Protein AF-A0A8T7BKC2-F1 (afdb_monomer_lite)

pLDDT: mean 78.51, std 17.52, range [37.0, 98.56]

Foldseek 3Di:
DKDKDFDFDDDPPPDDDPPCVPVVVVVCVVVVVVPPPPPPPVPPPPDDDDDDDDDDDALVVLLVLLLLQCCQQPDQFFGTNNVQAAPAEEEEEEALLDLDDDPCLVSQVVSNCVSNVVRNYHYHYDYLCVLLVHDPVLSVVLSVVCCVVCVPDPCQPPNPPCPPPVNLVVCVPPPVVVNCVRDPPPLVVDDPVNNSVCCSCVVVPALDLPNSSLVVQQVVCVVPVRHQAYADADDHPVLVNHPPSSRHRGHDPRRDCCNSVDCVSVPDVVVLLVVVVVVLVCQLRGQKMWIDDPLGDTKMWGDDNLLSNQQSQQQDRRVGGDPASLNRADAFHADSVDPPDTDPDHGHNDDHIDMAAKDWDQADPRGGHDIDIDGD

Structure (mmCIF, N/CA/C/O backbone):
data_AF-A0A8T7BKC2-F1
#
_entry.id   AF-A0A8T7BKC2-F1
#
loop_
_atom_site.group_PDB
_atom_site.id
_atom_site.type_symbol
_atom_site.label_atom_id
_atom_site.label_alt_id
_atom_site.label_comp_id
_atom_site.label_asym_id
_atom_site.label_entity_id
_atom_site.label_seq_id
_atom_site.pdbx_PDB_ins_code
_atom_site.Cartn_x
_atom_site.Cartn_y
_atom_site.Cartn_z
_atom_site.occupancy
_atom_site.B_iso_or_equiv
_atom_site.auth_seq_id
_atom_site.auth_comp_id
_atom_site.auth_asym_id
_atom_site.auth_atom_id
_atom_site.pdbx_PDB_model_num
ATOM 1 N N . MET A 1 1 ? -0.386 -15.091 -19.564 1.00 39.91 1 MET A N 1
ATOM 2 C CA . MET A 1 1 ? 0.587 -15.423 -18.505 1.00 39.91 1 MET A CA 1
ATOM 3 C C . MET A 1 1 ? 1.916 -14.840 -18.945 1.00 39.91 1 MET A C 1
ATOM 5 O O . MET A 1 1 ? 2.380 -15.214 -20.015 1.00 39.91 1 MET A O 1
ATOM 9 N N . LEU A 1 2 ? 2.434 -13.863 -18.199 1.00 40.34 2 LEU A N 1
ATOM 10 C CA . LEU A 1 2 ? 3.755 -13.271 -18.422 1.00 40.34 2 LEU A CA 1
ATOM 11 C C . LEU A 1 2 ? 4.816 -14.325 -18.083 1.00 40.34 2 LEU A C 1
ATOM 13 O O . LEU A 1 2 ? 4.696 -14.987 -17.051 1.00 40.34 2 LEU A O 1
ATOM 17 N N . LYS A 1 3 ? 5.826 -14.504 -18.933 1.00 61.88 3 LYS A N 1
ATOM 18 C CA . LYS A 1 3 ? 6.924 -15.444 -18.693 1.00 61.88 3 LYS A CA 1
ATOM 19 C C . LYS A 1 3 ? 8.232 -14.672 -18.586 1.00 61.88 3 LYS A C 1
ATOM 21 O O . LYS A 1 3 ? 8.697 -14.144 -19.591 1.00 61.88 3 LYS A O 1
ATOM 26 N N . LEU A 1 4 ? 8.820 -14.647 -17.390 1.00 63.56 4 LEU A N 1
ATOM 27 C CA . LEU A 1 4 ? 10.207 -14.234 -17.192 1.00 63.56 4 LEU A CA 1
ATOM 28 C C . LEU A 1 4 ? 11.111 -15.461 -17.348 1.00 63.56 4 LEU A C 1
ATOM 30 O O . LEU A 1 4 ? 10.884 -16.495 -16.719 1.00 63.56 4 LEU A O 1
ATOM 34 N N . GLN A 1 5 ? 12.144 -15.339 -18.173 1.00 68.75 5 GLN A N 1
ATOM 35 C CA . GLN A 1 5 ? 13.248 -16.288 -18.237 1.00 68.75 5 GLN A CA 1
ATOM 36 C C . GLN A 1 5 ? 14.550 -15.566 -17.939 1.00 68.75 5 GLN A C 1
ATOM 38 O O . GLN A 1 5 ? 14.790 -14.474 -18.452 1.00 68.75 5 GLN A O 1
ATOM 43 N N . VAL A 1 6 ? 15.371 -16.203 -17.118 1.00 66.62 6 VAL A N 1
ATOM 44 C CA . VAL A 1 6 ? 16.654 -15.689 -16.666 1.00 66.62 6 VAL A CA 1
ATOM 45 C C . VAL A 1 6 ? 17.724 -16.701 -17.054 1.00 66.62 6 VAL A C 1
ATOM 47 O O . VAL A 1 6 ? 17.585 -17.889 -16.756 1.00 66.62 6 VAL A O 1
ATOM 50 N N . GLU A 1 7 ? 18.757 -16.241 -17.751 1.00 73.00 7 GLU A N 1
ATOM 51 C CA . GLU A 1 7 ? 19.932 -17.041 -18.107 1.00 73.00 7 GLU A CA 1
A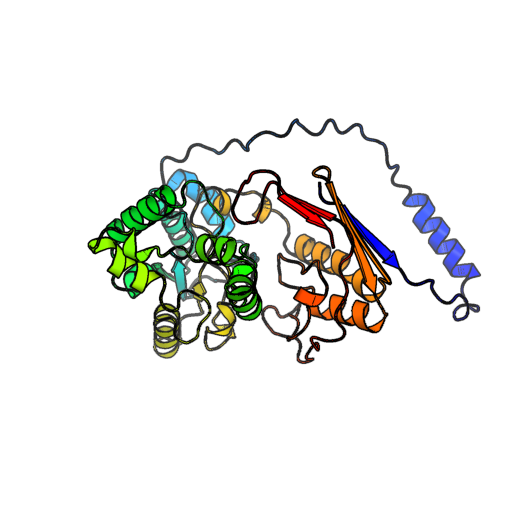TOM 52 C C . GLU A 1 7 ? 21.075 -16.708 -17.133 1.00 73.00 7 GLU A C 1
ATOM 54 O O . GLU A 1 7 ? 21.167 -15.585 -16.633 1.00 73.00 7 GLU A O 1
ATOM 59 N N . SER A 1 8 ? 21.887 -17.711 -16.782 1.00 65.19 8 SER A N 1
ATOM 60 C CA . SER A 1 8 ? 22.970 -17.582 -15.801 1.00 65.19 8 SER A CA 1
ATOM 61 C C . SER A 1 8 ? 24.333 -17.525 -16.476 1.00 65.19 8 SER A C 1
ATOM 63 O O . SER A 1 8 ? 24.559 -18.277 -17.430 1.00 65.19 8 SER A O 1
ATOM 65 N N . TYR A 1 9 ? 25.282 -16.794 -15.881 1.00 50.06 9 TYR A N 1
ATOM 66 C CA . TYR A 1 9 ? 26.676 -16.832 -16.328 1.00 50.06 9 TYR A CA 1
ATOM 67 C C . TYR A 1 9 ? 27.199 -18.273 -16.428 1.00 50.06 9 TYR A C 1
ATOM 69 O O . TYR A 1 9 ? 26.912 -19.109 -15.560 1.00 50.06 9 TYR A O 1
ATOM 77 N N . PRO A 1 10 ? 28.019 -18.590 -17.445 1.00 52.81 10 PRO A N 1
ATOM 78 C CA . PRO A 1 10 ? 28.699 -19.870 -17.497 1.00 52.81 10 PRO A CA 1
ATOM 79 C C . PRO A 1 10 ? 29.617 -19.990 -16.277 1.00 52.81 10 PRO A C 1
ATOM 81 O O . PRO A 1 10 ? 30.630 -19.301 -16.181 1.00 52.81 10 PRO A O 1
ATOM 84 N N . LEU A 1 11 ? 29.263 -20.878 -15.344 1.00 45.12 11 LEU A N 1
ATOM 85 C CA . LEU A 1 11 ? 30.109 -21.216 -14.202 1.00 45.12 11 LEU A CA 1
ATOM 86 C C . LEU A 1 11 ? 31.494 -21.627 -14.711 1.00 45.12 11 LEU A C 1
ATOM 88 O O . LEU A 1 11 ? 31.625 -22.585 -15.483 1.00 45.12 11 LEU A O 1
ATOM 92 N N . ASP A 1 12 ? 32.525 -20.901 -14.280 1.00 42.94 12 ASP A N 1
ATOM 93 C CA . ASP A 1 12 ? 33.903 -21.181 -14.658 1.00 42.94 12 ASP A CA 1
ATOM 94 C C . ASP A 1 12 ? 34.294 -22.562 -14.104 1.00 42.94 12 ASP A C 1
ATOM 96 O O . ASP A 1 12 ? 34.397 -22.786 -12.894 1.00 42.94 12 ASP A O 1
ATOM 100 N N . LYS A 1 13 ? 34.450 -23.540 -15.001 1.00 46.00 13 LYS A N 1
ATOM 101 C CA . LYS A 1 13 ? 34.562 -24.980 -14.685 1.00 46.00 13 LYS A CA 1
ATOM 102 C C . LYS A 1 13 ? 35.857 -25.369 -13.951 1.00 46.00 13 LYS A C 1
ATOM 104 O O . LYS A 1 13 ? 36.133 -26.556 -13.796 1.00 46.00 13 LYS A O 1
ATOM 109 N N . ASN A 1 14 ? 36.662 -24.407 -13.503 1.00 45.12 14 ASN A N 1
ATOM 110 C CA . ASN A 1 14 ? 38.044 -24.630 -13.080 1.00 45.12 14 ASN A CA 1
ATOM 111 C C . ASN A 1 14 ? 38.303 -24.635 -11.562 1.00 45.12 14 ASN A C 1
ATOM 113 O O . ASN A 1 14 ? 39.455 -24.813 -11.173 1.00 45.12 14 ASN A O 1
ATOM 117 N N . ILE A 1 15 ? 37.291 -24.509 -10.691 1.00 46.16 15 ILE A N 1
ATOM 118 C CA . ILE A 1 15 ? 37.531 -24.396 -9.229 1.00 46.16 15 ILE A CA 1
ATOM 119 C C . ILE A 1 15 ? 37.141 -25.643 -8.400 1.00 46.16 15 ILE A C 1
ATOM 121 O O . ILE A 1 15 ? 37.538 -25.751 -7.244 1.00 46.16 15 ILE A O 1
ATOM 125 N N . TYR A 1 16 ? 36.513 -26.681 -8.965 1.00 41.72 16 TYR A N 1
ATOM 126 C CA . TYR A 1 16 ? 36.134 -27.878 -8.186 1.00 41.72 16 TYR A CA 1
ATOM 127 C C . TYR A 1 16 ? 36.615 -29.191 -8.809 1.00 41.72 16 TYR A C 1
ATOM 129 O O . TYR A 1 16 ? 35.837 -29.936 -9.396 1.00 41.72 16 TYR A O 1
ATOM 137 N N . ASN A 1 17 ? 37.903 -29.510 -8.638 1.00 44.06 17 ASN A N 1
ATOM 138 C CA . ASN A 1 17 ? 38.480 -30.788 -9.087 1.00 44.06 17 ASN A CA 1
ATOM 139 C C . ASN A 1 17 ? 38.926 -31.743 -7.964 1.00 44.06 17 ASN A C 1
ATOM 141 O O . ASN A 1 17 ? 39.568 -32.751 -8.243 1.00 44.06 17 ASN A O 1
ATOM 145 N N . ILE A 1 18 ? 38.561 -31.499 -6.699 1.00 43.75 18 ILE A N 1
ATOM 146 C CA . ILE A 1 18 ? 38.876 -32.427 -5.592 1.00 43.75 18 ILE A CA 1
ATOM 147 C C . ILE A 1 18 ? 37.662 -32.595 -4.661 1.00 43.75 18 ILE A C 1
ATOM 149 O O . ILE A 1 18 ? 37.698 -32.219 -3.498 1.00 43.75 18 ILE A O 1
ATOM 153 N N . SER A 1 19 ? 36.563 -33.128 -5.205 1.00 46.69 19 SER A N 1
ATOM 154 C CA . SER A 1 19 ? 35.428 -33.743 -4.465 1.00 46.69 19 SER A CA 1
ATOM 155 C C . SER A 1 19 ? 34.283 -34.206 -5.385 1.00 46.69 19 SER A C 1
ATOM 157 O O . SER A 1 19 ? 33.346 -34.864 -4.929 1.00 46.69 19 SER A O 1
ATOM 159 N N . LEU A 1 20 ? 34.362 -33.908 -6.690 1.00 43.19 20 LEU A N 1
ATOM 160 C CA . LEU A 1 20 ? 33.252 -34.070 -7.630 1.00 43.19 20 LEU A CA 1
ATOM 161 C C . LEU A 1 20 ? 32.780 -35.526 -7.800 1.00 43.19 20 LEU A C 1
ATOM 163 O O . LEU A 1 20 ? 31.585 -35.758 -7.885 1.00 43.19 20 LEU A O 1
ATOM 167 N N . LEU A 1 21 ? 33.655 -36.536 -7.751 1.00 43.62 21 LEU A N 1
ATOM 168 C CA . LEU A 1 21 ? 33.219 -37.923 -7.999 1.00 43.62 21 LEU A CA 1
ATOM 169 C C . LEU A 1 21 ? 32.273 -38.493 -6.924 1.00 43.62 21 LEU A C 1
ATOM 171 O O . LEU A 1 21 ? 31.412 -39.307 -7.252 1.00 43.62 21 LEU A O 1
ATOM 175 N N . SER A 1 22 ? 32.378 -38.042 -5.672 1.00 43.16 22 SER A N 1
ATOM 176 C CA . SER A 1 22 ? 31.525 -38.528 -4.575 1.00 43.16 22 SER A CA 1
ATOM 177 C C . SER A 1 22 ? 30.228 -37.724 -4.445 1.00 43.16 22 SER A C 1
ATOM 179 O O . SER A 1 22 ? 29.190 -38.277 -4.089 1.00 43.16 22 SER A O 1
ATOM 181 N N . ILE A 1 23 ? 30.265 -36.429 -4.780 1.00 51.47 23 ILE A N 1
ATOM 182 C CA . ILE A 1 23 ? 29.090 -35.547 -4.751 1.00 51.47 23 ILE A CA 1
ATOM 183 C C . ILE A 1 23 ? 28.228 -35.753 -6.003 1.00 51.47 23 ILE A C 1
ATOM 185 O O . ILE A 1 23 ? 27.007 -35.789 -5.894 1.00 51.47 23 ILE A O 1
ATOM 189 N N . THR A 1 24 ? 28.820 -36.007 -7.176 1.00 48.41 24 THR A N 1
ATOM 190 C CA . THR A 1 24 ? 28.060 -36.306 -8.400 1.00 48.41 24 THR A CA 1
ATOM 191 C C . THR A 1 24 ? 27.258 -37.603 -8.271 1.00 48.41 24 THR A C 1
ATOM 193 O O . THR A 1 24 ? 26.134 -37.651 -8.755 1.00 48.41 24 THR A O 1
ATOM 196 N N . PHE A 1 25 ? 27.756 -38.619 -7.553 1.00 49.62 25 PHE A N 1
ATOM 197 C CA . PHE A 1 25 ? 26.985 -39.844 -7.295 1.00 49.62 25 PHE A CA 1
ATOM 198 C C . PHE A 1 25 ? 25.837 -39.634 -6.295 1.00 49.62 25 PHE A C 1
ATOM 200 O O . PHE A 1 25 ? 24.773 -40.226 -6.464 1.00 49.62 25 PHE A O 1
ATOM 207 N N . LEU A 1 26 ? 26.017 -38.766 -5.292 1.00 46.00 26 LEU A N 1
ATOM 208 C CA . LEU A 1 26 ? 24.964 -38.439 -4.325 1.00 46.00 26 LEU A CA 1
ATOM 209 C C . LEU A 1 26 ? 23.882 -37.535 -4.944 1.00 46.00 26 LEU A C 1
ATOM 211 O O . LEU A 1 26 ? 22.698 -37.755 -4.711 1.00 46.00 26 LEU A O 1
ATOM 215 N N . ILE A 1 27 ? 24.272 -36.576 -5.792 1.00 52.66 27 ILE A N 1
ATOM 216 C CA . ILE A 1 27 ? 23.357 -35.704 -6.543 1.00 52.66 27 ILE A CA 1
ATOM 217 C C . ILE A 1 27 ? 22.611 -36.507 -7.617 1.00 52.66 27 ILE A C 1
ATOM 219 O O . ILE A 1 27 ? 21.402 -36.359 -7.737 1.00 52.66 27 ILE A O 1
ATOM 223 N N . LEU A 1 28 ? 23.256 -37.435 -8.334 1.00 45.97 28 LEU A N 1
ATOM 224 C CA . LEU A 1 28 ? 22.547 -38.311 -9.281 1.00 45.97 28 LEU A CA 1
ATOM 225 C C . LEU A 1 28 ? 21.531 -39.231 -8.590 1.00 45.97 28 LEU A C 1
ATOM 227 O O . LEU A 1 28 ? 20.483 -39.493 -9.172 1.00 45.97 28 LEU A O 1
ATOM 231 N N . PHE A 1 29 ? 21.780 -39.674 -7.353 1.00 45.50 29 PHE A N 1
ATOM 232 C CA . PHE A 1 29 ? 20.801 -40.464 -6.595 1.00 45.50 29 PHE A CA 1
ATOM 233 C C . PHE A 1 29 ? 19.674 -39.616 -5.981 1.00 45.50 29 PHE A C 1
ATOM 235 O O . PHE A 1 29 ? 18.547 -40.096 -5.903 1.00 45.50 29 PHE A O 1
ATOM 242 N N . LEU A 1 30 ? 19.946 -38.362 -5.598 1.00 41.75 30 LEU A N 1
ATOM 243 C CA . LEU A 1 30 ? 18.927 -37.415 -5.122 1.00 41.75 30 LEU A CA 1
ATOM 244 C C . LEU A 1 30 ? 18.059 -36.850 -6.259 1.00 41.75 30 LEU A C 1
ATOM 246 O O . LEU A 1 30 ? 16.877 -36.609 -6.045 1.00 41.75 30 LEU A O 1
ATOM 250 N N . PHE A 1 31 ? 18.594 -36.706 -7.475 1.00 42.91 31 PHE A N 1
ATOM 251 C CA . PHE A 1 31 ? 17.813 -36.299 -8.650 1.00 42.91 31 PHE A CA 1
ATOM 252 C C . PHE A 1 31 ? 17.118 -37.470 -9.358 1.00 42.91 31 PHE A C 1
ATOM 254 O O . PHE A 1 31 ? 16.083 -37.259 -9.982 1.00 42.91 31 PHE A O 1
ATOM 261 N N . ALA A 1 32 ? 17.599 -38.713 -9.225 1.00 38.81 32 ALA A N 1
ATOM 262 C CA . ALA A 1 32 ? 16.894 -39.879 -9.769 1.00 38.81 32 ALA A CA 1
ATOM 263 C C . ALA A 1 32 ? 15.583 -40.202 -9.023 1.00 38.81 32 ALA A C 1
ATOM 265 O O . ALA A 1 32 ? 14.710 -40.854 -9.591 1.00 38.81 32 ALA A O 1
ATOM 266 N N . THR A 1 33 ? 15.405 -39.722 -7.787 1.00 42.69 33 THR A N 1
ATOM 267 C CA . THR A 1 33 ? 14.131 -39.806 -7.044 1.00 42.69 33 THR A CA 1
ATOM 268 C C . THR A 1 33 ? 13.307 -38.514 -7.086 1.00 42.69 33 THR A C 1
ATOM 270 O O . THR A 1 33 ? 12.163 -38.514 -6.639 1.00 42.69 33 THR A O 1
ATOM 273 N N . LEU A 1 34 ? 13.845 -37.447 -7.687 1.00 38.31 34 LEU A N 1
ATOM 274 C CA . LEU A 1 34 ? 13.165 -36.176 -7.970 1.00 38.31 34 LEU A CA 1
ATOM 275 C C . LEU A 1 34 ? 12.987 -35.925 -9.473 1.00 38.31 34 LEU A C 1
ATOM 277 O O . LEU A 1 34 ? 12.716 -34.802 -9.893 1.00 38.31 34 LEU A O 1
ATOM 281 N N . VAL A 1 35 ? 12.986 -36.989 -10.283 1.00 38.50 35 VAL A N 1
ATOM 282 C CA . VAL A 1 35 ? 12.098 -37.023 -11.449 1.00 38.50 35 VAL A CA 1
ATOM 283 C C . VAL A 1 35 ? 10.682 -37.156 -10.892 1.00 38.50 35 VAL A C 1
ATOM 285 O O . VAL A 1 35 ? 10.051 -38.210 -10.948 1.00 38.50 35 VAL A O 1
ATOM 288 N N . VAL A 1 36 ? 10.179 -36.061 -10.314 1.00 40.03 36 VAL A N 1
ATOM 289 C CA . VAL A 1 36 ? 8.756 -35.778 -10.406 1.00 40.03 36 VAL A CA 1
ATOM 290 C C . VAL A 1 36 ? 8.524 -35.807 -11.898 1.00 40.03 36 VAL A C 1
ATOM 292 O O . VAL A 1 36 ? 9.029 -34.958 -12.633 1.00 40.03 36 VAL A O 1
ATOM 295 N N . ALA A 1 37 ? 7.866 -36.864 -12.359 1.00 37.00 37 ALA A N 1
ATOM 296 C CA . ALA A 1 37 ? 7.242 -36.829 -13.650 1.00 37.00 37 ALA A CA 1
ATOM 297 C C . ALA A 1 37 ? 6.521 -35.478 -13.705 1.00 37.00 37 ALA A C 1
ATOM 299 O O . ALA A 1 37 ? 5.534 -35.274 -12.994 1.00 37.00 37 ALA A O 1
ATOM 300 N N . GLN A 1 38 ? 7.001 -34.565 -14.553 1.00 37.62 38 GLN A N 1
ATOM 301 C CA . GLN A 1 38 ? 6.095 -33.739 -15.332 1.00 37.62 38 GLN A CA 1
ATOM 302 C C . GLN A 1 38 ? 5.263 -34.738 -16.136 1.00 37.62 38 GLN A C 1
ATOM 304 O O . GLN A 1 38 ? 5.442 -34.941 -17.330 1.00 37.62 38 GLN A O 1
ATOM 309 N N . ASN A 1 39 ? 4.368 -35.436 -15.437 1.00 37.84 39 ASN A N 1
ATOM 310 C CA . ASN A 1 39 ? 3.098 -35.734 -16.012 1.00 37.84 39 ASN A CA 1
ATOM 311 C C . ASN A 1 39 ? 2.641 -34.350 -16.464 1.00 37.84 39 ASN A C 1
ATOM 313 O O . ASN A 1 39 ? 2.423 -33.466 -15.630 1.00 37.84 39 ASN A O 1
ATOM 317 N N . ASP A 1 40 ? 2.526 -34.172 -17.775 1.00 39.88 40 ASP A N 1
ATOM 318 C CA . ASP A 1 40 ? 1.334 -33.553 -18.330 1.00 39.88 40 ASP A CA 1
ATOM 319 C C . ASP A 1 40 ? 0.144 -34.240 -17.644 1.00 39.88 40 ASP A C 1
ATOM 321 O O . ASP A 1 40 ? -0.519 -35.129 -18.178 1.00 39.88 40 ASP A O 1
ATOM 325 N N . VAL A 1 41 ? -0.100 -33.887 -16.381 1.00 43.03 41 VAL A N 1
ATOM 326 C CA . VAL A 1 41 ? -1.438 -33.895 -15.857 1.00 43.03 41 VAL A CA 1
ATOM 327 C C . VAL A 1 41 ? -2.063 -32.891 -16.794 1.00 43.03 41 VAL A C 1
ATOM 329 O O . VAL A 1 41 ? -1.737 -31.708 -16.731 1.00 43.03 41 VAL A O 1
ATOM 332 N N . GLY A 1 42 ? -2.842 -33.386 -17.754 1.00 42.09 42 GLY A N 1
ATOM 333 C CA . GLY A 1 42 ? -3.816 -32.579 -18.459 1.00 42.09 42 GLY A CA 1
ATOM 334 C C . GLY A 1 42 ? -4.735 -32.001 -17.396 1.00 42.09 42 GLY A C 1
ATOM 335 O O . GLY A 1 42 ? -5.815 -32.518 -17.138 1.00 42.09 42 GLY A O 1
ATOM 336 N N . THR A 1 43 ? -4.251 -30.997 -16.677 1.00 47.41 43 THR A N 1
ATOM 337 C CA . THR A 1 43 ? -5.049 -30.144 -15.842 1.00 47.41 43 THR A CA 1
ATOM 338 C C . THR A 1 43 ? -5.794 -29.320 -16.862 1.00 47.41 43 THR A C 1
ATOM 340 O O . THR A 1 43 ? -5.280 -28.319 -17.364 1.00 47.41 43 THR A O 1
ATOM 343 N N . ASP A 1 44 ? -6.986 -29.799 -17.214 1.00 54.91 44 ASP A N 1
ATOM 344 C CA . ASP A 1 44 ? -8.080 -28.926 -17.603 1.00 54.91 44 ASP A CA 1
ATOM 345 C C . ASP A 1 44 ? -8.207 -27.908 -16.468 1.00 54.91 44 ASP A C 1
ATOM 347 O O . ASP A 1 44 ? -8.939 -28.103 -15.494 1.00 54.91 44 ASP A O 1
ATOM 351 N N . TYR A 1 45 ? -7.393 -26.852 -16.530 1.00 54.66 45 TYR A N 1
ATOM 352 C CA . TYR A 1 45 ? -7.591 -25.700 -15.684 1.00 54.66 45 TYR A CA 1
ATOM 353 C C . TYR A 1 45 ? -9.013 -25.240 -15.979 1.00 54.66 45 TYR A C 1
ATOM 355 O O . TYR A 1 45 ? -9.380 -25.137 -17.158 1.00 54.66 45 TYR A O 1
ATOM 363 N N . PRO A 1 46 ? -9.835 -25.014 -14.943 1.00 66.06 46 PRO A N 1
ATOM 364 C CA . PRO A 1 46 ? -11.174 -24.513 -15.168 1.00 66.06 46 PRO A CA 1
ATOM 365 C C . PRO A 1 46 ? -11.074 -23.276 -16.058 1.00 66.06 46 PRO A C 1
ATOM 367 O O . PRO A 1 46 ? -10.152 -22.465 -15.912 1.00 66.06 46 PRO A O 1
ATOM 370 N N . ALA A 1 47 ? -11.997 -23.164 -17.015 1.00 67.50 47 ALA A N 1
ATOM 371 C CA . ALA A 1 47 ? -12.071 -21.976 -17.847 1.00 67.50 47 ALA A CA 1
ATOM 372 C C . ALA A 1 47 ? -12.069 -20.742 -16.928 1.00 67.50 47 ALA A C 1
ATOM 374 O O . ALA A 1 47 ? -12.751 -20.781 -15.898 1.00 67.50 47 ALA A O 1
ATOM 375 N N . PRO A 1 48 ? -11.320 -19.674 -17.263 1.00 60.19 48 PRO A N 1
ATOM 376 C CA . PRO A 1 48 ? -11.290 -18.470 -16.449 1.00 60.19 48 PRO A CA 1
ATOM 377 C C . PRO A 1 48 ? -12.716 -18.022 -16.129 1.00 60.19 48 PRO A C 1
ATOM 379 O O . PRO A 1 48 ? -13.492 -17.697 -17.027 1.00 60.19 48 PRO A O 1
ATOM 382 N N . SER A 1 49 ? -13.072 -18.047 -14.851 1.00 60.19 49 SER A N 1
ATOM 383 C CA . SER A 1 49 ? -14.376 -17.618 -14.366 1.00 60.19 49 SER A CA 1
ATOM 384 C C . SER A 1 49 ? -14.180 -16.472 -13.394 1.00 60.19 49 SER A C 1
ATOM 386 O O . SER A 1 49 ? -13.243 -16.489 -12.593 1.00 60.19 49 SER A O 1
ATOM 388 N N . TYR A 1 50 ? -15.081 -15.491 -13.435 1.00 58.88 50 TYR A N 1
ATOM 389 C CA . TYR A 1 50 ? -15.146 -14.507 -12.363 1.00 58.88 50 TYR A CA 1
ATOM 390 C C . TYR A 1 50 ? -15.360 -15.236 -11.030 1.00 58.88 50 TYR A C 1
ATOM 392 O O . TYR A 1 50 ? -16.169 -16.169 -10.983 1.00 58.88 50 TYR A O 1
ATOM 400 N N . PRO A 1 51 ? -14.635 -14.857 -9.965 1.00 64.38 51 PRO A N 1
ATOM 401 C CA . PRO A 1 51 ? -14.871 -15.449 -8.664 1.00 64.38 51 PRO A CA 1
ATOM 402 C C . PRO A 1 51 ? -16.312 -15.151 -8.231 1.00 64.38 51 PRO A C 1
ATOM 404 O O . PRO A 1 51 ? -16.794 -14.026 -8.372 1.00 64.38 51 PRO A O 1
ATOM 407 N N . ASN A 1 52 ? -17.009 -16.178 -7.745 1.00 67.44 52 ASN A N 1
ATOM 408 C CA . ASN A 1 52 ? -18.342 -16.027 -7.175 1.00 67.44 52 ASN A CA 1
ATOM 409 C C . ASN A 1 52 ? -18.187 -15.606 -5.716 1.00 67.44 52 ASN A C 1
ATOM 411 O O . ASN A 1 52 ? -17.759 -16.408 -4.888 1.00 67.44 52 ASN A O 1
ATOM 415 N N . PHE A 1 53 ? -18.533 -14.360 -5.409 1.00 67.31 53 PHE A N 1
ATOM 416 C CA . PHE A 1 53 ? -18.532 -13.872 -4.033 1.00 67.31 53 PHE A CA 1
ATOM 417 C C . PHE A 1 53 ? -19.843 -14.226 -3.354 1.00 67.31 53 PHE A C 1
ATOM 419 O O . PHE A 1 53 ? -20.906 -14.217 -3.978 1.00 67.31 53 PHE A O 1
ATOM 426 N N . VAL A 1 54 ? -19.751 -14.532 -2.062 1.00 76.56 54 VAL A N 1
ATOM 427 C CA . VAL A 1 54 ? -20.926 -14.616 -1.198 1.00 76.56 54 VAL A CA 1
ATOM 428 C C . VAL A 1 54 ? -21.584 -13.239 -1.186 1.00 76.56 54 VAL A C 1
ATOM 430 O O . VAL A 1 54 ? -20.897 -12.225 -1.090 1.00 76.56 54 VAL A O 1
ATOM 433 N N . GLU A 1 55 ? -22.904 -13.201 -1.323 1.00 81.75 55 GLU A N 1
ATOM 434 C CA . GLU A 1 55 ? -23.661 -11.959 -1.219 1.00 81.75 55 GLU A CA 1
ATOM 435 C C . GLU A 1 55 ? -23.613 -11.452 0.227 1.00 81.75 55 GLU A C 1
ATOM 437 O O . GLU A 1 55 ? -23.922 -12.188 1.165 1.00 81.75 55 GLU A O 1
ATOM 442 N N . ILE A 1 56 ? -23.196 -10.200 0.403 1.00 83.38 56 ILE A N 1
ATOM 443 C CA . ILE A 1 56 ? -22.975 -9.592 1.715 1.00 83.38 56 ILE A CA 1
ATOM 444 C C . ILE A 1 56 ? -24.095 -8.598 1.961 1.00 83.38 56 ILE A C 1
ATOM 446 O O . ILE A 1 56 ? -24.215 -7.605 1.245 1.00 83.38 56 ILE A O 1
ATOM 450 N N . ASN A 1 57 ? -24.887 -8.843 2.999 1.00 86.50 57 ASN A N 1
ATOM 451 C CA . ASN A 1 57 ? -26.012 -7.982 3.354 1.00 86.50 57 ASN A CA 1
ATOM 452 C C . ASN A 1 57 ? -25.808 -7.297 4.708 1.00 86.50 57 ASN A C 1
ATOM 454 O O . ASN A 1 57 ? -26.506 -6.337 5.035 1.00 86.50 57 ASN A O 1
ATOM 458 N N . SER A 1 58 ? -24.866 -7.790 5.511 1.00 91.81 58 SER A N 1
ATOM 459 C CA . SER A 1 58 ? -24.637 -7.325 6.870 1.00 91.81 58 SER A CA 1
ATOM 460 C C . SER A 1 58 ? -23.182 -7.488 7.305 1.00 91.81 58 SER A C 1
ATOM 462 O O . SER A 1 58 ? -22.405 -8.237 6.716 1.00 91.81 58 SER A O 1
ATOM 464 N N . ILE A 1 59 ? -22.822 -6.807 8.394 1.00 93.19 59 ILE A N 1
ATOM 465 C CA . ILE A 1 59 ? -21.521 -6.974 9.056 1.00 93.19 59 ILE A CA 1
ATOM 466 C C . ILE A 1 59 ? -21.322 -8.426 9.500 1.00 93.19 59 ILE A C 1
ATOM 468 O O . ILE A 1 59 ? -20.219 -8.953 9.376 1.00 93.19 59 ILE A O 1
ATOM 472 N N . ASP A 1 60 ? -22.375 -9.087 9.990 1.00 94.19 60 ASP A N 1
ATOM 473 C CA . ASP A 1 60 ? -22.290 -10.458 10.499 1.00 94.19 60 ASP A CA 1
ATOM 474 C C . ASP A 1 60 ? -21.908 -11.469 9.401 1.00 94.19 60 ASP A C 1
ATOM 476 O O . ASP A 1 60 ? -21.229 -12.449 9.710 1.00 94.19 60 ASP A O 1
ATOM 480 N N . ASP A 1 61 ? -22.232 -11.189 8.132 1.00 92.44 61 ASP A N 1
ATOM 481 C CA . ASP A 1 61 ? -21.791 -11.993 6.980 1.00 92.44 61 ASP A CA 1
ATOM 482 C C . ASP A 1 61 ? -20.271 -11.883 6.752 1.00 92.44 61 ASP A C 1
ATOM 484 O O . ASP A 1 61 ? -19.623 -12.830 6.306 1.00 92.44 61 ASP A O 1
ATOM 488 N N . VAL A 1 62 ? -19.677 -10.736 7.098 1.00 93.81 62 VAL A N 1
ATOM 489 C CA . VAL A 1 62 ? -18.240 -10.450 6.931 1.00 93.81 62 VAL A CA 1
ATOM 490 C C . VAL A 1 62 ? -17.422 -10.897 8.140 1.00 93.81 62 VAL A C 1
ATOM 492 O O . VAL A 1 62 ? -16.244 -11.230 8.004 1.00 93.81 62 VAL A O 1
ATOM 495 N N . MET A 1 63 ? -18.030 -10.953 9.328 1.00 96.12 63 MET A N 1
ATOM 496 C CA . MET A 1 63 ? -17.339 -11.260 10.584 1.00 96.12 63 MET A CA 1
ATOM 497 C C . MET A 1 63 ? -16.483 -12.542 10.579 1.00 96.12 63 MET A C 1
ATOM 499 O O . MET A 1 63 ? -15.403 -12.495 11.175 1.00 96.12 63 MET A O 1
ATOM 503 N N . PRO A 1 64 ? -16.883 -13.680 9.967 1.00 93.88 64 PRO A N 1
ATOM 504 C CA . PRO A 1 64 ? -16.024 -14.865 9.890 1.00 93.88 64 PRO A CA 1
ATOM 505 C C . PRO A 1 64 ? -14.671 -14.549 9.241 1.00 93.88 64 PRO A C 1
ATOM 507 O O . PRO A 1 64 ? -13.626 -14.812 9.834 1.00 93.88 64 PRO A O 1
ATOM 510 N N . TYR A 1 65 ? -14.706 -13.860 8.102 1.00 93.31 65 TYR A N 1
ATOM 511 C CA . TYR A 1 65 ? -13.525 -13.451 7.353 1.00 93.31 65 TYR A CA 1
ATOM 512 C C . TYR A 1 65 ? -12.738 -12.356 8.077 1.00 93.31 65 TYR A C 1
ATOM 514 O O . TYR A 1 65 ? -11.510 -12.406 8.143 1.00 93.31 65 TYR A O 1
ATOM 522 N N . ALA A 1 66 ? -13.424 -11.383 8.685 1.00 95.06 66 ALA A N 1
ATOM 523 C CA . ALA A 1 66 ? -12.780 -10.309 9.437 1.00 95.06 66 ALA A CA 1
ATOM 524 C C . ALA A 1 66 ? -11.982 -10.831 10.644 1.00 95.06 66 ALA A C 1
ATOM 526 O O . ALA A 1 66 ? -10.889 -10.337 10.920 1.00 95.06 66 ALA A O 1
ATOM 527 N N . ARG A 1 67 ? -12.477 -11.867 11.336 1.00 95.69 67 ARG A N 1
ATOM 528 C CA . ARG A 1 67 ? -11.755 -12.535 12.437 1.00 95.69 67 ARG A CA 1
ATOM 529 C C . ARG A 1 67 ? -10.464 -13.195 11.975 1.00 95.69 67 ARG A C 1
ATOM 531 O O . ARG A 1 67 ? -9.494 -13.202 12.729 1.00 95.69 67 ARG A O 1
ATOM 538 N N . GLU A 1 68 ? -10.441 -13.739 10.766 1.00 92.25 68 GLU A N 1
ATOM 539 C CA . GLU A 1 68 ? -9.230 -14.305 10.169 1.00 92.25 68 GLU A CA 1
ATOM 540 C C . GLU A 1 68 ? -8.238 -13.205 9.798 1.00 92.25 68 GLU A C 1
ATOM 542 O O . GLU A 1 68 ? -7.080 -13.289 10.205 1.00 92.25 68 GLU A O 1
ATOM 547 N N . VAL A 1 69 ? -8.691 -12.120 9.142 1.00 92.69 69 VAL A N 1
ATOM 548 C CA . VAL A 1 69 ? -7.828 -10.950 8.877 1.00 92.69 69 VAL A CA 1
ATOM 549 C C . VAL A 1 69 ? -7.210 -10.449 10.181 1.00 92.69 69 VAL A C 1
ATOM 551 O O . VAL A 1 69 ? -6.002 -10.245 10.264 1.00 92.69 69 VAL A O 1
ATOM 554 N N . ALA A 1 70 ? -8.036 -10.279 11.215 1.00 94.69 70 ALA A N 1
ATOM 555 C CA . ALA A 1 70 ? -7.606 -9.765 12.504 1.00 94.69 70 ALA A CA 1
ATOM 556 C C . ALA A 1 70 ? -6.569 -10.667 13.183 1.00 94.69 70 ALA A C 1
ATOM 558 O O . ALA A 1 70 ? -5.849 -10.172 14.038 1.00 94.69 70 ALA A O 1
ATOM 559 N N . ARG A 1 71 ? -6.479 -11.960 12.846 1.00 92.31 71 ARG A N 1
ATOM 560 C CA . ARG A 1 71 ? -5.487 -12.900 13.398 1.00 92.31 71 ARG A CA 1
ATOM 561 C C . ARG A 1 71 ? -4.245 -13.051 12.527 1.00 92.31 71 ARG A C 1
ATOM 563 O O . ARG A 1 71 ? -3.254 -13.579 13.017 1.00 92.31 71 ARG A O 1
ATOM 570 N N . ASN A 1 72 ? -4.285 -12.615 11.271 1.00 88.75 72 ASN A N 1
ATOM 571 C CA . ASN A 1 72 ? -3.163 -12.783 10.360 1.00 88.75 72 ASN A CA 1
ATOM 572 C C . ASN A 1 72 ? -2.017 -11.841 10.747 1.00 88.75 72 ASN A C 1
ATOM 574 O O . ASN A 1 72 ? -2.201 -10.629 10.793 1.00 88.75 72 ASN A O 1
ATOM 578 N N . GLU A 1 73 ? -0.837 -12.387 11.028 1.00 87.81 73 GLU A N 1
ATOM 579 C CA . GLU A 1 73 ? 0.355 -11.627 11.428 1.00 87.81 73 GLU A CA 1
ATOM 580 C C . GLU A 1 73 ? 1.146 -11.068 10.239 1.00 87.81 73 GLU A C 1
ATOM 582 O O . GLU A 1 73 ? 2.080 -10.286 10.423 1.00 87.81 73 GLU A O 1
ATOM 587 N N . ASN A 1 74 ? 0.745 -11.402 9.011 1.00 79.19 74 ASN A N 1
ATOM 588 C CA . ASN A 1 74 ? 1.443 -11.026 7.791 1.00 79.19 74 ASN A CA 1
ATOM 589 C C . ASN A 1 74 ? 0.524 -10.280 6.829 1.00 79.19 74 ASN A C 1
ATOM 591 O O . ASN A 1 74 ? -0.679 -10.526 6.751 1.00 79.19 74 ASN A O 1
ATOM 595 N N . ALA A 1 75 ? 1.108 -9.336 6.099 1.00 80.81 75 ALA A N 1
ATOM 596 C CA . ALA A 1 75 ? 0.396 -8.539 5.120 1.00 80.81 75 ALA A CA 1
ATOM 597 C C . ALA A 1 75 ? 1.336 -8.064 4.012 1.00 80.81 75 ALA A C 1
ATOM 599 O O . ALA A 1 75 ? 2.554 -7.974 4.182 1.00 80.81 75 ALA A O 1
ATOM 600 N N . PHE A 1 76 ? 0.728 -7.705 2.884 1.00 80.25 76 PHE A N 1
ATOM 601 C CA . PHE A 1 76 ? 1.367 -6.893 1.859 1.00 80.25 76 PHE A CA 1
ATOM 602 C C . PHE A 1 76 ? 1.856 -5.575 2.478 1.00 80.25 76 PHE A C 1
ATOM 604 O O . PHE A 1 76 ? 1.043 -4.843 3.044 1.00 80.25 76 PHE A O 1
ATOM 611 N N . LEU A 1 77 ? 3.157 -5.288 2.352 1.00 81.38 77 LEU A N 1
ATOM 612 C CA . LEU A 1 77 ? 3.832 -4.118 2.928 1.00 81.38 77 LEU A CA 1
ATOM 613 C C . LEU A 1 77 ? 3.491 -3.882 4.413 1.00 81.38 77 LEU A C 1
ATOM 615 O O . LEU A 1 77 ? 2.661 -3.048 4.777 1.00 81.38 77 LEU A O 1
ATOM 619 N N . GLY A 1 78 ? 4.198 -4.597 5.285 1.00 84.50 78 GLY A N 1
ATOM 620 C CA . GLY A 1 78 ? 4.152 -4.422 6.737 1.00 84.50 78 GLY A CA 1
ATOM 621 C C . GLY A 1 78 ? 3.854 -5.720 7.465 1.00 84.50 78 GLY A C 1
ATOM 622 O O . GLY A 1 78 ? 4.109 -6.809 6.945 1.00 84.50 78 GLY A O 1
ATOM 623 N N . HIS A 1 79 ? 3.339 -5.592 8.681 1.00 87.00 79 HIS A N 1
ATOM 624 C CA . HIS A 1 79 ? 2.785 -6.695 9.449 1.00 87.00 79 HIS A CA 1
ATOM 625 C C . HIS A 1 79 ? 1.272 -6.790 9.231 1.00 87.00 79 HIS A C 1
ATOM 627 O O . HIS A 1 79 ? 0.607 -5.812 8.886 1.00 87.00 79 HIS A O 1
ATOM 633 N N . GLY A 1 80 ? 0.718 -7.978 9.447 1.00 89.69 80 GLY A N 1
ATOM 634 C CA . GLY A 1 80 ? -0.727 -8.180 9.495 1.00 89.69 80 GLY A CA 1
ATOM 635 C C . GLY A 1 80 ? -1.317 -7.776 10.847 1.00 89.69 80 GLY A C 1
ATOM 636 O O . GLY A 1 80 ? -0.607 -7.641 11.843 1.00 89.69 80 GLY A O 1
ATOM 637 N N . LEU A 1 81 ? -2.639 -7.601 10.904 1.00 94.06 81 LEU A N 1
ATOM 638 C CA . LEU A 1 81 ? -3.348 -7.112 12.097 1.00 94.06 81 LEU A CA 1
ATOM 639 C C . LEU A 1 81 ? -3.176 -8.014 13.338 1.00 94.06 81 LEU A C 1
ATOM 641 O O . LEU A 1 81 ? -3.348 -7.563 14.473 1.00 94.06 81 LEU A O 1
ATOM 645 N N . GLY A 1 82 ? -2.801 -9.276 13.129 1.00 93.12 82 GLY A N 1
ATOM 646 C CA . GLY A 1 82 ? -2.529 -10.277 14.155 1.00 93.12 82 GLY A CA 1
ATOM 647 C C . GLY A 1 82 ? -1.437 -9.875 15.141 1.00 93.12 82 GLY A C 1
ATOM 648 O O . GLY A 1 82 ? -1.510 -10.285 16.300 1.00 93.12 82 GLY A O 1
ATOM 649 N N . ILE A 1 83 ? -0.499 -9.003 14.744 1.00 93.56 83 ILE A N 1
ATOM 650 C CA . ILE A 1 83 ? 0.574 -8.559 15.644 1.00 93.56 83 ILE A CA 1
ATOM 651 C C . ILE A 1 83 ? 0.063 -7.750 16.836 1.00 93.56 83 ILE A C 1
ATOM 653 O O . ILE A 1 83 ? 0.766 -7.665 17.845 1.00 93.56 83 ILE A O 1
ATOM 657 N N . ALA A 1 84 ? -1.132 -7.157 16.738 1.00 96.25 84 ALA A N 1
ATOM 658 C CA . ALA A 1 84 ? -1.793 -6.505 17.859 1.00 96.25 84 ALA A CA 1
ATOM 659 C C . ALA A 1 84 ? -2.328 -7.567 18.832 1.00 96.25 84 ALA A C 1
ATOM 661 O O . ALA A 1 84 ? -3.074 -8.468 18.440 1.00 96.25 84 ALA A O 1
ATOM 662 N N . GLN A 1 85 ? -1.922 -7.462 20.092 1.00 96.44 85 GLN A N 1
ATOM 663 C CA . GLN A 1 85 ? -2.189 -8.393 21.180 1.00 96.44 85 GLN A CA 1
ATOM 664 C C . GLN A 1 85 ? -3.281 -7.848 22.114 1.00 96.44 85 GLN A C 1
ATOM 666 O O . GLN A 1 85 ? -3.474 -6.632 22.197 1.00 96.44 85 GLN A O 1
ATOM 671 N N . PRO A 1 86 ? -3.989 -8.722 22.853 1.00 97.75 86 PRO A N 1
ATOM 672 C CA . PRO A 1 86 ? -4.997 -8.290 23.816 1.00 97.75 86 PRO A CA 1
ATOM 673 C C . PRO A 1 86 ? -4.438 -7.276 24.829 1.00 97.75 86 PRO A C 1
ATOM 675 O O . PRO A 1 86 ? -3.373 -7.490 25.407 1.00 97.75 86 PRO A O 1
ATOM 678 N N . GLY A 1 87 ? -5.176 -6.192 25.070 1.00 97.56 87 GLY A N 1
ATOM 679 C CA . GLY A 1 87 ? -4.792 -5.088 25.955 1.00 97.56 87 GLY A CA 1
ATOM 680 C C . GLY A 1 87 ? -3.959 -3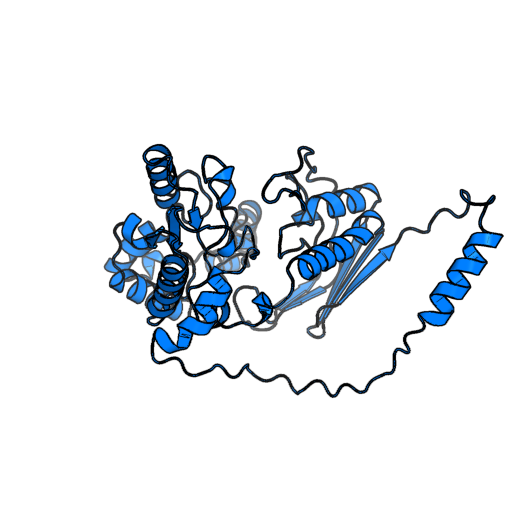.990 25.288 1.00 97.56 87 GLY A C 1
ATOM 681 O O . GLY A 1 87 ? -3.698 -2.971 25.924 1.00 97.56 87 GLY A O 1
ATOM 682 N N . GLU A 1 88 ? -3.548 -4.165 24.031 1.00 98.19 88 GLU A N 1
ATOM 683 C CA . GLU A 1 88 ? -2.858 -3.125 23.268 1.00 98.19 88 GLU A CA 1
ATOM 684 C C . GLU A 1 88 ? -3.842 -2.191 22.558 1.00 98.19 88 GLU A C 1
ATOM 686 O O . GLU A 1 88 ? -4.966 -2.567 22.221 1.00 98.19 88 GLU A O 1
ATOM 691 N N . LYS A 1 89 ? -3.371 -0.973 22.282 1.00 98.38 89 LYS A N 1
ATOM 692 C CA . LYS A 1 89 ? -4.097 0.063 21.549 1.00 98.38 89 LYS A CA 1
ATOM 693 C C . LYS A 1 89 ? -3.424 0.332 20.208 1.00 98.38 89 LYS A C 1
ATOM 695 O O . LYS A 1 89 ? -2.216 0.570 20.172 1.00 98.38 89 LYS A O 1
ATOM 700 N N . VAL A 1 90 ? -4.182 0.330 19.114 1.00 98.31 90 VAL A N 1
ATOM 701 C CA . VAL A 1 90 ? -3.681 0.611 17.756 1.00 98.31 90 VAL A CA 1
ATOM 702 C C . VAL A 1 90 ? -4.513 1.680 17.058 1.00 98.31 90 VAL A C 1
ATOM 704 O O . VAL A 1 90 ? -5.708 1.822 17.313 1.00 98.31 90 VAL A O 1
ATOM 707 N N . ILE A 1 91 ? -3.885 2.409 16.141 1.00 97.81 91 ILE A N 1
ATOM 708 C CA . ILE A 1 91 ? -4.563 3.346 15.243 1.00 97.81 91 ILE A CA 1
ATOM 709 C C . ILE A 1 91 ? -4.783 2.658 13.894 1.00 97.81 91 ILE A C 1
ATOM 711 O O . ILE A 1 91 ? -3.877 2.021 13.357 1.00 97.81 91 ILE A O 1
ATOM 715 N N . ILE A 1 92 ? -5.973 2.819 13.329 1.00 96.12 92 ILE A N 1
ATOM 716 C CA . ILE A 1 92 ? -6.306 2.435 11.960 1.00 96.12 92 ILE A CA 1
ATOM 717 C C . ILE A 1 92 ? -6.643 3.707 11.199 1.00 96.12 92 ILE A C 1
ATOM 719 O O . ILE A 1 92 ? -7.606 4.391 11.535 1.00 96.12 92 ILE A O 1
ATOM 723 N N . VAL A 1 93 ? -5.871 4.007 10.158 1.00 92.81 93 VAL A N 1
ATOM 724 C CA . VAL A 1 93 ? -6.152 5.122 9.254 1.00 92.81 93 VAL A CA 1
ATOM 725 C C . VAL A 1 93 ? -6.565 4.577 7.896 1.00 92.81 93 VAL A C 1
ATOM 727 O O . VAL A 1 93 ? -5.770 3.981 7.162 1.00 92.81 93 VAL A O 1
ATOM 730 N N . THR A 1 94 ? -7.828 4.794 7.552 1.00 88.62 94 THR A N 1
ATOM 731 C CA . THR A 1 94 ? -8.369 4.421 6.243 1.00 88.62 94 THR A CA 1
ATOM 732 C C . THR A 1 94 ? -8.041 5.513 5.234 1.00 88.62 94 THR A C 1
ATOM 734 O O . THR A 1 94 ? -8.079 6.697 5.573 1.00 88.62 94 THR A O 1
ATOM 737 N N . SER A 1 95 ? -7.703 5.123 3.999 1.00 79.69 95 SER A N 1
ATOM 738 C CA . SER A 1 95 ? -7.315 6.099 2.979 1.00 79.69 95 SER A CA 1
ATOM 739 C C . SER A 1 95 ? -8.363 6.318 1.895 1.00 79.69 95 SER A C 1
ATOM 741 O O . SER A 1 95 ? -8.872 5.360 1.319 1.00 79.69 95 SER A O 1
ATOM 743 N N . THR A 1 96 ? -8.654 7.572 1.579 1.00 76.56 96 THR A N 1
ATOM 744 C CA . THR A 1 96 ? -9.463 8.016 0.436 1.00 76.56 96 THR A CA 1
ATOM 745 C C . THR A 1 96 ? -8.656 8.218 -0.832 1.00 76.56 96 THR A C 1
ATOM 747 O O . THR A 1 96 ? -9.235 8.491 -1.880 1.00 76.56 96 THR A O 1
ATOM 750 N N . ASN A 1 97 ? -7.336 8.015 -0.781 1.00 61.81 97 ASN A N 1
ATOM 751 C CA . ASN A 1 97 ? -6.456 8.173 -1.938 1.00 61.81 97 ASN A CA 1
ATOM 752 C C . ASN A 1 97 ? -6.679 7.129 -3.048 1.00 61.81 97 ASN A C 1
ATOM 754 O O . ASN A 1 97 ? -6.026 7.198 -4.087 1.00 61.81 97 ASN A O 1
ATOM 758 N N . ASN A 1 98 ? -7.603 6.184 -2.853 1.00 54.62 98 ASN A N 1
ATOM 759 C CA . ASN A 1 98 ? -7.990 5.219 -3.867 1.00 54.62 98 ASN A CA 1
ATOM 760 C C . ASN A 1 98 ? -9.339 5.605 -4.452 1.00 54.62 98 ASN A C 1
ATOM 762 O O . ASN A 1 98 ? -10.321 5.766 -3.731 1.00 54.62 98 ASN A O 1
ATOM 766 N N . TYR A 1 99 ? -9.367 5.698 -5.778 1.00 54.56 99 TYR A N 1
ATOM 767 C CA . TYR A 1 99 ? -10.481 6.109 -6.635 1.00 54.56 99 TYR A CA 1
ATOM 768 C C . TYR A 1 99 ? -11.736 5.208 -6.568 1.00 54.56 99 TYR A C 1
ATOM 770 O O . TYR A 1 99 ? -12.565 5.241 -7.468 1.00 54.56 99 TYR A O 1
ATOM 778 N N . TYR A 1 100 ? -11.881 4.405 -5.514 1.00 57.81 100 TYR A N 1
ATOM 779 C CA . TYR A 1 100 ? -12.940 3.425 -5.303 1.00 57.81 100 TYR A CA 1
ATOM 780 C C . TYR A 1 100 ? -13.509 3.559 -3.885 1.00 57.81 100 TYR A C 1
ATOM 782 O O . TYR A 1 100 ? -13.501 2.612 -3.099 1.00 57.81 100 TYR A O 1
ATOM 790 N N . PHE A 1 101 ? -13.987 4.753 -3.525 1.00 67.25 101 PHE A N 1
ATOM 791 C CA . PHE A 1 101 ? -14.785 4.913 -2.312 1.00 67.25 101 PHE A CA 1
ATOM 792 C C . PHE A 1 101 ? -16.204 4.400 -2.600 1.00 67.25 101 PHE A C 1
ATOM 794 O O . PHE A 1 101 ? -16.923 4.989 -3.406 1.00 67.25 101 PHE A O 1
ATOM 801 N N . SER A 1 102 ? -16.584 3.274 -1.990 1.00 69.69 102 SER A N 1
ATOM 802 C CA . SER A 1 102 ? -17.895 2.639 -2.185 1.00 69.69 102 SER A CA 1
ATOM 803 C C . SER A 1 102 ? -18.787 2.788 -0.955 1.00 69.69 102 SER A C 1
ATOM 805 O O . SER A 1 102 ? -18.305 2.957 0.163 1.00 69.69 102 SER A O 1
ATOM 807 N N . GLU A 1 103 ? -20.100 2.691 -1.149 1.00 68.31 103 GLU A N 1
ATOM 808 C CA . GLU A 1 103 ? -21.086 2.788 -0.065 1.00 68.31 103 GLU A CA 1
ATOM 809 C C . GLU A 1 103 ? -20.991 1.645 0.958 1.00 68.31 103 GLU A C 1
ATOM 811 O O . GLU A 1 103 ? -21.319 1.842 2.125 1.00 68.31 103 GLU A O 1
ATOM 816 N N . HIS A 1 104 ? -20.477 0.483 0.544 1.00 76.44 104 HIS A N 1
ATOM 817 C CA . HIS A 1 104 ? -20.300 -0.694 1.399 1.00 76.44 104 HIS A CA 1
ATOM 818 C C . HIS A 1 104 ? -18.957 -0.722 2.136 1.00 76.44 104 HIS A C 1
ATOM 820 O O . HIS A 1 104 ? -18.700 -1.646 2.902 1.00 76.44 104 HIS A O 1
ATOM 826 N N . ARG A 1 105 ? -18.089 0.272 1.921 1.00 83.81 105 ARG A N 1
ATOM 827 C CA . ARG A 1 105 ? -16.742 0.323 2.502 1.00 83.81 105 ARG A CA 1
ATOM 828 C C . ARG A 1 105 ? -16.752 0.211 4.030 1.00 83.81 105 ARG A C 1
ATOM 830 O O . ARG A 1 105 ? -15.959 -0.530 4.611 1.00 83.81 105 ARG A O 1
ATOM 837 N N . ASP A 1 106 ? -17.680 0.920 4.662 1.00 88.06 106 ASP A N 1
ATOM 838 C CA . ASP A 1 106 ? -17.763 1.021 6.121 1.00 88.06 106 ASP A CA 1
ATOM 839 C C . ASP A 1 106 ? -18.108 -0.324 6.764 1.00 88.06 106 ASP A C 1
ATOM 841 O O . ASP A 1 106 ? -17.588 -0.643 7.827 1.00 88.06 106 ASP A O 1
ATOM 845 N N . LEU A 1 107 ? -18.888 -1.158 6.068 1.00 91.69 107 LEU A N 1
ATOM 846 C CA . LEU A 1 107 ? -19.265 -2.496 6.524 1.00 91.69 107 LEU A CA 1
ATOM 847 C C . LEU A 1 107 ? -18.024 -3.371 6.764 1.00 91.69 107 LEU A C 1
ATOM 849 O O . LEU A 1 107 ? -17.930 -4.055 7.782 1.00 91.69 107 LEU A O 1
ATOM 853 N N . PHE A 1 108 ? -17.045 -3.318 5.857 1.00 92.44 108 PHE A N 1
ATOM 854 C CA . PHE A 1 108 ? -15.800 -4.082 5.979 1.00 92.44 108 PHE A CA 1
ATOM 855 C C . PHE A 1 108 ? -14.891 -3.531 7.074 1.00 92.44 108 PHE A C 1
ATOM 857 O O . PHE A 1 108 ? -14.366 -4.297 7.880 1.00 92.44 108 PHE A O 1
ATOM 864 N N . ILE A 1 109 ? -14.735 -2.207 7.134 1.00 93.75 109 ILE A N 1
ATOM 865 C CA . ILE A 1 109 ? -13.907 -1.547 8.149 1.00 93.75 109 ILE A CA 1
ATOM 866 C C . ILE A 1 109 ? -14.461 -1.840 9.548 1.00 93.75 109 ILE A C 1
ATOM 868 O O . ILE A 1 109 ? -13.707 -2.225 10.444 1.00 93.75 109 ILE A O 1
ATOM 872 N N . GLU A 1 110 ? -15.776 -1.715 9.727 1.00 95.19 110 GLU A N 1
ATOM 873 C CA . GLU A 1 110 ? -16.452 -1.987 10.993 1.00 95.19 110 GLU A CA 1
ATOM 874 C C . GLU A 1 110 ? -16.320 -3.458 11.397 1.00 95.19 110 GLU A C 1
ATOM 876 O O . GLU A 1 110 ? -16.027 -3.745 12.559 1.00 95.19 110 GLU A O 1
ATOM 881 N N . ALA A 1 111 ? -16.439 -4.398 10.451 1.00 96.75 111 ALA A N 1
ATOM 882 C CA . ALA A 1 111 ? -16.212 -5.816 10.723 1.00 96.75 111 ALA A CA 1
ATOM 883 C C . ALA A 1 111 ? -14.786 -6.084 11.242 1.00 96.75 111 ALA A C 1
ATOM 885 O O . ALA A 1 111 ? -14.604 -6.835 12.202 1.00 96.75 111 ALA A O 1
ATOM 886 N N . ILE A 1 112 ? -13.770 -5.441 10.656 1.00 97.06 112 ILE A N 1
ATOM 887 C CA . ILE A 1 112 ? -12.370 -5.571 11.090 1.00 97.06 112 ILE A CA 1
ATOM 888 C C . ILE A 1 112 ? -12.153 -4.966 12.478 1.00 97.06 112 ILE A C 1
ATOM 890 O O . ILE A 1 112 ? -11.543 -5.601 13.341 1.00 97.06 112 ILE A O 1
ATOM 894 N N . VAL A 1 113 ? -12.684 -3.766 12.720 1.00 97.81 113 VAL A N 1
ATOM 895 C CA . VAL A 1 113 ? -12.638 -3.106 14.032 1.00 97.81 113 VAL A CA 1
ATOM 896 C C . VAL A 1 113 ? -13.307 -3.978 15.094 1.00 97.81 113 VAL A C 1
ATOM 898 O O . VAL A 1 113 ? -12.730 -4.230 16.153 1.00 97.81 113 VAL A O 1
ATOM 901 N N . ARG A 1 114 ? -14.494 -4.517 14.802 1.00 98.25 114 ARG A N 1
ATOM 902 C CA . ARG A 1 114 ? -15.207 -5.435 15.694 1.00 98.25 114 ARG A CA 1
ATOM 903 C C . ARG A 1 114 ? -14.397 -6.702 15.962 1.00 98.25 114 ARG A C 1
ATOM 905 O O . ARG A 1 114 ? -14.301 -7.113 17.114 1.00 98.25 114 ARG A O 1
ATOM 912 N N . ALA A 1 115 ? -13.773 -7.290 14.944 1.00 98.19 115 ALA A N 1
ATOM 913 C CA . ALA A 1 115 ? -12.936 -8.478 15.095 1.00 98.19 115 ALA A CA 1
ATOM 914 C C . ALA A 1 115 ? -11.683 -8.232 15.959 1.00 98.19 115 ALA A C 1
ATOM 916 O O . ALA A 1 115 ? -11.304 -9.098 16.749 1.00 98.19 115 ALA A O 1
ATOM 917 N N . LEU A 1 116 ? -11.054 -7.058 15.855 1.00 98.38 116 LEU A N 1
ATOM 918 C CA . LEU A 1 116 ? -9.941 -6.662 16.727 1.00 98.38 116 LEU A CA 1
ATOM 919 C C . LEU A 1 116 ? -10.399 -6.435 18.173 1.00 98.38 116 LEU A C 1
ATOM 921 O O . LEU A 1 116 ? -9.778 -6.952 19.103 1.00 98.38 116 LEU A O 1
ATOM 925 N N . ASN A 1 117 ? -11.534 -5.762 18.362 1.00 98.00 117 ASN A N 1
ATOM 926 C CA . ASN A 1 117 ? -12.121 -5.555 19.685 1.00 98.00 117 ASN A CA 1
ATOM 927 C C . ASN A 1 117 ? -12.528 -6.884 20.354 1.00 98.00 117 ASN A C 1
ATOM 929 O O . ASN A 1 117 ? -12.317 -7.052 21.553 1.00 98.00 117 ASN A O 1
ATOM 933 N N . GLU A 1 118 ? -13.034 -7.871 19.600 1.00 98.25 118 GLU A N 1
ATOM 934 C CA . GLU A 1 118 ? -13.296 -9.234 20.106 1.00 98.25 118 GLU A CA 1
ATOM 935 C C . GLU A 1 118 ? -12.020 -9.931 20.615 1.00 98.25 118 GLU A C 1
ATOM 937 O O . GLU A 1 118 ? -12.088 -10.759 21.525 1.00 98.25 118 GLU A O 1
ATOM 942 N N . ARG A 1 119 ? -10.849 -9.584 20.063 1.00 97.62 119 ARG A N 1
ATOM 943 C CA . ARG A 1 119 ? -9.534 -10.048 20.541 1.00 97.62 119 ARG A CA 1
ATOM 944 C C . ARG A 1 119 ? -9.019 -9.239 21.739 1.00 97.62 119 ARG A C 1
ATOM 946 O O . ARG A 1 119 ? -7.953 -9.553 22.257 1.00 97.62 119 ARG A O 1
ATOM 953 N N . GLY A 1 120 ? -9.744 -8.215 22.186 1.00 98.12 120 GLY A N 1
ATOM 954 C CA . GLY A 1 120 ? -9.320 -7.319 23.260 1.00 98.12 120 GLY A CA 1
ATOM 955 C C . GLY A 1 120 ? -8.281 -6.281 22.832 1.00 98.12 120 GLY A C 1
ATOM 956 O O . GLY A 1 120 ? -7.583 -5.760 23.696 1.00 98.12 120 GLY A O 1
ATOM 957 N N . VAL A 1 121 ? -8.146 -6.004 21.532 1.00 98.56 121 VAL A N 1
ATOM 958 C CA . VAL A 1 121 ? -7.317 -4.907 21.010 1.00 98.56 121 VAL A CA 1
ATOM 959 C C . VAL A 1 121 ? -8.178 -3.650 20.936 1.00 98.56 121 VAL A C 1
ATOM 961 O O . VAL A 1 121 ? -9.216 -3.671 20.283 1.00 98.56 121 VAL A O 1
ATOM 964 N N . GLU A 1 122 ? -7.750 -2.556 21.562 1.00 98.25 122 GLU A N 1
ATOM 965 C CA . GLU A 1 122 ? -8.423 -1.262 21.436 1.00 98.25 122 GLU A CA 1
ATOM 966 C C . GLU A 1 122 ? -8.048 -0.605 20.101 1.00 98.25 122 GLU A C 1
ATOM 968 O O . GLU A 1 122 ? -6.869 -0.431 19.785 1.00 98.25 122 GLU A O 1
ATOM 973 N N . THR A 1 123 ? -9.046 -0.216 19.308 1.00 97.88 123 THR A N 1
ATOM 974 C CA . THR A 1 123 ? -8.831 0.407 17.995 1.00 97.88 123 THR A CA 1
ATOM 975 C C . THR A 1 123 ? -9.282 1.862 17.973 1.00 97.88 123 THR A C 1
ATOM 977 O O . THR A 1 123 ? -10.448 2.156 18.239 1.00 97.88 123 THR A O 1
ATOM 980 N N . ILE A 1 124 ? -8.397 2.760 17.546 1.00 97.56 124 ILE A N 1
ATOM 981 C CA . ILE A 1 124 ? -8.741 4.133 17.172 1.00 97.56 124 ILE A CA 1
ATOM 982 C C . ILE A 1 124 ? -8.896 4.169 15.654 1.00 97.56 124 ILE A C 1
ATOM 984 O O . ILE A 1 124 ? -7.907 4.077 14.930 1.00 97.56 124 ILE A O 1
ATOM 988 N N . LEU A 1 125 ? -10.133 4.275 15.171 1.00 96.12 125 LEU A N 1
ATOM 989 C CA . LEU A 1 125 ? -10.420 4.388 13.744 1.00 96.12 125 LEU A CA 1
ATOM 990 C C . LEU A 1 125 ? -10.437 5.859 13.326 1.00 96.12 125 LEU A C 1
ATOM 992 O O . LEU A 1 125 ? -11.217 6.643 13.861 1.00 96.12 125 LEU A O 1
ATOM 996 N N . TRP A 1 126 ? -9.621 6.200 12.334 1.00 94.44 126 TRP A N 1
ATOM 997 C CA . TRP A 1 126 ? -9.673 7.477 11.639 1.00 94.44 126 TRP A CA 1
ATOM 998 C C . TRP A 1 126 ? -9.876 7.279 10.149 1.00 94.44 126 TRP A C 1
ATOM 1000 O O . TRP A 1 126 ? -9.270 6.413 9.506 1.00 94.44 126 TRP A O 1
ATOM 1010 N N . HIS A 1 127 ? -10.679 8.161 9.579 1.00 91.06 127 HIS A N 1
ATOM 1011 C CA . HIS A 1 127 ? -10.717 8.342 8.148 1.00 91.06 127 HIS A CA 1
ATOM 1012 C C . HIS A 1 127 ? -9.876 9.556 7.760 1.00 91.06 127 HIS A C 1
ATOM 1014 O O . HIS A 1 127 ? -10.010 10.633 8.343 1.00 91.06 127 HIS A O 1
ATOM 1020 N N . ASP A 1 128 ? -8.995 9.398 6.772 1.00 89.00 128 ASP A N 1
ATOM 1021 C CA . ASP A 1 128 ? -8.126 10.494 6.336 1.00 89.00 128 ASP A CA 1
ATOM 1022 C C . ASP A 1 128 ? -8.920 11.734 5.884 1.00 89.00 128 ASP A C 1
ATOM 1024 O O . ASP A 1 128 ? -8.536 12.858 6.201 1.00 89.00 128 ASP A O 1
ATOM 1028 N N . TYR A 1 129 ? -10.077 11.543 5.247 1.00 89.25 129 TYR A N 1
ATOM 1029 C CA . TYR A 1 129 ? -10.964 12.634 4.847 1.00 89.25 129 TYR A CA 1
ATOM 1030 C C . TYR A 1 129 ? -11.497 13.457 6.024 1.00 89.25 129 TYR A C 1
ATOM 1032 O O . TYR A 1 129 ? -11.624 14.674 5.900 1.00 89.25 129 TYR A O 1
ATOM 1040 N N . GLU A 1 130 ? -11.754 12.837 7.178 1.00 92.69 130 GLU A N 1
ATOM 1041 C CA . GLU A 1 130 ? -12.235 13.543 8.372 1.00 92.69 130 GLU A CA 1
ATOM 1042 C C . GLU A 1 130 ? -11.135 14.425 8.956 1.00 92.69 130 GLU A C 1
ATOM 1044 O O . GLU A 1 130 ? -11.384 15.575 9.319 1.00 92.69 130 GLU A O 1
ATOM 1049 N N . ILE A 1 131 ? -9.897 13.921 8.969 1.00 92.00 131 ILE A N 1
ATOM 1050 C CA . ILE A 1 131 ? -8.714 14.689 9.380 1.00 92.00 131 ILE A CA 1
ATOM 1051 C C . ILE A 1 131 ? -8.510 15.898 8.453 1.00 92.00 131 ILE A C 1
ATOM 1053 O O . ILE A 1 131 ? -8.115 16.973 8.903 1.00 92.00 131 ILE A O 1
ATOM 1057 N N . LEU A 1 132 ? -8.828 15.743 7.167 1.00 90.38 132 LEU A N 1
ATOM 1058 C CA . LEU A 1 132 ? -8.771 16.803 6.157 1.00 90.38 132 LEU A CA 1
ATOM 1059 C C . LEU A 1 132 ? -10.003 17.732 6.173 1.00 90.38 132 LEU A C 1
ATOM 1061 O O . LEU A 1 132 ? -10.093 18.665 5.369 1.00 90.38 132 LEU A O 1
ATOM 1065 N N . GLY A 1 133 ? -10.955 17.512 7.084 1.00 91.94 133 GLY A N 1
ATOM 1066 C CA . GLY A 1 133 ? -12.160 18.330 7.216 1.00 91.94 133 GLY A CA 1
ATOM 1067 C C . GLY A 1 133 ? -13.105 18.226 6.018 1.00 91.94 133 GLY A C 1
ATOM 1068 O O . GLY A 1 133 ? -13.769 19.207 5.681 1.00 91.94 133 GLY A O 1
ATOM 1069 N N . VAL A 1 134 ? -13.123 17.073 5.352 1.00 91.81 134 VAL A N 1
ATOM 1070 C CA . VAL A 1 134 ? -14.050 16.712 4.273 1.00 91.81 134 VAL A CA 1
ATOM 1071 C C . VAL A 1 134 ? -15.096 15.756 4.852 1.00 91.81 134 VAL A C 1
ATOM 1073 O O . VAL A 1 134 ? -14.772 14.953 5.721 1.00 91.81 134 VAL A O 1
ATOM 1076 N N . THR A 1 135 ? -16.357 15.832 4.420 1.00 92.94 135 THR A N 1
ATOM 1077 C CA . THR A 1 135 ? -17.389 14.879 4.870 1.00 92.94 135 THR A CA 1
ATOM 1078 C C . THR A 1 135 ? -17.426 13.624 4.002 1.00 92.94 135 THR A C 1
ATOM 1080 O O . THR A 1 135 ? -17.005 13.626 2.845 1.00 92.94 135 THR A O 1
ATOM 1083 N N . ARG A 1 136 ? -17.999 12.543 4.536 1.00 90.00 136 ARG A N 1
ATOM 1084 C CA . ARG A 1 136 ? -18.191 11.287 3.802 1.00 90.00 136 ARG A CA 1
ATOM 1085 C C . ARG A 1 136 ? -19.006 11.480 2.520 1.00 90.00 136 ARG A C 1
ATOM 1087 O O . ARG A 1 136 ? -18.667 10.919 1.484 1.00 90.00 136 ARG A O 1
ATOM 1094 N N . GLU A 1 137 ? -20.060 12.289 2.572 1.00 91.44 137 GLU A N 1
ATOM 1095 C CA . GLU A 1 137 ? -20.924 12.592 1.425 1.00 91.44 137 GLU A CA 1
ATOM 1096 C C . GLU A 1 137 ? -20.146 13.328 0.334 1.00 91.44 137 GLU A C 1
ATOM 1098 O O . GLU A 1 137 ? -20.270 12.990 -0.840 1.00 91.44 137 GLU A O 1
ATOM 1103 N N . GLN A 1 138 ? -19.292 14.280 0.725 1.00 91.38 138 GLN A N 1
ATOM 1104 C CA . GLN A 1 138 ? -18.417 14.991 -0.205 1.00 91.38 138 GLN A CA 1
ATOM 1105 C C . GLN A 1 138 ? -17.403 14.049 -0.858 1.00 91.38 138 GLN A C 1
ATOM 1107 O O . GLN A 1 138 ? -17.155 14.166 -2.054 1.00 91.38 138 GLN A O 1
ATOM 1112 N N . VAL A 1 139 ? -16.836 13.098 -0.105 1.00 88.12 139 VAL A N 1
ATOM 1113 C CA . VAL A 1 139 ? -15.937 12.074 -0.662 1.00 88.12 139 VAL A CA 1
ATOM 1114 C C . VAL A 1 139 ? -16.676 11.151 -1.626 1.00 88.12 139 VAL A C 1
ATOM 1116 O O . VAL A 1 139 ? -16.138 10.844 -2.685 1.00 88.12 139 VAL A O 1
ATOM 1119 N N . LEU A 1 140 ? -17.897 10.720 -1.298 1.00 87.62 140 LEU A N 1
ATOM 1120 C CA . LEU A 1 140 ? -18.717 9.885 -2.181 1.00 87.62 140 LEU A CA 1
ATOM 1121 C C . LEU A 1 140 ? -19.045 10.604 -3.487 1.00 87.62 140 LEU A C 1
ATOM 1123 O O . LEU A 1 140 ? -18.827 10.045 -4.560 1.00 87.62 140 LEU A O 1
ATOM 1127 N N . GLU A 1 141 ? -19.514 11.848 -3.399 1.00 88.50 141 GLU A N 1
ATOM 1128 C CA . GLU A 1 141 ? -19.810 12.673 -4.567 1.00 88.50 141 GLU A CA 1
ATOM 1129 C C . GLU A 1 141 ? -18.547 12.915 -5.400 1.00 88.50 141 GLU A C 1
ATOM 1131 O O . GLU A 1 141 ? -18.553 12.705 -6.611 1.00 88.50 141 GLU A O 1
ATOM 1136 N N . TYR A 1 142 ? -17.437 13.283 -4.757 1.00 86.19 142 TYR A N 1
ATOM 1137 C CA . TYR A 1 142 ? -16.149 13.465 -5.420 1.00 86.19 142 TYR A CA 1
ATOM 1138 C C . TYR A 1 142 ? -15.659 12.175 -6.088 1.00 86.19 142 TYR A C 1
ATOM 1140 O O . TYR A 1 142 ? -15.209 12.215 -7.229 1.00 86.19 142 TYR A O 1
ATOM 1148 N N . SER A 1 143 ? -15.774 11.024 -5.421 1.00 81.19 143 SER A N 1
ATOM 1149 C CA . SER A 1 143 ? -15.382 9.721 -5.965 1.00 81.19 143 SER A CA 1
ATOM 1150 C C . SER A 1 143 ? -16.244 9.354 -7.169 1.00 81.19 143 SER A C 1
ATOM 1152 O O . SER A 1 143 ? -15.699 8.978 -8.201 1.00 81.19 143 SER A O 1
ATOM 1154 N N . GLN A 1 144 ? -17.567 9.521 -7.099 1.00 81.06 144 GLN A N 1
ATOM 1155 C CA . GLN A 1 144 ? -18.476 9.310 -8.234 1.00 81.06 144 GLN A CA 1
ATOM 1156 C C . GLN A 1 144 ? -18.178 10.271 -9.386 1.00 81.06 144 GLN A C 1
ATOM 1158 O O . GLN A 1 144 ? -18.132 9.868 -10.544 1.00 81.06 144 GLN A O 1
ATOM 1163 N N . TYR A 1 145 ? -17.912 11.539 -9.080 1.00 82.12 145 TYR A N 1
ATOM 1164 C CA . TYR A 1 145 ? -17.576 12.540 -10.078 1.00 82.12 145 TYR A CA 1
ATOM 1165 C C . TYR A 1 145 ? -16.260 12.202 -10.780 1.00 82.12 145 TYR A C 1
ATOM 1167 O O . TYR A 1 145 ? -16.224 12.070 -12.003 1.00 82.12 145 TYR A O 1
ATOM 1175 N N . ILE A 1 146 ? -15.193 11.977 -10.014 1.00 75.31 146 ILE A N 1
ATOM 1176 C CA . ILE A 1 146 ? -13.885 11.607 -10.543 1.00 75.31 146 ILE A CA 1
ATOM 1177 C C . ILE A 1 146 ? -13.958 10.284 -11.289 1.00 75.31 146 ILE A C 1
ATOM 1179 O O . ILE A 1 146 ? -13.381 10.203 -12.359 1.00 75.31 146 ILE A O 1
ATOM 1183 N N . THR A 1 147 ? -14.677 9.275 -10.800 1.00 69.44 147 THR A N 1
ATOM 1184 C CA . THR A 1 147 ? -14.874 8.016 -11.536 1.00 69.44 147 THR A CA 1
ATOM 1185 C C . THR A 1 147 ? -15.823 8.148 -12.716 1.00 69.44 147 THR A C 1
ATOM 1187 O O . THR A 1 147 ? -15.785 7.285 -13.568 1.00 69.44 147 THR A O 1
ATOM 1190 N N . SER A 1 148 ? -16.647 9.190 -12.830 1.00 69.06 148 SER A N 1
ATOM 1191 C CA . SER A 1 148 ? -17.466 9.433 -14.028 1.00 69.06 148 SER A CA 1
ATOM 1192 C C . SER A 1 148 ? -16.688 10.188 -15.109 1.00 69.06 148 SER A C 1
ATOM 1194 O O . SER A 1 148 ? -16.738 9.812 -16.277 1.00 69.06 148 SER A O 1
ATOM 1196 N N . ILE A 1 149 ? -15.883 11.184 -14.719 1.00 60.78 149 ILE A N 1
ATOM 1197 C CA . ILE A 1 149 ? -14.978 11.917 -15.616 1.00 60.78 149 ILE A CA 1
ATOM 1198 C C . ILE A 1 149 ? -13.799 11.049 -16.034 1.00 60.78 149 ILE A C 1
ATOM 1200 O O . ILE A 1 149 ? -13.462 10.966 -17.211 1.00 60.78 149 ILE A O 1
ATOM 1204 N N . LYS A 1 150 ? -13.194 10.354 -15.072 1.00 58.72 150 LYS A N 1
ATOM 1205 C CA . LYS A 1 150 ? -12.167 9.335 -15.305 1.00 58.72 150 LYS A CA 1
ATOM 1206 C C . LYS A 1 150 ? -12.773 7.962 -15.598 1.00 58.72 150 LYS A C 1
ATOM 1208 O O . LYS A 1 150 ? -12.027 6.991 -15.663 1.00 58.72 150 LYS A O 1
ATOM 1213 N N . GLY A 1 151 ? -14.088 7.860 -15.806 1.00 47.06 151 GLY A N 1
ATOM 1214 C CA . GLY A 1 151 ? -14.815 6.594 -16.002 1.00 47.06 151 GLY A CA 1
ATOM 1215 C C . GLY A 1 151 ? -14.434 5.794 -17.230 1.00 47.06 151 GLY A C 1
ATOM 1216 O O . GLY A 1 151 ? -14.860 4.656 -17.377 1.00 47.06 151 GLY A O 1
ATOM 1217 N N . ALA A 1 152 ? -13.587 6.359 -18.083 1.00 43.81 152 ALA A N 1
ATOM 1218 C CA . ALA A 1 152 ? -12.968 5.669 -19.201 1.00 43.81 152 ALA A CA 1
ATOM 1219 C C . ALA A 1 152 ? -11.455 5.430 -19.016 1.00 43.81 152 ALA A C 1
ATOM 1221 O O . ALA A 1 152 ? -10.856 4.737 -19.832 1.00 43.81 152 ALA A O 1
ATOM 1222 N N . VAL A 1 153 ? -10.807 6.029 -18.006 1.00 43.16 153 VAL A N 1
ATOM 1223 C CA . VAL A 1 153 ? -9.345 6.150 -17.957 1.00 43.16 153 VAL A CA 1
ATOM 1224 C C . VAL A 1 153 ? -8.806 6.355 -16.528 1.00 43.16 153 VAL A C 1
ATOM 1226 O O . VAL A 1 153 ? -8.375 7.422 -16.110 1.00 43.16 153 VAL A O 1
ATOM 1229 N N . ASN A 1 154 ? -8.777 5.303 -15.737 1.00 42.28 154 ASN A N 1
ATOM 1230 C CA . ASN A 1 154 ? -7.545 4.574 -15.452 1.00 42.28 154 ASN A CA 1
ATOM 1231 C C . ASN A 1 154 ? -6.127 5.197 -15.766 1.00 42.28 154 ASN A C 1
ATOM 1233 O O . ASN A 1 154 ? -5.152 4.809 -15.153 1.00 42.28 154 ASN A O 1
ATOM 1237 N N . THR A 1 155 ? -5.898 6.220 -16.592 1.00 41.84 155 THR A N 1
ATOM 1238 C CA . THR A 1 155 ? -4.527 6.629 -17.003 1.00 41.84 155 THR A CA 1
ATOM 1239 C C . THR A 1 155 ? -3.662 7.308 -15.941 1.00 41.84 155 THR A C 1
ATOM 1241 O O . THR A 1 155 ? -2.464 7.453 -16.147 1.00 41.84 155 THR A O 1
ATOM 1244 N N . ARG A 1 156 ? -4.205 7.809 -14.826 1.00 46.59 156 ARG A N 1
ATOM 1245 C CA . ARG A 1 156 ? -3.463 8.811 -14.028 1.00 46.59 156 ARG A CA 1
ATOM 1246 C C . ARG A 1 156 ? -2.622 8.275 -12.867 1.00 46.59 156 ARG A C 1
ATOM 1248 O O . ARG A 1 156 ? -1.779 9.015 -12.369 1.00 46.59 156 ARG A O 1
ATOM 1255 N N . GLY A 1 157 ? -2.870 7.063 -12.379 1.00 44.97 157 GLY A N 1
ATOM 1256 C CA . GLY A 1 157 ? -2.168 6.538 -11.205 1.00 44.97 157 GLY A CA 1
ATOM 1257 C C . GLY A 1 157 ? -0.954 5.719 -11.615 1.00 44.97 157 GLY A C 1
ATOM 1258 O O . GLY A 1 157 ? -1.125 4.590 -12.012 1.00 44.97 157 GLY A O 1
ATOM 1259 N N . TRP A 1 158 ? 0.266 6.242 -11.525 1.00 41.75 158 TRP A N 1
ATOM 1260 C CA . TRP A 1 158 ? 1.524 5.532 -11.855 1.00 41.75 158 TRP A CA 1
ATOM 1261 C C . TRP A 1 158 ? 1.840 5.300 -13.348 1.00 41.75 158 TRP A C 1
ATOM 1263 O O . TRP A 1 158 ? 3.013 5.356 -13.697 1.00 41.75 158 TRP A O 1
ATOM 1273 N N . ASP A 1 159 ? 0.854 5.110 -14.234 1.00 39.94 159 ASP A N 1
ATOM 1274 C CA . ASP A 1 159 ? 1.113 4.662 -15.624 1.00 39.94 159 ASP A CA 1
ATOM 1275 C C . ASP A 1 159 ? 1.278 5.753 -16.684 1.00 39.94 159 ASP A C 1
ATOM 1277 O O . ASP A 1 159 ? 1.666 5.469 -17.819 1.00 39.94 159 ASP A O 1
ATOM 1281 N N . ASN A 1 160 ? 1.045 7.017 -16.356 1.00 45.47 160 ASN A N 1
ATOM 1282 C CA . ASN A 1 160 ? 1.473 8.056 -17.272 1.00 45.47 160 ASN A CA 1
ATOM 1283 C C . ASN A 1 160 ? 2.965 8.267 -17.035 1.00 45.47 160 ASN A C 1
ATOM 1285 O O . ASN A 1 160 ? 3.338 9.038 -16.158 1.00 45.47 160 ASN A O 1
ATOM 1289 N N . GLY A 1 161 ? 3.821 7.663 -17.866 1.00 47.03 161 GLY A N 1
ATOM 1290 C CA . GLY A 1 161 ? 5.243 8.028 -17.953 1.00 47.03 161 GLY A CA 1
ATOM 1291 C C . GLY A 1 161 ? 5.466 9.551 -17.997 1.00 47.03 161 GLY A C 1
ATOM 1292 O O . GLY A 1 161 ? 6.515 10.034 -17.582 1.00 47.03 161 GLY A O 1
ATOM 1293 N N . CYS A 1 162 ? 4.440 10.313 -18.396 1.00 48.72 162 CYS A N 1
ATOM 1294 C CA . CYS A 1 162 ? 4.314 11.766 -18.307 1.00 48.72 162 CYS A CA 1
ATOM 1295 C C . CYS A 1 162 ? 4.482 12.390 -16.906 1.00 48.72 162 CYS A C 1
ATOM 1297 O O . CYS A 1 162 ? 4.697 13.592 -16.833 1.00 48.72 162 CYS A O 1
ATOM 1299 N N . SER A 1 163 ? 4.365 11.647 -15.799 1.00 47.81 163 SER A N 1
ATOM 1300 C CA . SER A 1 163 ? 4.450 12.219 -14.443 1.00 47.81 163 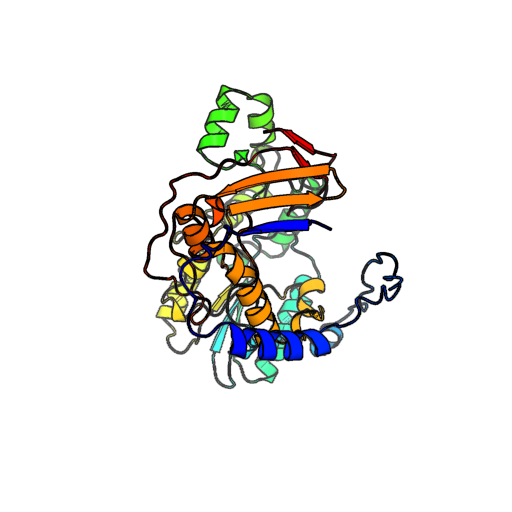SER A CA 1
ATOM 1301 C C . SER A 1 163 ? 5.874 12.341 -13.902 1.00 47.81 163 SER A C 1
ATOM 1303 O O . SER A 1 163 ? 6.074 12.945 -12.849 1.00 47.81 163 SER A O 1
ATOM 1305 N N . SER A 1 164 ? 6.872 11.765 -14.579 1.00 56.41 164 SER A N 1
ATOM 1306 C CA . SER A 1 164 ? 8.265 12.069 -14.243 1.00 56.41 164 SER A CA 1
ATOM 1307 C C . SER A 1 164 ? 8.598 13.474 -14.746 1.00 56.41 164 SER A C 1
ATOM 1309 O O . SER A 1 164 ? 8.280 13.809 -15.886 1.00 56.41 164 SER A O 1
ATOM 1311 N N . PHE A 1 165 ? 9.239 14.297 -13.908 1.00 53.00 165 PHE A N 1
ATOM 1312 C CA . PHE A 1 165 ? 9.612 15.674 -14.267 1.00 53.00 165 PHE A CA 1
ATOM 1313 C C . PHE A 1 165 ? 10.341 15.740 -15.620 1.00 53.00 165 PHE A C 1
ATOM 1315 O O . PHE A 1 165 ? 10.033 16.581 -16.455 1.00 53.00 165 PHE A O 1
ATOM 1322 N N . THR A 1 166 ? 11.233 14.783 -15.880 1.00 61.19 166 THR A N 1
ATOM 1323 C CA . THR A 1 166 ? 11.992 14.677 -17.132 1.00 61.19 166 THR A CA 1
ATOM 1324 C C . THR A 1 166 ? 11.137 14.315 -18.346 1.00 61.19 166 THR A C 1
ATOM 1326 O O . THR A 1 166 ? 11.377 14.843 -19.430 1.00 61.19 166 THR A O 1
ATOM 1329 N N . MET A 1 167 ? 10.140 13.437 -18.202 1.00 66.12 167 MET A N 1
ATOM 1330 C CA . MET A 1 167 ? 9.223 13.127 -19.302 1.00 66.12 167 MET A CA 1
ATOM 1331 C C . MET A 1 167 ? 8.240 14.266 -19.547 1.00 66.12 167 MET A C 1
ATOM 1333 O O . MET A 1 167 ? 7.898 14.520 -20.696 1.00 66.12 167 MET A O 1
ATOM 1337 N N . ASN A 1 168 ? 7.785 14.956 -18.501 1.00 70.06 168 ASN A N 1
ATOM 1338 C CA . ASN A 1 168 ? 6.843 16.053 -18.672 1.00 70.06 168 ASN A CA 1
ATOM 1339 C C . ASN A 1 168 ? 7.462 17.185 -19.506 1.00 70.06 168 ASN A C 1
ATOM 1341 O O . ASN A 1 168 ? 6.877 17.582 -20.511 1.00 70.06 168 ASN A O 1
ATOM 1345 N N . ASP A 1 169 ? 8.693 17.592 -19.172 1.00 78.75 169 ASP A N 1
ATOM 1346 C CA . ASP A 1 169 ? 9.465 18.582 -19.938 1.00 78.75 169 ASP A CA 1
ATOM 1347 C C . ASP A 1 169 ? 9.730 18.104 -21.381 1.00 78.75 169 ASP A C 1
ATOM 1349 O O . ASP A 1 169 ? 9.639 18.863 -22.355 1.00 78.75 169 ASP A O 1
ATOM 1353 N N . PHE A 1 170 ? 10.041 16.813 -21.550 1.00 79.00 170 PHE A N 1
ATOM 1354 C CA . PHE A 1 170 ? 10.224 16.216 -22.871 1.00 79.00 170 PHE A CA 1
ATOM 1355 C C . PHE A 1 170 ? 8.935 16.260 -23.697 1.00 79.00 170 PHE A C 1
ATOM 1357 O O . PHE A 1 170 ? 8.972 16.628 -24.869 1.00 79.00 170 PHE A O 1
ATOM 1364 N N . LEU A 1 171 ? 7.786 15.910 -23.121 1.00 80.25 171 LEU A N 1
ATOM 1365 C CA . LEU A 1 171 ? 6.509 15.911 -23.829 1.00 80.25 171 LEU A CA 1
ATOM 1366 C C . LEU A 1 171 ? 6.048 17.327 -24.146 1.00 80.25 171 LEU A C 1
ATOM 1368 O O . LEU A 1 171 ? 5.594 17.563 -25.261 1.00 80.25 171 LEU A O 1
ATOM 1372 N N . GLU A 1 172 ? 6.215 18.274 -23.225 1.00 84.00 172 GLU A N 1
ATOM 1373 C CA . GLU A 1 172 ? 5.896 19.681 -23.471 1.00 84.00 172 GLU A CA 1
ATOM 1374 C C . GLU A 1 172 ? 6.646 20.209 -24.705 1.00 84.00 172 GLU A C 1
ATOM 1376 O O . GLU A 1 172 ? 6.069 20.892 -25.552 1.00 84.00 172 GLU A O 1
ATOM 1381 N N . THR A 1 173 ? 7.919 19.826 -24.853 1.00 84.62 173 THR A N 1
ATOM 1382 C CA . THR A 1 173 ? 8.776 20.286 -25.955 1.00 84.62 173 THR A CA 1
ATOM 1383 C C . THR A 1 173 ? 8.640 19.475 -27.246 1.00 84.62 173 THR A C 1
ATOM 1385 O O . THR A 1 173 ? 8.779 20.042 -28.331 1.00 84.62 173 THR A O 1
ATOM 1388 N N . THR A 1 174 ? 8.380 18.166 -27.173 1.00 83.12 174 THR A N 1
ATOM 1389 C CA . THR A 1 174 ? 8.431 17.267 -28.345 1.00 83.12 174 THR A CA 1
ATOM 1390 C C . THR A 1 174 ? 7.076 16.736 -28.803 1.00 83.12 174 THR A C 1
ATOM 1392 O O . THR A 1 174 ? 6.909 16.446 -29.990 1.00 83.12 174 THR A O 1
ATOM 1395 N N . ARG A 1 175 ? 6.103 16.606 -27.895 1.00 79.31 175 ARG A N 1
ATOM 1396 C CA . ARG A 1 175 ? 4.761 16.052 -28.138 1.00 79.31 175 ARG A CA 1
ATOM 1397 C C . ARG A 1 175 ? 3.710 16.795 -27.303 1.00 79.31 175 ARG A C 1
ATOM 1399 O O . ARG A 1 175 ? 3.097 16.190 -26.418 1.00 79.31 175 ARG A O 1
ATOM 1406 N N . PRO A 1 176 ? 3.478 18.097 -27.572 1.00 82.31 176 PRO A N 1
ATOM 1407 C CA . PRO A 1 176 ? 2.544 18.910 -26.792 1.00 82.31 176 PRO A CA 1
ATOM 1408 C C . PRO A 1 176 ? 1.110 18.360 -26.832 1.00 82.31 176 PRO A C 1
ATOM 1410 O O . PRO A 1 176 ? 0.361 18.520 -25.874 1.00 82.31 176 PRO A O 1
ATOM 1413 N N . ASP A 1 177 ? 0.756 17.643 -27.902 1.00 75.94 177 ASP A N 1
ATOM 1414 C CA . ASP A 1 177 ? -0.499 16.905 -28.035 1.00 75.94 177 ASP A CA 1
ATOM 1415 C C . ASP A 1 177 ? -0.652 15.807 -26.968 1.00 75.94 177 ASP A C 1
ATOM 1417 O O . ASP A 1 177 ? -1.719 15.657 -26.378 1.00 75.94 177 ASP A O 1
ATOM 1421 N N . LEU A 1 178 ? 0.419 15.063 -26.675 1.00 73.06 178 LEU A N 1
ATOM 1422 C CA . LEU A 1 178 ? 0.428 14.072 -25.597 1.00 73.06 178 LEU A CA 1
ATOM 1423 C C . LEU A 1 178 ? 0.578 14.727 -24.224 1.00 73.06 178 LEU A C 1
ATOM 1425 O O . LEU A 1 178 ? 0.004 14.232 -23.259 1.00 73.06 178 LEU A O 1
ATOM 1429 N N . HIS A 1 179 ? 1.313 15.837 -24.130 1.00 76.50 179 HIS A N 1
ATOM 1430 C CA . HIS A 1 179 ? 1.458 16.595 -22.890 1.00 76.50 179 HIS A CA 1
ATOM 1431 C C . HIS A 1 179 ? 0.104 17.104 -22.370 1.00 76.50 179 HIS A C 1
ATOM 1433 O O . HIS A 1 179 ? -0.201 16.921 -21.192 1.00 76.50 179 HIS A O 1
ATOM 1439 N N . GLU A 1 180 ? -0.733 17.681 -23.238 1.00 73.62 180 GLU A N 1
ATOM 1440 C CA . GLU A 1 180 ? -2.082 18.146 -22.879 1.00 73.62 180 GLU A CA 1
ATOM 1441 C C . GLU A 1 180 ? -2.986 16.981 -22.444 1.00 73.62 180 GLU A C 1
ATOM 1443 O O . GLU A 1 180 ? -3.665 17.063 -21.420 1.00 73.62 180 GLU A O 1
ATOM 1448 N N . LEU A 1 181 ? -2.928 15.850 -23.159 1.00 69.81 181 LEU A N 1
ATOM 1449 C CA . LEU A 1 181 ? -3.652 14.628 -22.788 1.00 69.81 181 LEU A CA 1
ATOM 1450 C C . LEU A 1 181 ? -3.174 14.031 -21.455 1.00 69.81 181 LEU A C 1
ATOM 1452 O O . LEU A 1 181 ? -3.970 13.445 -20.720 1.00 69.81 181 LEU A O 1
ATOM 1456 N N . CYS A 1 182 ? -1.889 14.177 -21.129 1.00 66.88 182 CYS A N 1
ATOM 1457 C CA . CYS A 1 182 ? -1.308 13.695 -19.879 1.00 66.88 182 CYS A CA 1
ATOM 1458 C C . CYS A 1 182 ? -1.592 14.608 -18.681 1.00 66.88 182 CYS A C 1
ATOM 1460 O O . CYS A 1 182 ? -1.687 14.122 -17.548 1.00 66.88 182 CYS A O 1
ATOM 1462 N N . ASN A 1 183 ? -1.803 15.902 -18.926 1.00 68.88 183 ASN A N 1
ATOM 1463 C CA . ASN A 1 183 ? -2.037 16.915 -17.904 1.00 68.88 183 ASN A CA 1
ATOM 1464 C C . ASN A 1 183 ? -3.399 17.610 -18.071 1.00 68.88 183 ASN A C 1
ATOM 1466 O O . ASN A 1 183 ? -3.446 18.835 -18.176 1.00 68.88 183 ASN A O 1
ATOM 1470 N N . PRO A 1 184 ? -4.529 16.871 -18.045 1.00 69.56 184 PRO A N 1
ATOM 1471 C CA . PRO A 1 184 ? -5.831 17.509 -18.127 1.00 69.56 184 PRO A CA 1
ATOM 1472 C C . PRO A 1 184 ? -6.049 18.401 -16.904 1.00 69.56 184 PRO A C 1
ATOM 1474 O O . PRO A 1 184 ? -5.837 17.980 -15.756 1.00 69.56 184 PRO A O 1
ATOM 1477 N N . ASP A 1 185 ? -6.507 19.623 -17.150 1.00 75.62 185 ASP A N 1
ATOM 1478 C CA . ASP A 1 185 ? -6.936 20.532 -16.098 1.00 75.62 185 ASP A CA 1
ATOM 1479 C C . ASP A 1 185 ? -8.259 20.024 -15.508 1.00 75.62 185 ASP A C 1
ATOM 1481 O O . ASP A 1 185 ? -9.345 20.248 -16.045 1.00 75.62 185 ASP A O 1
ATOM 1485 N N . LEU A 1 186 ? -8.148 19.237 -14.435 1.00 74.31 186 LEU A N 1
ATOM 1486 C CA . LEU A 1 186 ? -9.305 18.655 -13.758 1.00 74.31 186 LEU A CA 1
ATOM 1487 C C . LEU A 1 186 ? -10.093 19.705 -12.984 1.00 74.31 186 LEU A C 1
ATOM 1489 O O . LEU A 1 186 ? -11.308 19.571 -12.877 1.00 74.31 186 LEU A O 1
ATOM 1493 N N . GLU A 1 187 ? -9.426 20.719 -12.429 1.00 82.25 187 GLU A N 1
ATOM 1494 C CA . GLU A 1 187 ? -10.108 21.722 -11.615 1.00 82.25 187 GLU A CA 1
ATOM 1495 C C . GLU A 1 187 ? -11.059 22.565 -12.467 1.00 82.25 187 GLU A C 1
ATOM 1497 O O . GLU A 1 187 ? -12.167 22.847 -12.017 1.00 82.25 187 GLU A O 1
ATOM 1502 N N . SER A 1 188 ? -10.688 22.909 -13.708 1.00 84.00 188 SER A N 1
ATOM 1503 C CA . SER A 1 188 ? -11.581 23.672 -14.598 1.00 84.00 188 SER A CA 1
ATOM 1504 C C . SER A 1 188 ? -12.790 22.888 -15.101 1.00 84.00 188 SER A C 1
ATOM 1506 O O . SER A 1 188 ? -13.808 23.488 -15.447 1.00 84.00 188 SER A O 1
ATOM 1508 N N . GLN A 1 189 ? -12.709 21.559 -15.126 1.00 82.25 189 GLN A N 1
ATOM 1509 C CA . GLN A 1 189 ? -13.829 20.698 -15.511 1.00 82.25 189 GLN A CA 1
ATOM 1510 C C . GLN A 1 189 ? -14.793 20.452 -14.341 1.00 82.25 189 GLN A C 1
ATOM 1512 O O . GLN A 1 189 ? -15.955 20.106 -14.566 1.00 82.25 189 GLN A O 1
ATOM 1517 N N . MET A 1 190 ? -14.322 20.665 -13.108 1.00 85.75 190 MET A N 1
ATOM 1518 C CA . MET A 1 190 ? -14.985 20.304 -11.860 1.00 85.75 190 MET A CA 1
ATOM 1519 C C . MET A 1 190 ? -16.056 21.303 -11.400 1.00 85.75 190 MET A C 1
ATOM 1521 O O . MET A 1 190 ? -15.842 22.515 -11.461 1.00 85.75 190 MET A O 1
ATOM 1525 N N . PRO A 1 191 ? -17.204 20.831 -10.864 1.00 90.19 191 PRO A N 1
ATOM 1526 C CA . PRO A 1 191 ? -18.117 21.678 -10.112 1.00 90.19 191 PRO A CA 1
ATOM 1527 C C . PRO A 1 191 ? -17.384 22.429 -8.999 1.00 90.19 191 PRO A C 1
ATOM 1529 O O . PRO A 1 191 ? -16.577 21.847 -8.274 1.00 90.19 191 PRO A O 1
ATOM 1532 N N . ALA A 1 192 ? -17.701 23.713 -8.823 1.00 90.19 192 ALA A N 1
ATOM 1533 C CA . ALA A 1 192 ? -16.981 24.589 -7.898 1.00 90.19 192 ALA A CA 1
ATOM 1534 C C . ALA A 1 192 ? -16.915 24.050 -6.455 1.00 90.19 192 ALA A C 1
ATOM 1536 O O . ALA A 1 192 ? -15.915 24.258 -5.772 1.00 90.19 192 ALA A O 1
ATOM 1537 N N . HIS A 1 193 ? -17.949 23.338 -5.991 1.00 89.75 193 HIS A N 1
ATOM 1538 C CA . HIS A 1 193 ? -17.978 22.761 -4.642 1.00 89.75 193 HIS A CA 1
ATOM 1539 C C . HIS A 1 193 ? -17.077 21.532 -4.479 1.00 89.75 193 HIS A C 1
ATOM 1541 O O . HIS A 1 193 ? -16.653 21.247 -3.363 1.00 89.75 193 HIS A O 1
ATOM 1547 N N . LEU A 1 194 ? -16.739 20.836 -5.568 1.00 90.81 194 LEU A N 1
ATOM 1548 C CA . LEU A 1 194 ? -15.816 19.701 -5.546 1.00 90.81 194 LEU A CA 1
ATOM 1549 C C . LEU A 1 194 ? -14.351 20.132 -5.692 1.00 90.81 194 LEU A C 1
ATOM 1551 O O . LEU A 1 194 ? -13.474 19.375 -5.293 1.00 90.81 194 LEU A O 1
ATOM 1555 N N . VAL A 1 195 ? -14.061 21.340 -6.190 1.00 89.94 195 VAL A N 1
ATOM 1556 C CA . VAL A 1 195 ? -12.677 21.843 -6.323 1.00 89.94 195 VAL A CA 1
ATOM 1557 C C . VAL A 1 195 ? -11.977 21.931 -4.964 1.00 89.94 195 VAL A C 1
ATOM 1559 O O . VAL A 1 195 ? -10.822 21.532 -4.830 1.00 89.94 195 VAL A O 1
ATOM 1562 N N . ASP A 1 196 ? -12.670 22.420 -3.933 1.00 89.94 196 ASP A N 1
ATOM 1563 C CA . ASP A 1 196 ? -12.117 22.468 -2.572 1.00 89.94 196 ASP A CA 1
ATOM 1564 C C . ASP A 1 196 ? -11.868 21.056 -2.019 1.00 89.94 196 ASP A C 1
ATOM 1566 O O . ASP A 1 196 ? -10.796 20.778 -1.481 1.00 89.94 196 ASP A O 1
ATOM 1570 N N . VAL A 1 197 ? -12.812 20.135 -2.240 1.00 89.25 197 VAL A N 1
ATOM 1571 C CA . VAL A 1 197 ? -12.671 18.718 -1.869 1.00 89.25 197 VAL A CA 1
ATOM 1572 C C . VAL A 1 197 ? -11.466 18.094 -2.576 1.00 89.25 197 VAL A C 1
ATOM 1574 O O . VAL A 1 197 ? -10.621 17.485 -1.924 1.00 89.25 197 VAL A O 1
ATOM 1577 N N . HIS A 1 198 ? -11.333 18.309 -3.888 1.00 85.62 198 HIS A N 1
ATOM 1578 C CA . HIS A 1 198 ? -10.205 17.842 -4.685 1.00 85.62 198 HIS A CA 1
ATOM 1579 C C . HIS A 1 198 ? -8.882 18.306 -4.093 1.00 85.62 198 HIS A C 1
ATOM 1581 O O . HIS A 1 198 ? -8.015 17.474 -3.861 1.00 85.62 198 HIS A O 1
ATOM 1587 N N . ARG A 1 199 ? -8.735 19.608 -3.819 1.00 85.25 199 ARG A N 1
ATOM 1588 C CA . ARG A 1 199 ? -7.496 20.186 -3.281 1.00 85.25 199 ARG A CA 1
ATOM 1589 C C . ARG A 1 199 ? -7.135 19.610 -1.921 1.00 85.25 199 ARG A C 1
ATOM 1591 O O . ARG A 1 199 ? -5.977 19.283 -1.695 1.00 85.25 199 ARG A O 1
ATOM 1598 N N . ARG A 1 200 ? -8.108 19.445 -1.024 1.00 86.12 200 ARG A N 1
ATOM 1599 C CA . ARG A 1 200 ? -7.856 18.864 0.304 1.00 86.12 200 ARG A CA 1
ATOM 1600 C C . ARG A 1 200 ? -7.438 17.401 0.225 1.00 86.12 200 ARG A C 1
ATOM 1602 O O . ARG A 1 200 ? -6.545 16.999 0.956 1.00 86.12 200 ARG A O 1
ATOM 1609 N N . LEU A 1 201 ? -8.048 16.629 -0.675 1.00 81.12 201 LEU A N 1
ATOM 1610 C CA . LEU A 1 201 ? -7.708 15.219 -0.883 1.00 81.12 201 LEU A CA 1
ATOM 1611 C C . LEU A 1 201 ? -6.424 15.023 -1.717 1.00 81.12 201 LEU A C 1
ATOM 1613 O O . LEU A 1 201 ? -5.813 13.959 -1.644 1.00 81.12 201 LEU A O 1
ATOM 1617 N N . SER A 1 202 ? -6.006 16.015 -2.514 1.00 74.06 202 SER A N 1
ATOM 1618 C CA . SER A 1 202 ? -4.838 15.931 -3.407 1.00 74.06 202 SER A CA 1
ATOM 1619 C C . SER A 1 202 ? -3.563 16.608 -2.880 1.00 74.06 202 SER A C 1
ATOM 1621 O O . SER A 1 202 ? -2.473 16.273 -3.347 1.00 74.06 202 SER A O 1
ATOM 1623 N N . GLN A 1 203 ? -3.639 17.513 -1.897 1.00 60.78 203 GLN A N 1
ATOM 1624 C CA . GLN A 1 203 ? -2.480 18.225 -1.328 1.00 60.78 203 GLN A CA 1
ATOM 1625 C C . GLN A 1 203 ? -1.885 17.566 -0.072 1.00 60.78 203 GLN A C 1
ATOM 1627 O O . GLN A 1 203 ? -2.612 17.128 0.816 1.00 60.78 203 GLN A O 1
ATOM 1632 N N . PRO A 1 204 ? -0.545 17.606 0.065 1.00 54.16 204 PRO A N 1
ATOM 1633 C CA . PRO A 1 204 ? 0.314 16.704 -0.689 1.00 54.16 204 PRO A CA 1
ATOM 1634 C C . PRO A 1 204 ? -0.143 15.260 -0.426 1.00 54.16 204 PRO A C 1
ATOM 1636 O O . PRO A 1 204 ? 0.257 14.609 0.545 1.00 54.16 204 PRO A O 1
ATOM 1639 N N . GLY A 1 205 ? -1.038 14.804 -1.304 1.00 54.75 205 GLY A N 1
ATOM 1640 C CA . GLY A 1 205 ? -1.619 13.472 -1.311 1.00 54.75 205 GLY A CA 1
ATOM 1641 C C . GLY A 1 205 ? -0.566 12.461 -1.733 1.00 54.75 205 GLY A C 1
ATOM 1642 O O . GLY A 1 205 ? -0.254 12.310 -2.910 1.00 54.75 205 GLY A O 1
ATOM 1643 N N . GLY A 1 206 ? 0.017 11.801 -0.742 1.00 61.12 206 GLY A N 1
ATOM 1644 C CA . GLY A 1 206 ? 1.046 10.795 -0.931 1.00 61.12 206 GLY A CA 1
ATOM 1645 C C . GLY A 1 206 ? 1.822 10.549 0.355 1.00 61.12 206 GLY A C 1
ATOM 1646 O O . GLY A 1 206 ? 1.352 10.813 1.464 1.00 61.12 206 GLY A O 1
ATOM 1647 N N . THR A 1 207 ? 3.044 10.070 0.183 1.00 59.06 207 THR A N 1
ATOM 1648 C CA . THR A 1 207 ? 3.996 9.686 1.229 1.00 59.06 207 THR A CA 1
ATOM 1649 C C . THR A 1 207 ? 4.878 10.874 1.614 1.00 59.06 207 THR A C 1
ATOM 1651 O O . THR A 1 207 ? 6.089 10.747 1.721 1.00 59.06 207 THR A O 1
ATOM 1654 N N . SER A 1 208 ? 4.311 12.076 1.720 1.00 69.81 208 SER A N 1
ATOM 1655 C CA . SER A 1 208 ? 5.077 13.273 2.083 1.00 69.81 208 SER A CA 1
ATOM 1656 C C . SER A 1 208 ? 5.008 13.514 3.586 1.00 69.81 208 SER A C 1
ATOM 1658 O O . SER A 1 208 ? 3.929 13.425 4.170 1.00 69.81 208 SER A O 1
ATOM 1660 N N . GLN A 1 209 ? 6.115 13.936 4.205 1.00 70.19 209 GLN A N 1
ATOM 1661 C CA . GLN A 1 209 ? 6.123 14.425 5.594 1.00 70.19 209 GLN A CA 1
ATOM 1662 C C . GLN A 1 209 ? 5.201 15.638 5.802 1.00 70.19 209 GLN A C 1
ATOM 1664 O O . GLN A 1 209 ? 4.807 15.934 6.926 1.00 70.19 209 GLN A O 1
ATOM 1669 N N . GLN A 1 210 ? 4.842 16.343 4.725 1.00 80.56 210 GLN A N 1
ATOM 1670 C CA . GLN A 1 210 ? 3.922 17.481 4.759 1.00 80.56 210 GLN A CA 1
ATOM 1671 C C . GLN A 1 210 ? 2.446 17.065 4.681 1.00 80.56 210 GLN A C 1
ATOM 1673 O O . GLN A 1 210 ? 1.574 17.929 4.724 1.00 80.56 210 GLN A O 1
ATOM 1678 N N . ASN A 1 211 ? 2.147 15.769 4.544 1.00 84.88 211 ASN A N 1
ATOM 1679 C CA . ASN A 1 211 ? 0.776 15.275 4.517 1.00 84.88 211 ASN A CA 1
ATOM 1680 C C . ASN A 1 211 ? 0.107 15.546 5.886 1.00 84.88 211 ASN A C 1
ATOM 1682 O O . ASN A 1 211 ? 0.578 15.017 6.900 1.00 84.88 211 ASN A O 1
ATOM 1686 N N . PRO A 1 212 ? -0.995 16.324 5.945 1.00 88.81 212 PRO A N 1
ATOM 1687 C CA . PRO A 1 212 ? -1.666 16.665 7.201 1.00 88.81 212 PRO A CA 1
ATOM 1688 C C . PRO A 1 212 ? -2.093 15.448 8.029 1.00 88.81 212 PRO A C 1
ATOM 1690 O O . PRO A 1 212 ? -2.077 15.502 9.257 1.00 88.81 212 PRO A O 1
ATOM 1693 N N . VAL A 1 213 ? -2.421 14.335 7.368 1.00 89.44 213 VAL A N 1
ATOM 1694 C CA . VAL A 1 213 ? -2.801 13.075 8.016 1.00 89.44 213 VAL A CA 1
ATOM 1695 C C . VAL A 1 213 ? -1.598 12.450 8.716 1.00 89.44 213 VAL A C 1
ATOM 1697 O O . VAL A 1 213 ? -1.703 12.046 9.871 1.00 89.44 213 VAL A O 1
ATOM 1700 N N . ILE A 1 214 ? -0.430 12.435 8.064 1.00 89.94 214 ILE A N 1
ATOM 1701 C CA . ILE A 1 214 ? 0.821 11.950 8.669 1.00 89.94 214 ILE A CA 1
ATOM 1702 C C . ILE A 1 214 ? 1.201 12.820 9.873 1.00 89.94 214 ILE A C 1
ATOM 1704 O O . ILE A 1 214 ? 1.530 12.293 10.935 1.00 89.94 214 ILE A O 1
ATOM 1708 N N . ILE A 1 215 ? 1.102 14.147 9.739 1.00 92.19 215 ILE A N 1
ATOM 1709 C CA . ILE A 1 215 ? 1.374 15.089 10.835 1.00 92.19 215 ILE A CA 1
ATOM 1710 C C . ILE A 1 215 ? 0.446 14.816 12.025 1.00 92.19 215 ILE A C 1
ATOM 1712 O O . ILE A 1 215 ? 0.907 14.774 13.167 1.00 92.19 215 ILE A O 1
ATOM 1716 N N . HIS A 1 216 ? -0.848 14.606 11.767 1.00 93.56 216 HIS A N 1
ATOM 1717 C CA . HIS A 1 216 ? -1.831 14.283 12.797 1.00 93.56 216 HIS A CA 1
ATOM 1718 C C . HIS A 1 216 ? -1.484 12.977 13.524 1.00 93.56 216 HIS A C 1
ATOM 1720 O O . HIS A 1 216 ? -1.423 12.954 14.753 1.00 93.56 216 HIS A O 1
ATOM 1726 N N . VAL A 1 217 ? -1.197 11.913 12.767 1.00 94.00 217 VAL A N 1
ATOM 1727 C CA . VAL A 1 217 ? -0.841 10.591 13.300 1.00 94.00 217 VAL A CA 1
ATOM 1728 C C . VAL A 1 217 ? 0.419 10.661 14.164 1.00 94.00 217 VAL A C 1
ATOM 1730 O O . VAL A 1 217 ? 0.395 10.222 15.314 1.00 94.00 217 VAL A O 1
ATOM 1733 N N . ASN A 1 218 ? 1.497 11.266 13.658 1.00 94.88 218 ASN A N 1
ATOM 1734 C CA . ASN A 1 218 ? 2.759 11.388 14.394 1.00 94.88 218 ASN A CA 1
ATOM 1735 C C . ASN A 1 218 ? 2.586 12.212 15.677 1.00 94.88 218 ASN A C 1
ATOM 1737 O O . ASN A 1 218 ? 3.083 11.823 16.734 1.00 94.88 218 ASN A O 1
ATOM 1741 N N . LYS A 1 219 ? 1.840 13.324 15.611 1.00 96.06 219 LYS A N 1
ATOM 1742 C CA . LYS A 1 219 ? 1.543 14.143 16.791 1.00 96.06 219 LYS A CA 1
ATOM 1743 C C . LYS A 1 219 ? 0.791 13.336 17.850 1.00 96.06 219 LYS A C 1
ATOM 1745 O O . LYS A 1 219 ? 1.188 13.342 19.011 1.00 96.06 219 LYS A O 1
ATOM 1750 N N . TYR A 1 220 ? -0.262 12.625 17.455 1.00 96.50 220 TYR A N 1
ATOM 1751 C CA . TYR A 1 220 ? -1.058 11.847 18.396 1.00 96.50 220 TYR A CA 1
ATOM 1752 C C . TYR A 1 220 ? -0.245 10.723 19.045 1.00 96.50 220 TYR A C 1
ATOM 1754 O O . TYR A 1 220 ? -0.329 10.540 20.256 1.00 96.50 220 TYR A O 1
ATOM 1762 N N . MET A 1 221 ? 0.574 9.993 18.281 1.00 95.44 221 MET A N 1
ATOM 1763 C CA . MET A 1 221 ? 1.423 8.934 18.842 1.00 95.44 221 MET A CA 1
ATOM 1764 C C . MET A 1 221 ? 2.490 9.480 19.799 1.00 95.44 221 MET A C 1
ATOM 1766 O O . MET A 1 221 ? 2.801 8.826 20.792 1.00 95.44 221 MET A O 1
ATOM 1770 N N . ALA A 1 222 ? 3.019 10.682 19.549 1.00 95.69 222 ALA A N 1
ATOM 1771 C CA . ALA A 1 222 ? 3.935 11.346 20.476 1.00 95.69 222 ALA A CA 1
ATOM 1772 C C . ALA A 1 222 ? 3.250 11.745 21.799 1.00 95.69 222 ALA A C 1
ATOM 1774 O O . ALA A 1 222 ? 3.866 11.676 22.861 1.00 95.69 222 ALA A O 1
ATOM 1775 N N . GLU A 1 223 ? 1.976 12.142 21.742 1.00 97.12 223 GLU A N 1
ATOM 1776 C CA . GLU A 1 223 ? 1.168 12.511 22.913 1.00 97.12 223 GLU A CA 1
ATOM 1777 C C . GLU A 1 223 ? 0.598 11.288 23.663 1.00 97.12 223 GLU A C 1
ATOM 1779 O O . GLU A 1 223 ? 0.266 11.399 24.843 1.00 97.12 223 GLU A O 1
ATOM 1784 N N . ASN A 1 224 ? 0.523 10.121 23.011 1.00 96.94 224 ASN A N 1
ATOM 1785 C CA . ASN A 1 224 ? -0.072 8.888 23.539 1.00 96.94 224 ASN A CA 1
ATOM 1786 C C . ASN A 1 224 ? 0.913 7.707 23.407 1.00 96.94 224 ASN A C 1
ATOM 1788 O O . ASN A 1 224 ? 0.752 6.851 22.530 1.00 96.94 224 ASN A O 1
ATOM 1792 N N . PRO A 1 225 ? 1.961 7.641 24.254 1.00 95.31 225 PRO A N 1
ATOM 1793 C CA . PRO A 1 225 ? 3.026 6.641 24.125 1.00 95.31 225 PRO A CA 1
ATOM 1794 C C . PRO A 1 225 ? 2.557 5.192 24.351 1.00 95.31 225 PRO A C 1
ATOM 1796 O O . PRO A 1 225 ? 3.259 4.261 23.949 1.00 95.31 225 PRO A O 1
ATOM 1799 N N . ASP A 1 226 ? 1.386 5.002 24.969 1.00 96.19 226 ASP A N 1
ATOM 1800 C CA . ASP A 1 226 ? 0.710 3.717 25.181 1.00 96.19 226 ASP A CA 1
ATOM 1801 C C . ASP A 1 226 ? 0.129 3.110 23.892 1.00 96.19 226 ASP A C 1
ATOM 1803 O O . ASP A 1 226 ? -0.116 1.905 23.835 1.00 96.19 226 ASP A O 1
ATOM 1807 N N . VAL A 1 227 ? -0.053 3.910 22.838 1.00 97.75 227 VAL A N 1
AT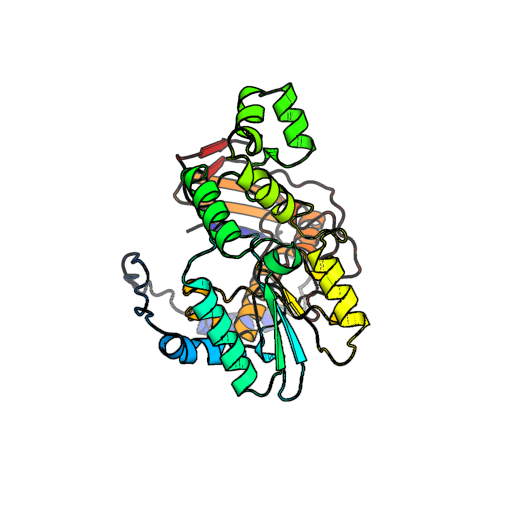OM 1808 C CA . VAL A 1 227 ? -0.453 3.414 21.517 1.00 97.75 227 VAL A CA 1
ATOM 1809 C C . VAL A 1 227 ? 0.684 2.589 20.930 1.00 97.75 227 VAL A C 1
ATOM 1811 O O . VAL A 1 227 ? 1.786 3.097 20.730 1.00 97.75 227 VAL A O 1
ATOM 1814 N N . LYS A 1 228 ? 0.429 1.325 20.587 1.00 96.75 228 LYS A N 1
ATOM 1815 C CA . LYS A 1 228 ? 1.423 0.434 19.977 1.00 96.75 228 LYS A CA 1
ATOM 1816 C C . LYS A 1 228 ? 1.927 0.948 18.637 1.00 96.75 228 LYS A C 1
ATOM 1818 O O . LYS A 1 228 ? 3.126 0.885 18.393 1.00 96.75 228 LYS A O 1
ATOM 1823 N N . GLY A 1 229 ? 1.033 1.446 17.790 1.00 96.75 229 GLY A N 1
ATOM 1824 C CA . GLY A 1 229 ? 1.375 1.945 16.465 1.00 96.75 229 GLY A CA 1
ATOM 1825 C C . GLY A 1 229 ? 0.157 2.136 15.569 1.00 96.75 229 GLY A C 1
ATOM 1826 O O . GLY A 1 229 ? -0.982 2.135 16.044 1.00 96.75 229 GLY A O 1
ATOM 1827 N N . VAL A 1 230 ? 0.412 2.294 14.272 1.00 96.06 230 VAL A N 1
ATOM 1828 C CA . VAL A 1 230 ? -0.584 2.622 13.252 1.00 96.06 230 VAL A CA 1
ATOM 1829 C C . VAL A 1 230 ? -0.553 1.652 12.068 1.00 96.06 230 VAL A C 1
ATOM 1831 O O . VAL A 1 230 ? 0.510 1.357 11.518 1.00 96.06 230 VAL A O 1
ATOM 1834 N N . PHE A 1 231 ? -1.737 1.212 11.641 1.00 94.62 231 PHE A N 1
ATOM 1835 C CA . PHE A 1 231 ? -1.973 0.653 10.311 1.00 94.62 231 PHE A CA 1
ATOM 1836 C C . PHE A 1 231 ? -2.543 1.750 9.408 1.00 94.62 231 PHE A C 1
ATOM 1838 O O . PHE A 1 231 ? -3.570 2.342 9.745 1.00 94.62 231 PHE A O 1
ATOM 1845 N N . TYR A 1 232 ? -1.895 2.053 8.280 1.00 90.31 232 TYR A N 1
ATOM 1846 C CA . TYR A 1 232 ? -2.277 3.204 7.452 1.00 90.31 232 TYR A CA 1
ATOM 1847 C C . TYR A 1 232 ? -2.206 2.921 5.952 1.00 90.31 232 TYR A C 1
ATOM 1849 O O . TYR A 1 232 ? -1.146 2.618 5.411 1.00 90.31 232 TYR A O 1
ATOM 1857 N N . GLY A 1 233 ? -3.339 3.122 5.276 1.00 81.31 233 GLY A N 1
ATOM 1858 C CA . GLY A 1 233 ? -3.412 3.269 3.824 1.00 81.31 233 GLY A CA 1
ATOM 1859 C C . GLY A 1 233 ? -3.320 1.952 3.058 1.00 81.31 233 GLY A C 1
ATOM 1860 O O . GLY A 1 233 ? -3.195 0.883 3.643 1.00 81.31 233 GLY A O 1
ATOM 1861 N N . ARG A 1 234 ? -3.410 2.026 1.724 1.00 76.81 234 ARG A N 1
ATOM 1862 C CA . ARG A 1 234 ? -3.423 0.842 0.838 1.00 76.81 234 ARG A CA 1
ATOM 1863 C C . ARG A 1 234 ? -2.139 0.645 0.027 1.00 76.81 234 ARG A C 1
ATOM 1865 O O . ARG A 1 234 ? -2.008 -0.377 -0.638 1.00 76.81 234 ARG A O 1
ATOM 1872 N N . GLY A 1 235 ? -1.206 1.595 0.064 1.00 73.12 235 GLY A N 1
ATOM 1873 C CA . GLY A 1 235 ? 0.022 1.539 -0.725 1.00 73.12 235 GLY A CA 1
ATOM 1874 C C . GLY A 1 235 ? 0.882 2.793 -0.595 1.00 73.12 235 GLY A C 1
ATOM 1875 O O . GLY A 1 235 ? 0.526 3.734 0.115 1.00 73.12 235 GLY A O 1
ATOM 1876 N N . GLY A 1 236 ? 2.006 2.790 -1.312 1.00 72.50 236 GLY A N 1
ATOM 1877 C CA . GLY A 1 236 ? 3.041 3.820 -1.236 1.00 72.50 236 GLY A CA 1
ATOM 1878 C C . GLY A 1 236 ? 3.961 3.659 -0.022 1.00 72.50 236 GLY A C 1
ATOM 1879 O O . GLY A 1 236 ? 3.611 3.013 0.963 1.00 72.50 236 GLY A O 1
ATOM 1880 N N . ALA A 1 237 ? 5.128 4.297 -0.093 1.00 69.88 237 ALA A N 1
ATOM 1881 C CA . ALA A 1 237 ? 6.133 4.438 0.963 1.00 69.88 237 ALA A CA 1
ATOM 1882 C C . ALA A 1 237 ? 5.682 5.247 2.203 1.00 69.88 237 ALA A C 1
ATOM 1884 O O . ALA A 1 237 ? 6.414 6.078 2.734 1.00 69.88 237 ALA A O 1
ATOM 1885 N N . ILE A 1 238 ? 4.451 5.039 2.690 1.00 76.38 238 ILE A N 1
ATOM 1886 C CA . ILE A 1 238 ? 3.886 5.769 3.839 1.00 76.38 238 ILE A CA 1
ATOM 1887 C C . ILE A 1 238 ? 4.763 5.577 5.086 1.00 76.38 238 ILE A C 1
ATOM 1889 O O . ILE A 1 238 ? 4.955 6.525 5.852 1.00 76.38 238 ILE A O 1
ATOM 1893 N N . TRP A 1 239 ? 5.348 4.384 5.251 1.00 79.06 239 TRP A N 1
ATOM 1894 C CA . TRP A 1 239 ? 6.246 4.038 6.358 1.00 79.06 239 TRP A CA 1
ATOM 1895 C C . TRP A 1 239 ? 7.438 4.996 6.495 1.00 79.06 239 TRP A C 1
ATOM 1897 O O . TRP A 1 239 ? 7.902 5.241 7.607 1.00 79.06 239 TRP A O 1
ATOM 1907 N N . GLU A 1 240 ? 7.904 5.609 5.400 1.00 80.19 240 GLU A N 1
ATOM 1908 C CA . GLU A 1 240 ? 9.024 6.558 5.419 1.00 80.19 240 GLU A CA 1
ATOM 1909 C C . GLU A 1 240 ? 8.732 7.823 6.229 1.00 80.19 240 GLU A C 1
ATOM 1911 O O . GLU A 1 240 ? 9.661 8.508 6.652 1.00 80.19 240 GLU A O 1
ATOM 1916 N N . ASN A 1 241 ? 7.464 8.116 6.519 1.00 86.88 241 ASN A N 1
ATOM 1917 C CA . ASN A 1 241 ? 7.051 9.374 7.144 1.00 86.88 241 ASN A CA 1
ATOM 1918 C C . ASN A 1 241 ? 6.350 9.182 8.489 1.00 86.88 241 ASN A C 1
ATOM 1920 O O . ASN A 1 241 ? 6.035 10.164 9.160 1.00 86.88 241 ASN A O 1
ATOM 1924 N N . ILE A 1 242 ? 6.110 7.934 8.888 1.00 89.44 242 ILE A N 1
ATOM 1925 C CA . ILE A 1 242 ? 5.631 7.607 10.227 1.00 89.44 242 ILE A CA 1
ATOM 1926 C C . ILE A 1 242 ? 6.814 7.612 11.191 1.00 89.44 242 ILE A C 1
ATOM 1928 O O . ILE A 1 242 ? 7.852 7.013 10.897 1.00 89.44 242 ILE A O 1
ATOM 1932 N N . GLU A 1 243 ? 6.649 8.304 12.319 1.00 87.62 243 GLU A N 1
ATOM 1933 C CA . GLU A 1 243 ? 7.672 8.455 13.352 1.00 87.62 243 GLU A CA 1
ATOM 1934 C C . GLU A 1 243 ? 7.124 8.167 14.766 1.00 87.62 243 GLU A C 1
ATOM 1936 O O . GLU A 1 243 ? 6.033 8.637 15.107 1.00 87.62 243 GLU A O 1
ATOM 1941 N N . PRO A 1 244 ? 7.891 7.457 15.617 1.00 88.56 244 PRO A N 1
ATOM 1942 C CA . PRO A 1 244 ? 9.120 6.749 15.261 1.00 88.56 244 PRO A CA 1
ATOM 1943 C C . PRO A 1 244 ? 8.818 5.519 14.379 1.00 88.56 244 PRO A C 1
ATOM 1945 O O . PRO A 1 244 ? 7.703 4.993 14.391 1.00 88.56 244 PRO A O 1
ATOM 1948 N N . LYS A 1 245 ? 9.790 5.088 13.568 1.00 85.81 245 LYS A N 1
ATOM 1949 C CA . LYS A 1 245 ? 9.603 4.077 12.504 1.00 85.81 245 LYS A CA 1
ATOM 1950 C C . LYS A 1 245 ? 8.994 2.761 12.993 1.00 85.81 245 LYS A C 1
ATOM 1952 O O . LYS A 1 245 ? 8.170 2.177 12.296 1.00 85.81 245 LYS A O 1
ATOM 1957 N N . GLU A 1 246 ? 9.331 2.329 14.204 1.00 87.75 246 GLU A N 1
ATOM 1958 C CA . GLU A 1 246 ? 8.788 1.126 14.844 1.00 87.75 246 GLU A CA 1
ATOM 1959 C C . GLU A 1 246 ? 7.284 1.198 15.159 1.00 87.75 246 GLU A C 1
ATOM 1961 O O . GLU A 1 246 ? 6.667 0.170 15.431 1.00 87.75 246 GLU A O 1
ATOM 1966 N N . LYS A 1 247 ? 6.675 2.392 15.127 1.00 92.31 247 LYS A N 1
ATOM 1967 C CA . LYS A 1 247 ? 5.225 2.566 15.296 1.00 92.31 247 LYS A CA 1
ATOM 1968 C C . LYS A 1 247 ? 4.451 2.334 14.001 1.00 92.31 247 LYS A C 1
ATOM 1970 O O . LYS A 1 247 ? 3.224 2.268 14.051 1.00 92.31 247 LYS A O 1
ATOM 1975 N N . TRP A 1 248 ? 5.106 2.209 12.846 1.00 92.50 248 TRP A N 1
ATOM 1976 C CA . TRP A 1 248 ? 4.418 1.775 11.634 1.00 92.50 248 TRP A CA 1
ATOM 1977 C C . TRP A 1 248 ? 4.210 0.261 11.673 1.00 92.50 248 TRP A C 1
ATOM 1979 O O . TRP A 1 248 ? 5.166 -0.508 11.656 1.00 92.50 248 TRP A O 1
ATOM 1989 N N . LEU A 1 249 ? 2.949 -0.164 11.735 1.00 93.44 249 LEU A N 1
ATOM 1990 C CA . LEU A 1 249 ? 2.589 -1.577 11.852 1.00 93.44 249 LEU A CA 1
ATOM 1991 C C . LEU A 1 249 ? 2.332 -2.217 10.486 1.00 93.44 249 LEU A C 1
ATOM 1993 O O . LEU A 1 249 ? 2.596 -3.400 10.309 1.00 93.44 249 LEU A O 1
ATOM 1997 N N . GLY A 1 250 ? 1.854 -1.449 9.508 1.00 91.44 250 GLY A N 1
ATOM 1998 C CA . GLY A 1 250 ? 1.621 -1.933 8.150 1.00 91.44 250 GLY A CA 1
ATOM 1999 C C . GLY A 1 250 ? 0.545 -1.149 7.413 1.00 91.44 250 GLY A C 1
ATOM 2000 O O . GLY A 1 250 ? 0.051 -0.123 7.888 1.00 91.44 250 GLY A O 1
ATOM 2001 N N . LEU A 1 251 ? 0.165 -1.642 6.240 1.00 89.12 251 LEU A N 1
ATOM 2002 C CA . LEU A 1 251 ? -0.967 -1.105 5.492 1.00 89.12 251 LEU A CA 1
ATOM 2003 C C . LEU A 1 251 ? -2.314 -1.550 6.076 1.00 89.12 251 LEU A C 1
ATOM 2005 O O . LEU A 1 251 ? -2.468 -2.658 6.588 1.00 89.12 251 LEU A O 1
ATOM 2009 N N . PHE A 1 252 ? -3.325 -0.698 5.915 1.00 91.06 252 PHE A N 1
ATOM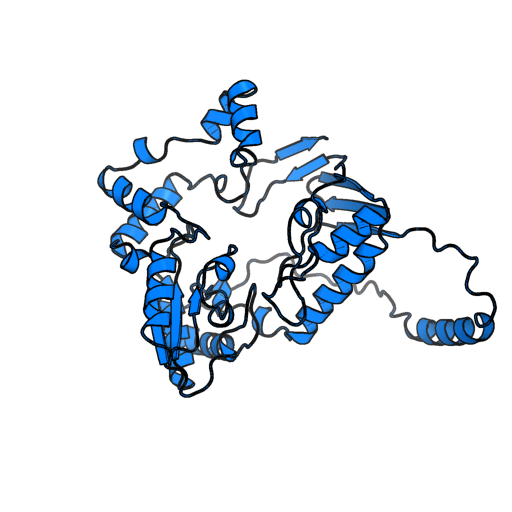 2010 C CA . PHE A 1 252 ? -4.725 -1.030 6.152 1.00 91.06 252 PHE A CA 1
ATOM 2011 C C . PHE A 1 252 ? -5.510 -1.022 4.831 1.00 91.06 252 PHE A C 1
ATOM 2013 O O . PHE A 1 252 ? -6.007 0.010 4.376 1.00 91.06 252 PHE A O 1
ATOM 2020 N N . ARG A 1 253 ? -5.629 -2.204 4.212 1.00 86.38 253 ARG A N 1
ATOM 2021 C CA . ARG A 1 253 ? -6.305 -2.422 2.915 1.00 86.38 253 ARG A CA 1
ATOM 2022 C C . ARG A 1 253 ? -7.636 -3.171 3.007 1.00 86.38 253 ARG A C 1
ATOM 2024 O O . ARG A 1 253 ? -8.196 -3.567 1.994 1.00 86.38 253 ARG A O 1
ATOM 2031 N N . PHE A 1 254 ? -8.161 -3.370 4.205 1.00 89.19 254 PHE A N 1
ATOM 2032 C CA . PHE A 1 254 ? -9.315 -4.237 4.451 1.00 89.19 254 PHE A CA 1
ATOM 2033 C C . PHE A 1 254 ? -10.635 -3.457 4.429 1.00 89.19 254 PHE A C 1
ATOM 2035 O O . PHE A 1 254 ? -11.343 -3.388 5.426 1.00 89.19 254 PHE A O 1
ATOM 2042 N N . ASP A 1 255 ? -10.939 -2.820 3.296 1.00 86.56 255 ASP A N 1
ATOM 2043 C CA . ASP A 1 255 ? -12.097 -1.923 3.147 1.00 86.56 255 ASP A CA 1
ATOM 2044 C C . ASP A 1 255 ? -13.074 -2.333 2.031 1.00 86.56 255 ASP A C 1
ATOM 2046 O O . ASP A 1 255 ? -13.951 -1.564 1.644 1.00 86.56 255 ASP A O 1
ATOM 2050 N N . ASN A 1 256 ? -12.925 -3.548 1.502 1.00 85.88 256 ASN A N 1
ATOM 2051 C CA . ASN A 1 256 ? -13.809 -4.117 0.490 1.00 85.88 256 ASN A CA 1
ATOM 2052 C C . ASN A 1 256 ? -13.788 -5.657 0.526 1.00 85.88 256 ASN A C 1
ATOM 2054 O O . ASN A 1 256 ? -12.897 -6.267 1.125 1.00 85.88 256 ASN A O 1
ATOM 2058 N N . GLN A 1 257 ? -14.745 -6.281 -0.166 1.00 85.81 257 GLN A N 1
ATOM 2059 C CA . GLN A 1 257 ? -14.906 -7.741 -0.201 1.00 85.81 257 GLN A CA 1
ATOM 2060 C C . GLN A 1 257 ? -13.687 -8.488 -0.754 1.00 85.81 257 GLN A C 1
ATOM 2062 O O . GLN A 1 257 ? -13.356 -9.561 -0.261 1.00 85.81 257 GLN A O 1
ATOM 2067 N N . TRP A 1 258 ? -12.987 -7.916 -1.738 1.00 82.56 258 TRP A N 1
ATOM 2068 C CA . TRP A 1 258 ? -11.849 -8.555 -2.408 1.00 82.56 258 TRP A CA 1
ATOM 2069 C C . TRP A 1 258 ? -10.669 -8.753 -1.461 1.00 82.56 258 TRP A C 1
ATOM 2071 O O . TRP A 1 258 ? -9.899 -9.693 -1.606 1.00 82.56 258 TRP A O 1
ATOM 2081 N N . GLU A 1 259 ? -10.540 -7.858 -0.489 1.00 85.81 259 GLU A N 1
ATOM 2082 C CA . GLU A 1 259 ? -9.437 -7.833 0.467 1.00 85.81 259 GLU A CA 1
ATOM 2083 C C . GLU A 1 259 ? -9.774 -8.586 1.746 1.00 85.81 259 GLU A C 1
ATOM 2085 O O . GLU A 1 259 ? -8.917 -9.248 2.330 1.00 85.81 259 GLU A O 1
ATOM 2090 N N . VAL A 1 260 ? -11.027 -8.482 2.194 1.00 89.19 260 VAL A N 1
ATOM 2091 C CA . VAL A 1 260 ? -11.464 -9.123 3.435 1.00 89.19 260 VAL A CA 1
ATOM 2092 C C . VAL A 1 260 ? -11.784 -10.593 3.228 1.00 89.19 260 VAL A C 1
ATOM 2094 O O . VAL A 1 260 ? -11.545 -11.365 4.141 1.00 89.19 260 VAL A O 1
ATOM 2097 N N . MET A 1 261 ? -12.296 -10.997 2.064 1.00 86.75 261 MET A N 1
ATOM 2098 C CA . MET A 1 261 ? -12.816 -12.355 1.842 1.00 86.75 261 MET A CA 1
ATOM 2099 C C . MET A 1 261 ? -11.957 -13.194 0.897 1.00 86.75 261 MET A C 1
ATOM 2101 O O . MET A 1 261 ? -12.375 -14.266 0.480 1.00 86.75 261 MET A O 1
ATOM 2105 N N . THR A 1 262 ? -10.764 -12.722 0.535 1.00 83.56 262 THR A N 1
ATOM 2106 C CA . THR A 1 262 ? -9.819 -13.525 -0.248 1.00 83.56 262 THR A CA 1
ATOM 2107 C C . THR A 1 262 ? -9.188 -14.630 0.597 1.00 83.56 262 THR A C 1
ATOM 2109 O O . THR A 1 262 ? -8.793 -14.391 1.744 1.00 83.56 262 THR A O 1
ATOM 2112 N N . ASP A 1 263 ? -9.013 -15.806 -0.003 1.00 76.94 263 ASP A N 1
ATOM 2113 C CA . ASP A 1 263 ? -8.290 -16.944 0.583 1.00 76.94 263 ASP A CA 1
ATOM 2114 C C . ASP A 1 263 ? -6.766 -16.746 0.536 1.00 76.94 263 ASP A C 1
ATOM 2116 O O . ASP A 1 263 ? -6.014 -17.521 1.118 1.00 76.94 263 ASP A O 1
ATOM 2120 N N . ALA A 1 264 ? -6.268 -15.677 -0.108 1.00 71.38 264 ALA A N 1
ATOM 2121 C CA . ALA A 1 264 ? -4.834 -15.362 -0.136 1.00 71.38 264 ALA A CA 1
ATOM 2122 C C . ALA A 1 264 ? -4.218 -15.237 1.273 1.00 71.38 264 ALA A C 1
ATOM 2124 O O . ALA A 1 264 ? -3.011 -15.379 1.437 1.00 71.38 264 ALA A O 1
ATOM 2125 N N . ARG A 1 265 ? -5.048 -14.983 2.290 1.00 68.75 265 ARG A N 1
ATOM 2126 C CA . ARG A 1 265 ? -4.658 -14.880 3.703 1.00 68.75 265 ARG A CA 1
ATOM 2127 C C . ARG A 1 265 ? -4.393 -16.236 4.360 1.00 68.75 265 ARG A C 1
ATOM 2129 O O . ARG A 1 265 ? -3.643 -16.268 5.329 1.00 68.75 265 ARG A O 1
ATOM 2136 N N . ASP A 1 266 ? -4.983 -17.312 3.842 1.00 71.06 266 ASP A N 1
ATOM 2137 C CA . ASP A 1 266 ? -4.752 -18.680 4.323 1.00 71.06 266 ASP A CA 1
ATOM 2138 C C . ASP A 1 266 ? -3.421 -19.238 3.823 1.00 71.06 266 ASP A C 1
ATOM 2140 O O . ASP A 1 266 ? -2.946 -20.270 4.303 1.00 71.06 266 ASP A O 1
ATOM 2144 N N . PHE A 1 267 ? -2.805 -18.558 2.853 1.00 75.75 267 PHE A N 1
ATOM 2145 C CA . PHE A 1 267 ? -1.488 -18.918 2.380 1.00 75.75 267 PHE A CA 1
ATOM 2146 C C . PHE A 1 267 ? -0.461 -18.686 3.500 1.00 75.75 267 PHE A C 1
ATOM 2148 O O . PHE A 1 267 ? -0.323 -17.551 3.972 1.00 75.75 267 PHE A O 1
ATOM 2155 N N . PRO A 1 268 ? 0.261 -19.732 3.948 1.00 79.44 268 PRO A N 1
ATOM 2156 C CA . PRO A 1 268 ? 1.200 -19.596 5.049 1.00 79.44 268 PRO A CA 1
ATOM 2157 C C . PRO A 1 268 ? 2.269 -18.550 4.730 1.00 79.44 268 PRO A C 1
ATOM 2159 O O . PRO A 1 268 ? 2.882 -18.550 3.661 1.00 79.44 268 PRO A O 1
ATOM 2162 N N . SER A 1 269 ? 2.479 -17.625 5.658 1.00 75.19 269 SER A N 1
ATOM 2163 C CA . SER A 1 269 ? 3.368 -16.482 5.455 1.00 75.19 269 SER A CA 1
ATOM 2164 C C . SER A 1 269 ? 4.829 -16.866 5.278 1.00 75.19 269 SER A C 1
ATOM 2166 O O . SER A 1 269 ? 5.559 -16.207 4.549 1.00 75.19 269 SER A O 1
ATOM 2168 N N . ASP A 1 270 ? 5.253 -17.929 5.952 1.00 79.19 270 ASP A N 1
ATOM 2169 C CA . ASP A 1 270 ? 6.572 -18.526 5.802 1.00 79.19 270 ASP A CA 1
ATOM 2170 C C . ASP A 1 270 ? 6.758 -19.099 4.394 1.00 79.19 270 ASP A C 1
ATOM 2172 O O . ASP A 1 270 ? 7.801 -18.886 3.784 1.00 79.19 270 ASP A O 1
ATOM 2176 N N . VAL A 1 271 ? 5.728 -19.740 3.836 1.00 85.62 271 VAL A N 1
ATOM 2177 C CA . VAL A 1 271 ? 5.733 -20.221 2.449 1.00 85.62 271 VAL A CA 1
ATOM 2178 C C . VAL A 1 271 ? 5.754 -19.051 1.461 1.00 85.62 271 VAL A C 1
ATOM 2180 O O . VAL A 1 271 ? 6.476 -19.120 0.467 1.00 85.62 271 VAL A O 1
ATOM 2183 N N . TRP A 1 272 ? 5.030 -17.958 1.730 1.00 81.94 272 TRP A N 1
ATOM 2184 C CA . TRP A 1 272 ? 5.107 -16.740 0.911 1.00 81.94 272 TRP A CA 1
ATOM 2185 C C . TRP A 1 272 ? 6.515 -16.157 0.930 1.00 81.94 272 TRP A C 1
ATOM 2187 O O . TRP A 1 272 ? 7.132 -16.032 -0.127 1.00 81.94 272 TRP A O 1
ATOM 2197 N N . MET A 1 273 ? 7.061 -15.868 2.108 1.00 81.25 273 MET A N 1
ATOM 2198 C CA . MET A 1 273 ? 8.402 -15.296 2.224 1.00 81.25 273 MET A CA 1
ATOM 2199 C C . MET A 1 273 ? 9.464 -16.201 1.591 1.00 81.25 273 MET A C 1
ATOM 2201 O O . MET A 1 273 ? 10.321 -15.712 0.861 1.00 81.25 273 MET A O 1
ATOM 2205 N N . LEU A 1 274 ? 9.361 -17.519 1.784 1.00 86.50 274 LEU A N 1
ATOM 2206 C CA . LEU A 1 274 ? 10.246 -18.487 1.139 1.00 86.50 274 LEU A CA 1
ATOM 2207 C C . LEU A 1 274 ? 10.122 -18.440 -0.390 1.00 86.50 274 LEU A C 1
ATOM 2209 O O . LEU A 1 274 ? 11.126 -18.523 -1.092 1.00 86.50 274 LEU A O 1
ATOM 2213 N N . SER A 1 275 ? 8.905 -18.294 -0.922 1.00 88.38 275 SER A N 1
ATOM 2214 C CA . SER A 1 275 ? 8.700 -18.171 -2.368 1.00 88.38 275 SER A CA 1
ATOM 2215 C C . SER A 1 275 ? 9.330 -16.897 -2.939 1.00 88.38 275 SER A C 1
ATOM 2217 O O . SER A 1 275 ? 9.907 -16.947 -4.025 1.00 88.38 275 SER A O 1
ATOM 2219 N N . GLU A 1 276 ? 9.289 -15.781 -2.205 1.00 87.94 276 GLU A N 1
ATOM 2220 C CA . GLU A 1 276 ? 9.964 -14.539 -2.595 1.00 87.94 276 GLU A CA 1
ATOM 2221 C C . GLU A 1 276 ? 11.486 -14.714 -2.558 1.00 87.94 276 GLU A C 1
ATOM 2223 O O . GLU A 1 276 ? 12.156 -14.409 -3.541 1.00 87.94 276 GLU A O 1
ATOM 2228 N N . GLU A 1 277 ? 12.027 -15.286 -1.479 1.00 86.31 277 GLU A N 1
ATOM 2229 C CA . GLU A 1 277 ? 13.467 -15.513 -1.308 1.00 86.31 277 GLU A CA 1
ATOM 2230 C C . GLU A 1 277 ? 14.048 -16.419 -2.406 1.00 86.31 277 GLU A C 1
ATOM 2232 O O . GLU A 1 277 ? 15.032 -16.054 -3.054 1.00 86.31 277 GLU A O 1
ATOM 2237 N N . ILE A 1 278 ? 13.390 -17.547 -2.697 1.00 88.38 278 ILE A N 1
ATOM 2238 C CA . ILE A 1 278 ? 13.795 -18.465 -3.776 1.00 88.38 278 ILE A CA 1
ATOM 2239 C C . ILE A 1 278 ? 13.707 -17.782 -5.149 1.00 88.38 278 ILE A C 1
ATOM 2241 O O . ILE A 1 278 ? 14.526 -18.044 -6.029 1.00 88.38 278 ILE A O 1
ATOM 2245 N N . THR A 1 279 ? 12.731 -16.892 -5.350 1.00 88.44 279 THR A N 1
ATOM 2246 C CA . THR A 1 279 ? 12.590 -16.149 -6.614 1.00 88.44 279 THR A CA 1
ATOM 2247 C C . THR A 1 279 ? 13.703 -15.113 -6.790 1.00 88.44 279 THR A C 1
ATOM 2249 O O . THR A 1 279 ? 14.119 -14.842 -7.917 1.00 88.44 279 THR A O 1
ATOM 2252 N N . MET A 1 280 ? 14.211 -14.546 -5.694 1.00 90.25 280 MET A N 1
ATOM 2253 C CA . MET A 1 280 ? 15.273 -13.540 -5.713 1.00 90.25 280 MET A CA 1
ATOM 2254 C C . MET A 1 280 ? 16.674 -14.131 -5.897 1.00 90.25 280 MET A C 1
ATOM 2256 O O . MET A 1 280 ? 17.508 -13.509 -6.556 1.00 90.25 280 MET A O 1
ATOM 2260 N N . GLU A 1 281 ? 16.941 -15.312 -5.332 1.00 86.44 281 GLU A N 1
ATOM 2261 C CA . GLU A 1 281 ? 18.257 -15.967 -5.355 1.00 86.44 281 GLU A CA 1
ATOM 2262 C C . GLU A 1 281 ? 18.941 -15.996 -6.744 1.00 86.44 281 GLU A C 1
ATOM 2264 O O . GLU A 1 281 ? 20.107 -15.593 -6.835 1.00 86.44 281 GLU A O 1
ATOM 2269 N N . PRO A 1 282 ? 18.276 -16.389 -7.854 1.00 90.19 282 PRO A N 1
ATOM 2270 C CA . PRO A 1 282 ? 18.941 -16.483 -9.155 1.00 90.19 282 PRO A CA 1
ATOM 2271 C C . PRO A 1 282 ? 19.341 -15.127 -9.757 1.00 90.19 282 PRO A C 1
ATOM 2273 O O . PRO A 1 282 ? 20.205 -15.084 -10.638 1.00 90.19 282 PRO A O 1
ATOM 2276 N N . LEU A 1 283 ? 18.760 -14.013 -9.293 1.00 91.88 283 LEU A N 1
ATOM 2277 C CA . LEU A 1 283 ? 18.956 -12.693 -9.904 1.00 91.88 283 LEU A CA 1
ATOM 2278 C C . LEU A 1 283 ? 20.414 -12.230 -9.851 1.00 91.88 283 LEU A C 1
ATOM 2280 O O . LEU A 1 283 ? 20.904 -11.615 -10.794 1.00 91.88 283 LEU A O 1
ATOM 2284 N N . GLY A 1 284 ? 21.143 -12.585 -8.790 1.00 91.25 284 GLY A N 1
ATOM 2285 C CA . GLY A 1 284 ? 22.551 -12.205 -8.633 1.00 91.25 284 GLY A CA 1
ATOM 2286 C C . GLY A 1 284 ? 23.489 -12.904 -9.622 1.00 91.25 284 GLY A C 1
ATOM 2287 O O . GLY A 1 284 ? 24.582 -12.409 -9.888 1.00 91.25 284 GLY A O 1
ATOM 2288 N N . ALA A 1 285 ? 23.067 -14.039 -10.182 1.00 93.38 285 ALA A N 1
ATOM 2289 C CA . ALA A 1 285 ? 23.846 -14.841 -11.126 1.00 93.38 285 ALA A CA 1
ATOM 2290 C C . ALA A 1 285 ? 23.373 -14.687 -12.582 1.00 93.38 285 ALA A C 1
ATOM 2292 O O . ALA A 1 285 ? 23.819 -15.432 -13.457 1.00 93.38 285 ALA A O 1
ATOM 2293 N N . SER A 1 286 ? 22.457 -13.752 -12.829 1.00 93.94 286 SER A N 1
ATOM 2294 C CA . SER A 1 286 ? 21.786 -13.570 -14.113 1.00 93.94 286 SER A CA 1
ATOM 2295 C C . SER A 1 286 ? 22.622 -12.747 -15.084 1.00 93.94 286 SER A C 1
ATOM 2297 O O . SER A 1 286 ? 23.070 -11.663 -14.726 1.00 93.94 286 SER A O 1
ATOM 2299 N N . ASP A 1 287 ? 22.772 -13.198 -16.325 1.00 96.06 287 ASP A N 1
ATOM 2300 C CA . ASP A 1 287 ? 23.444 -12.440 -17.392 1.00 96.06 287 ASP A CA 1
ATOM 2301 C C . ASP A 1 287 ? 22.476 -11.920 -18.463 1.00 96.06 287 ASP A C 1
ATOM 2303 O O . ASP A 1 287 ? 22.813 -11.021 -19.240 1.00 96.06 287 ASP A O 1
ATOM 2307 N N . LYS A 1 288 ? 21.241 -12.425 -18.467 1.00 95.19 288 LYS A N 1
ATOM 2308 C CA . LYS A 1 288 ? 20.170 -11.978 -19.351 1.00 95.19 288 LYS A CA 1
ATOM 2309 C C . LYS A 1 288 ? 18.804 -12.263 -18.746 1.00 95.19 288 LYS A C 1
ATOM 2311 O O . LYS A 1 288 ? 18.587 -13.305 -18.131 1.00 95.19 288 LYS A O 1
ATOM 2316 N N . ALA A 1 289 ? 17.862 -11.365 -19.002 1.00 94.31 289 ALA A N 1
ATOM 2317 C CA . ALA A 1 289 ? 16.448 -11.598 -18.757 1.00 94.31 289 ALA A CA 1
ATOM 2318 C C . ALA A 1 289 ? 15.644 -11.395 -20.043 1.00 94.31 289 ALA A C 1
ATOM 2320 O O . ALA A 1 289 ? 15.969 -10.539 -20.865 1.00 94.31 289 ALA A O 1
ATOM 2321 N N . THR A 1 290 ? 14.602 -12.206 -20.219 1.00 93.88 290 THR A N 1
ATOM 2322 C CA . THR A 1 290 ? 13.633 -12.101 -21.318 1.00 93.88 290 THR A CA 1
ATOM 2323 C C . THR A 1 290 ? 12.226 -12.187 -20.740 1.00 93.88 290 THR A C 1
ATOM 2325 O O . THR A 1 290 ? 11.934 -13.101 -19.965 1.00 93.88 290 THR A O 1
ATOM 2328 N N . ILE A 1 291 ? 11.354 -11.259 -21.125 1.00 90.38 291 ILE A N 1
ATOM 2329 C CA . ILE A 1 291 ? 9.946 -11.219 -20.740 1.00 90.38 291 ILE A CA 1
ATOM 2330 C C . ILE A 1 291 ? 9.091 -11.325 -21.995 1.00 90.38 291 ILE A C 1
ATOM 2332 O O . ILE A 1 291 ? 9.209 -10.504 -22.902 1.00 90.38 291 ILE A O 1
ATOM 2336 N N . THR A 1 292 ? 8.195 -12.313 -22.012 1.00 88.44 292 THR A N 1
ATOM 2337 C CA . THR A 1 292 ? 7.220 -12.491 -23.095 1.00 88.44 292 THR A CA 1
ATOM 2338 C C . THR A 1 292 ? 5.800 -12.659 -22.568 1.00 88.44 292 THR A C 1
ATOM 2340 O O . THR A 1 292 ? 5.596 -13.212 -21.482 1.00 88.44 292 THR A O 1
ATOM 2343 N N . ASP A 1 293 ? 4.803 -12.225 -23.339 1.00 84.75 293 ASP A N 1
ATOM 2344 C CA . ASP A 1 293 ? 3.400 -12.555 -23.078 1.00 84.75 293 ASP A CA 1
ATOM 2345 C C . ASP A 1 293 ? 2.557 -12.695 -24.370 1.00 84.75 293 ASP A C 1
ATOM 2347 O O . ASP A 1 293 ? 2.958 -12.217 -25.435 1.00 84.75 293 ASP A O 1
ATOM 2351 N N . PRO A 1 294 ? 1.379 -13.355 -24.312 1.00 84.19 294 PRO A N 1
ATOM 2352 C CA . PRO A 1 294 ? 0.527 -13.581 -25.487 1.00 84.19 294 PRO A CA 1
ATOM 2353 C C . PRO A 1 294 ? -0.045 -12.324 -26.169 1.00 84.19 294 PRO A C 1
ATOM 2355 O O . PRO A 1 294 ? -0.500 -12.410 -27.310 1.00 84.19 294 PRO A O 1
ATOM 2358 N N . GLU A 1 295 ? -0.065 -11.167 -25.506 1.00 80.69 295 GLU A N 1
ATOM 2359 C CA . GLU A 1 295 ? -0.447 -9.877 -26.094 1.00 80.69 295 GLU A CA 1
ATOM 2360 C C . GLU A 1 295 ? 0.646 -9.293 -27.000 1.00 80.69 295 GLU A C 1
ATOM 2362 O O . GLU A 1 295 ? 0.374 -8.369 -27.780 1.00 80.69 295 GLU A O 1
ATOM 2367 N N . GLY A 1 296 ? 1.846 -9.879 -26.972 1.00 81.25 296 GLY A N 1
ATOM 2368 C CA . GLY A 1 296 ? 2.955 -9.572 -27.867 1.00 81.25 296 GLY A CA 1
ATOM 2369 C C . GLY A 1 296 ? 4.095 -8.795 -27.221 1.00 81.25 296 GLY A C 1
ATOM 2370 O O . GLY A 1 296 ? 4.912 -8.257 -27.965 1.00 81.25 296 GLY A O 1
ATOM 2371 N N . THR A 1 297 ? 4.156 -8.713 -25.888 1.00 86.88 297 THR A N 1
ATOM 2372 C CA . THR A 1 297 ? 5.396 -8.290 -25.229 1.00 86.88 297 THR A CA 1
ATOM 2373 C C . THR A 1 297 ? 6.476 -9.319 -25.523 1.00 86.88 297 THR A C 1
ATOM 2375 O O . THR A 1 297 ? 6.241 -10.523 -25.405 1.00 86.88 297 THR A O 1
ATOM 2378 N N . ASP A 1 298 ? 7.641 -8.822 -25.908 1.00 92.31 298 ASP A N 1
ATOM 2379 C CA . ASP A 1 298 ? 8.882 -9.554 -26.115 1.00 92.31 298 ASP A CA 1
ATOM 2380 C C . ASP A 1 298 ? 10.027 -8.570 -25.869 1.00 92.31 298 ASP A C 1
ATOM 2382 O O . ASP A 1 298 ? 10.465 -7.854 -26.776 1.00 92.31 298 ASP A O 1
ATOM 2386 N N . VAL A 1 299 ? 10.426 -8.452 -24.604 1.00 93.19 299 VAL A N 1
ATOM 2387 C CA . VAL A 1 299 ? 11.520 -7.576 -24.177 1.00 93.19 299 VAL A CA 1
ATOM 2388 C C . VAL A 1 299 ? 12.640 -8.374 -23.549 1.00 93.19 299 VAL A C 1
ATOM 2390 O O . VAL A 1 299 ? 12.418 -9.411 -22.925 1.00 93.19 299 VAL A O 1
ATOM 2393 N N . TRP A 1 300 ? 13.857 -7.869 -23.676 1.00 95.06 300 TRP A N 1
ATOM 2394 C CA . TRP A 1 300 ? 15.028 -8.480 -23.074 1.00 95.06 300 TRP A CA 1
ATOM 2395 C C . TRP A 1 300 ? 16.081 -7.439 -22.716 1.00 95.06 300 TRP A C 1
ATOM 2397 O O . TRP A 1 300 ? 16.096 -6.320 -23.231 1.00 95.06 300 TRP A O 1
ATOM 2407 N N . TRP A 1 301 ? 16.983 -7.831 -21.826 1.00 95.44 301 TRP A N 1
ATOM 2408 C CA . TRP A 1 301 ? 18.173 -7.063 -21.490 1.00 95.44 301 TRP A CA 1
ATOM 2409 C C . TRP A 1 301 ? 19.300 -7.995 -21.064 1.00 95.44 301 TRP A C 1
ATOM 2411 O O . TRP A 1 301 ? 19.063 -9.094 -20.558 1.00 95.44 301 TRP A O 1
ATOM 2421 N N . THR A 1 302 ? 20.535 -7.547 -21.271 1.00 96.06 302 THR A N 1
ATOM 2422 C CA . THR A 1 302 ? 21.741 -8.214 -20.772 1.00 96.06 302 THR A CA 1
ATOM 2423 C C . THR A 1 302 ? 22.253 -7.516 -19.526 1.00 96.06 302 THR A C 1
ATOM 2425 O O . THR A 1 302 ? 22.153 -6.296 -19.401 1.00 96.06 302 THR A O 1
ATOM 2428 N N . LEU A 1 303 ? 22.847 -8.291 -18.632 1.00 95.94 303 LEU A N 1
ATOM 2429 C CA . LEU A 1 303 ? 23.419 -7.828 -17.383 1.00 95.94 303 LEU A CA 1
ATOM 2430 C C . LEU A 1 303 ? 24.916 -8.120 -17.374 1.00 95.94 303 LEU A C 1
ATOM 2432 O O . LEU A 1 303 ? 25.391 -9.135 -17.883 1.00 95.94 303 LEU A O 1
ATOM 2436 N N . THR A 1 304 ? 25.660 -7.202 -16.775 1.00 95.88 304 THR A N 1
ATOM 2437 C CA . THR A 1 304 ? 26.982 -7.470 -16.201 1.00 95.88 304 THR A CA 1
ATOM 2438 C C . THR A 1 304 ? 26.832 -8.032 -14.787 1.00 95.88 304 THR A C 1
ATOM 2440 O O . THR A 1 304 ? 25.792 -7.846 -14.154 1.00 95.88 304 THR A O 1
ATOM 2443 N N . GLU A 1 305 ? 27.878 -8.679 -14.266 1.00 94.69 305 GLU A N 1
ATOM 2444 C CA . GLU A 1 305 ? 27.833 -9.291 -12.932 1.00 94.69 305 GLU A CA 1
ATOM 2445 C C . GLU A 1 305 ? 27.503 -8.242 -11.855 1.00 94.69 305 GLU A C 1
ATOM 2447 O O . GLU A 1 305 ? 26.659 -8.472 -10.994 1.00 94.69 305 GLU A O 1
ATOM 2452 N N . ASP A 1 306 ? 28.078 -7.037 -11.965 1.00 94.06 306 ASP A N 1
ATOM 2453 C CA . ASP A 1 306 ? 27.756 -5.902 -11.088 1.00 94.06 306 ASP A CA 1
ATOM 2454 C C . ASP A 1 306 ? 26.266 -5.514 -11.158 1.00 94.06 306 ASP A C 1
ATOM 2456 O O . ASP A 1 306 ? 25.627 -5.305 -10.125 1.00 94.06 306 ASP A O 1
ATOM 2460 N N . GLN A 1 307 ? 25.675 -5.459 -12.356 1.00 95.62 307 GLN A N 1
ATOM 2461 C CA . GLN A 1 307 ? 24.252 -5.139 -12.525 1.00 95.62 307 GLN A CA 1
ATOM 2462 C C . GLN A 1 307 ? 23.340 -6.226 -11.943 1.00 95.62 307 GLN A C 1
ATOM 2464 O O . GLN A 1 307 ? 22.356 -5.900 -11.272 1.00 95.62 307 GLN A O 1
ATOM 2469 N N . ALA A 1 308 ? 23.682 -7.499 -12.142 1.00 95.12 308 ALA A N 1
ATOM 2470 C CA . ALA A 1 308 ? 22.958 -8.637 -11.582 1.00 95.12 308 ALA A CA 1
ATOM 2471 C C . ALA A 1 308 ? 22.961 -8.600 -10.043 1.00 95.12 308 ALA A C 1
ATOM 2473 O O . ALA A 1 308 ? 21.914 -8.656 -9.396 1.00 95.12 308 ALA A O 1
ATOM 2474 N N . GLN A 1 309 ? 24.135 -8.381 -9.442 1.00 93.12 309 GLN A N 1
ATOM 2475 C CA . GLN A 1 309 ? 24.300 -8.279 -7.989 1.00 93.12 309 GLN A CA 1
ATOM 2476 C C . GLN A 1 309 ? 23.573 -7.068 -7.391 1.00 93.12 309 GLN A C 1
ATOM 2478 O O . GLN A 1 309 ? 23.031 -7.132 -6.287 1.00 93.12 309 GLN A O 1
ATOM 2483 N N . ARG A 1 310 ? 23.525 -5.935 -8.098 1.00 93.56 310 ARG A N 1
ATOM 2484 C CA . ARG A 1 310 ? 22.711 -4.784 -7.673 1.00 93.56 310 ARG A CA 1
ATOM 2485 C C . ARG A 1 310 ? 21.225 -5.087 -7.730 1.00 93.56 310 ARG A C 1
ATOM 2487 O O . ARG A 1 310 ? 20.514 -4.717 -6.801 1.00 93.56 310 ARG A O 1
ATOM 2494 N N . TRP A 1 311 ? 20.773 -5.769 -8.782 1.00 93.88 311 TRP A N 1
ATOM 2495 C CA . TRP A 1 311 ? 19.365 -6.116 -8.932 1.00 93.88 311 TRP A CA 1
ATOM 2496 C C . TRP A 1 311 ? 18.927 -7.026 -7.787 1.00 93.88 311 TRP A C 1
ATOM 2498 O O . TRP A 1 311 ? 17.991 -6.683 -7.073 1.00 93.88 311 TRP A O 1
ATOM 2508 N N . ALA A 1 312 ? 19.691 -8.082 -7.501 1.00 92.12 312 ALA A N 1
ATOM 2509 C CA . ALA A 1 312 ? 19.427 -8.989 -6.385 1.00 92.12 312 ALA A CA 1
ATOM 2510 C C . ALA A 1 312 ? 19.355 -8.292 -5.013 1.00 92.12 312 ALA A C 1
ATOM 2512 O O . ALA A 1 312 ? 18.576 -8.698 -4.154 1.00 92.12 312 ALA A O 1
ATOM 2513 N N . ARG A 1 313 ? 20.136 -7.226 -4.794 1.00 91.00 313 ARG A N 1
ATOM 2514 C CA . ARG A 1 313 ? 20.117 -6.460 -3.533 1.00 91.00 313 ARG A CA 1
ATOM 2515 C C . ARG A 1 313 ? 18.933 -5.505 -3.407 1.00 91.00 313 ARG A C 1
ATOM 2517 O O . ARG A 1 313 ? 18.517 -5.210 -2.289 1.00 91.00 313 ARG A O 1
ATOM 2524 N N . GLY A 1 314 ? 18.433 -4.984 -4.525 1.00 91.56 314 GLY A N 1
ATOM 2525 C CA . GLY A 1 314 ? 17.392 -3.955 -4.540 1.00 91.56 314 GLY A CA 1
ATOM 2526 C C . GLY A 1 314 ? 16.003 -4.450 -4.929 1.00 91.56 314 GLY A C 1
ATOM 2527 O O . GLY A 1 314 ? 15.041 -3.716 -4.758 1.00 91.56 314 GLY A O 1
ATOM 2528 N N . VAL A 1 315 ? 15.884 -5.677 -5.442 1.00 92.69 315 VAL A N 1
ATOM 2529 C CA . VAL A 1 315 ? 14.640 -6.229 -6.007 1.00 92.69 315 VAL A CA 1
ATOM 2530 C C . VAL A 1 315 ? 13.483 -6.309 -5.008 1.00 92.69 315 VAL A C 1
ATOM 2532 O O . VAL A 1 315 ? 12.321 -6.297 -5.410 1.00 92.69 315 VAL A O 1
ATOM 2535 N N . TYR A 1 316 ? 13.782 -6.425 -3.715 1.00 91.50 316 TYR A N 1
ATOM 2536 C CA . TYR A 1 316 ? 12.801 -6.812 -2.711 1.00 91.50 316 TYR A CA 1
ATOM 2537 C C . TYR A 1 316 ? 11.943 -5.650 -2.211 1.00 91.50 316 TYR A C 1
ATOM 2539 O O . TYR A 1 316 ? 12.451 -4.666 -1.669 1.00 91.50 316 TYR A O 1
ATOM 2547 N N . LEU A 1 317 ? 10.626 -5.845 -2.274 1.00 86.75 317 LEU A N 1
ATOM 2548 C CA . LEU A 1 317 ? 9.616 -5.015 -1.633 1.00 86.75 317 LEU A CA 1
ATOM 2549 C C . LEU A 1 317 ? 8.460 -5.915 -1.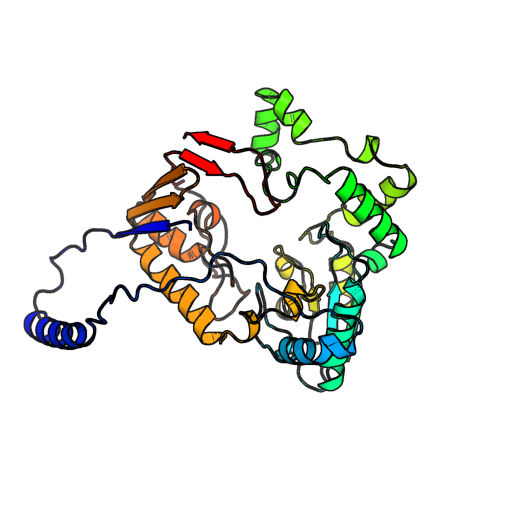169 1.00 86.75 317 LEU A C 1
ATOM 2551 O O . LEU A 1 317 ? 7.556 -6.141 -1.945 1.00 86.75 317 LEU A O 1
ATOM 2555 N N . ARG A 1 318 ? 8.459 -6.429 0.072 1.00 84.56 318 ARG A N 1
ATOM 2556 C CA . ARG A 1 318 ? 7.482 -7.434 0.579 1.00 84.56 318 ARG A CA 1
ATOM 2557 C C . ARG A 1 318 ? 6.115 -7.443 -0.136 1.00 84.56 318 ARG A C 1
ATOM 2559 O O . ARG A 1 318 ? 5.310 -6.520 0.026 1.00 84.56 318 ARG A O 1
ATOM 2566 N N . GLY A 1 319 ? 5.832 -8.524 -0.858 1.00 81.31 319 GLY A N 1
ATOM 2567 C CA . GLY A 1 319 ? 4.653 -8.681 -1.705 1.00 81.31 319 GLY A CA 1
ATOM 2568 C C . GLY A 1 319 ? 4.743 -8.045 -3.092 1.00 81.31 319 GLY A C 1
ATOM 2569 O O . GLY A 1 319 ? 3.737 -7.951 -3.796 1.00 81.31 319 GLY A O 1
ATOM 2570 N N . HIS A 1 320 ? 5.936 -7.609 -3.480 1.00 85.19 320 HIS A N 1
ATOM 2571 C CA . HIS A 1 320 ? 6.301 -7.022 -4.757 1.00 85.19 320 HIS A CA 1
ATOM 2572 C C . HIS A 1 320 ? 7.791 -7.292 -5.037 1.00 85.19 320 HIS A C 1
ATOM 2574 O O . HIS A 1 320 ? 8.642 -7.212 -4.152 1.00 85.19 320 HIS A O 1
ATOM 2580 N N . LEU A 1 321 ? 8.127 -7.605 -6.284 1.00 88.25 321 LEU A N 1
ATOM 2581 C CA . LEU A 1 321 ? 9.514 -7.718 -6.731 1.00 88.25 321 LEU A CA 1
ATOM 2582 C C . LEU A 1 321 ? 9.704 -6.763 -7.904 1.00 88.25 321 LEU A C 1
ATOM 2584 O O . LEU A 1 321 ? 8.902 -6.772 -8.836 1.00 88.25 321 LEU A O 1
ATOM 2588 N N . PHE A 1 322 ? 10.745 -5.938 -7.851 1.00 89.06 322 PHE A N 1
ATOM 2589 C CA . PHE A 1 322 ? 11.091 -5.025 -8.936 1.00 89.06 322 PHE A CA 1
ATOM 2590 C C . PHE A 1 322 ? 11.679 -5.803 -10.113 1.00 89.06 322 PHE A C 1
ATOM 2592 O O . PHE A 1 322 ? 12.811 -6.286 -10.060 1.00 89.06 322 PHE A O 1
ATOM 2599 N N . MET A 1 323 ? 10.889 -5.967 -11.171 1.00 86.31 323 MET A N 1
ATOM 2600 C CA . MET A 1 323 ? 11.202 -6.891 -12.263 1.00 86.31 323 MET A CA 1
ATOM 2601 C C . MET A 1 323 ? 12.145 -6.292 -13.310 1.00 86.31 323 MET A C 1
ATOM 2603 O O . MET A 1 323 ? 12.704 -7.046 -14.107 1.00 86.31 323 MET A O 1
ATOM 2607 N N . PHE A 1 324 ? 12.354 -4.972 -13.302 1.00 90.06 324 PHE A N 1
ATOM 2608 C CA . PHE A 1 324 ? 13.368 -4.305 -14.110 1.00 90.06 324 PHE A CA 1
ATOM 2609 C C . PHE A 1 324 ? 14.483 -3.719 -13.220 1.00 90.06 324 PHE A C 1
ATOM 2611 O O . PHE A 1 324 ? 14.185 -3.027 -12.245 1.00 90.06 324 PHE A O 1
ATOM 2618 N N . PRO A 1 325 ? 15.780 -3.935 -13.530 1.00 91.81 325 PRO A N 1
ATOM 2619 C CA . PRO A 1 325 ? 16.877 -3.536 -12.644 1.00 91.81 325 PRO A CA 1
ATOM 2620 C C . PRO A 1 325 ? 16.877 -2.064 -12.213 1.00 91.81 325 PRO A C 1
ATOM 2622 O O . PRO A 1 325 ? 17.214 -1.777 -11.070 1.00 91.81 325 PRO A O 1
ATOM 2625 N N . GLN A 1 326 ? 16.478 -1.123 -13.076 1.00 88.88 326 GLN A N 1
ATOM 2626 C CA . GLN A 1 326 ? 16.459 0.307 -12.723 1.00 88.88 326 GLN A CA 1
ATOM 2627 C C . GLN A 1 326 ? 15.473 0.639 -11.602 1.00 88.88 326 GLN A C 1
ATOM 2629 O O . GLN A 1 326 ? 15.707 1.608 -10.887 1.00 88.88 326 GLN A O 1
ATOM 2634 N N . GLU A 1 327 ? 14.414 -0.151 -11.424 1.00 86.75 327 GLU A N 1
ATOM 2635 C CA . GLU A 1 327 ? 13.464 0.018 -10.318 1.00 86.75 327 GLU A CA 1
ATOM 2636 C C . GLU A 1 327 ? 14.094 -0.365 -8.966 1.00 86.75 327 GLU A C 1
ATOM 2638 O O . GLU A 1 327 ? 13.714 0.161 -7.926 1.00 86.75 327 GLU A O 1
ATOM 2643 N N . ALA A 1 328 ? 15.096 -1.249 -8.989 1.00 89.38 328 ALA A N 1
ATOM 2644 C CA . ALA A 1 328 ? 15.830 -1.728 -7.821 1.00 89.38 328 ALA A CA 1
ATOM 2645 C C . ALA A 1 328 ? 17.065 -0.869 -7.475 1.00 89.38 328 ALA A C 1
ATOM 2647 O O . ALA A 1 328 ? 17.751 -1.134 -6.485 1.00 89.38 328 ALA A O 1
ATOM 2648 N N . TYR A 1 329 ? 17.418 0.119 -8.303 1.00 91.00 329 TYR A N 1
ATOM 2649 C CA . TYR A 1 329 ? 18.621 0.938 -8.125 1.00 91.00 329 TYR A CA 1
ATOM 2650 C C . TYR A 1 329 ? 18.292 2.326 -7.554 1.00 91.00 329 TYR A C 1
ATOM 2652 O O . TYR A 1 329 ? 17.144 2.743 -7.473 1.00 91.00 329 TYR A O 1
ATOM 2660 N N . GLY A 1 330 ? 19.326 3.089 -7.188 1.00 87.06 330 GLY A N 1
ATOM 2661 C CA . GLY A 1 330 ? 19.198 4.498 -6.802 1.00 87.06 330 GLY A CA 1
ATOM 2662 C C . GLY A 1 330 ? 18.716 4.734 -5.370 1.00 87.06 330 GLY A C 1
ATOM 2663 O O . GLY A 1 330 ? 18.421 5.875 -5.014 1.00 87.06 330 GLY A O 1
ATOM 2664 N N . GLY A 1 331 ? 18.686 3.695 -4.536 1.00 88.75 331 GLY A N 1
ATOM 2665 C CA . GLY A 1 331 ? 18.164 3.746 -3.174 1.00 88.75 331 GLY A CA 1
ATOM 2666 C C . GLY A 1 331 ? 18.814 2.729 -2.241 1.00 88.75 331 GLY A C 1
ATOM 2667 O O . GLY A 1 331 ? 19.853 2.144 -2.546 1.00 88.75 331 GLY A O 1
ATOM 2668 N N . TYR A 1 332 ? 18.189 2.530 -1.085 1.00 89.44 332 TYR A N 1
ATOM 2669 C CA . TYR A 1 332 ? 18.550 1.484 -0.132 1.00 89.44 332 TYR A CA 1
ATOM 2670 C C . TYR A 1 332 ? 17.563 0.325 -0.284 1.00 89.44 332 TYR A C 1
ATOM 2672 O O . TYR A 1 332 ? 16.354 0.545 -0.230 1.00 89.44 332 TYR A O 1
ATOM 2680 N N . GLY A 1 333 ? 18.065 -0.898 -0.466 1.00 87.19 333 GLY A N 1
ATOM 2681 C CA . GLY A 1 333 ? 17.217 -2.095 -0.514 1.00 87.19 333 GLY A CA 1
ATOM 2682 C C . GLY A 1 333 ? 16.477 -2.341 0.808 1.00 87.19 333 GLY A C 1
ATOM 2683 O O . GLY A 1 333 ? 16.833 -1.783 1.849 1.00 87.19 333 GLY A O 1
ATOM 2684 N N . LEU A 1 334 ? 15.455 -3.195 0.792 1.00 87.38 334 LEU A N 1
ATOM 2685 C CA . LEU A 1 334 ? 14.686 -3.549 1.989 1.00 87.38 334 LEU A CA 1
ATOM 2686 C C . LEU A 1 334 ? 15.163 -4.878 2.579 1.00 87.38 334 LEU A C 1
ATOM 2688 O O . LEU A 1 334 ? 15.538 -5.805 1.866 1.00 87.38 334 LEU A O 1
ATOM 2692 N N . ASN A 1 335 ? 15.161 -4.975 3.906 1.00 85.69 335 ASN A N 1
ATOM 2693 C CA . ASN A 1 335 ? 15.583 -6.170 4.621 1.00 85.69 335 ASN A CA 1
ATOM 2694 C C . ASN A 1 335 ? 14.436 -7.191 4.676 1.00 85.69 335 ASN A C 1
ATOM 2696 O O . ASN A 1 335 ? 13.364 -6.896 5.205 1.00 85.69 335 ASN A O 1
ATOM 2700 N N . VAL A 1 336 ? 14.672 -8.403 4.165 1.00 83.38 336 VAL A N 1
ATOM 2701 C CA . VAL A 1 336 ? 13.679 -9.494 4.154 1.00 83.38 336 VAL A CA 1
ATOM 2702 C C . VAL A 1 336 ? 13.274 -9.907 5.573 1.00 83.38 336 VAL A C 1
ATOM 2704 O O . VAL A 1 336 ? 12.084 -10.061 5.857 1.00 83.38 336 VAL A O 1
ATOM 2707 N N . LEU A 1 337 ? 14.251 -10.015 6.478 1.00 80.75 337 LEU A N 1
ATOM 2708 C CA . LEU A 1 337 ? 14.062 -10.481 7.855 1.00 80.75 337 LEU A CA 1
ATOM 2709 C C . LEU A 1 337 ? 13.506 -9.385 8.773 1.00 80.75 337 LEU A C 1
ATOM 2711 O O . LEU A 1 337 ? 12.635 -9.648 9.595 1.00 80.75 337 LEU A O 1
ATOM 2715 N N . ASN A 1 338 ? 13.989 -8.151 8.613 1.00 81.06 338 ASN A N 1
ATOM 2716 C CA . ASN A 1 338 ? 13.684 -7.015 9.489 1.00 81.06 338 ASN A CA 1
ATOM 2717 C C . ASN A 1 338 ? 12.845 -5.936 8.785 1.00 81.06 338 ASN A C 1
ATOM 2719 O O . ASN A 1 338 ? 13.051 -4.747 9.004 1.00 81.06 338 ASN A O 1
ATOM 2723 N N . TYR A 1 339 ? 11.931 -6.323 7.900 1.00 78.94 339 TYR A N 1
ATOM 2724 C CA . TYR A 1 339 ? 11.086 -5.385 7.152 1.00 78.94 339 TYR A CA 1
ATOM 2725 C C . TYR A 1 339 ? 10.263 -4.460 8.084 1.00 78.94 339 TYR A C 1
ATOM 2727 O O . TYR A 1 339 ? 9.740 -4.953 9.084 1.00 78.94 339 TYR A O 1
ATOM 2735 N N . PRO A 1 340 ? 10.075 -3.160 7.760 1.00 78.44 340 PRO A N 1
ATOM 2736 C CA . PRO A 1 340 ? 10.502 -2.449 6.546 1.00 78.44 340 PRO A CA 1
ATOM 2737 C C . PRO A 1 340 ? 11.904 -1.827 6.657 1.00 78.44 340 PRO A C 1
ATOM 2739 O O . PRO A 1 340 ? 12.195 -0.864 5.951 1.00 78.44 340 PRO A O 1
ATOM 2742 N N . ALA A 1 341 ? 12.771 -2.303 7.558 1.00 83.94 341 ALA A N 1
ATOM 2743 C CA . ALA A 1 341 ? 14.100 -1.719 7.704 1.00 83.94 341 ALA A CA 1
ATOM 2744 C C . ALA A 1 341 ? 14.884 -1.810 6.391 1.00 83.94 341 ALA A C 1
ATOM 2746 O O . ALA A 1 341 ? 14.885 -2.841 5.715 1.00 83.94 341 ALA A O 1
ATOM 2747 N N . SER A 1 342 ? 15.585 -0.735 6.053 1.00 85.12 342 SER A N 1
ATOM 2748 C CA . SER A 1 342 ? 16.478 -0.713 4.902 1.00 85.12 342 SER A CA 1
ATOM 2749 C C . SER A 1 342 ? 17.776 -1.461 5.197 1.00 85.12 342 SER A C 1
ATOM 2751 O O . SER A 1 342 ? 18.263 -1.489 6.332 1.00 85.12 342 SER A O 1
ATOM 2753 N N . VAL A 1 343 ? 18.384 -2.031 4.160 1.00 86.94 343 VAL A N 1
ATOM 2754 C CA . VAL A 1 343 ? 19.794 -2.417 4.209 1.00 86.94 343 VAL A CA 1
ATOM 2755 C C . VAL A 1 343 ? 20.652 -1.144 4.232 1.00 86.94 343 VAL A C 1
ATOM 2757 O O . VAL A 1 343 ? 20.305 -0.158 3.583 1.00 86.94 343 VAL A O 1
ATOM 2760 N N . PRO A 1 344 ? 21.770 -1.119 4.976 1.00 87.19 344 PRO A N 1
ATOM 2761 C CA . PRO A 1 344 ? 22.582 0.092 5.118 1.00 87.19 344 PRO A CA 1
ATOM 2762 C C . PRO A 1 344 ? 23.377 0.442 3.851 1.00 87.19 344 PRO A C 1
ATOM 2764 O O . PRO A 1 344 ? 23.868 1.563 3.720 1.00 87.19 344 PRO A O 1
ATOM 2767 N N . GLU A 1 345 ? 23.544 -0.512 2.933 1.00 89.75 345 GLU A N 1
ATOM 2768 C CA . GLU A 1 345 ? 24.286 -0.315 1.693 1.00 89.75 345 GLU A CA 1
ATOM 2769 C C . GLU A 1 345 ? 23.420 0.398 0.644 1.00 89.75 345 GLU A C 1
ATOM 2771 O O . GLU A 1 345 ? 22.345 -0.076 0.278 1.00 89.75 345 GLU A O 1
ATOM 2776 N N . TYR A 1 346 ? 23.905 1.538 0.151 1.00 93.25 346 TYR A N 1
ATOM 2777 C CA . TYR A 1 346 ? 23.272 2.263 -0.949 1.00 93.25 346 TYR A CA 1
ATOM 2778 C C . TYR A 1 346 ? 23.559 1.572 -2.286 1.00 93.25 346 TYR A C 1
ATOM 2780 O O . TYR A 1 346 ? 24.710 1.250 -2.581 1.00 93.25 346 TYR A O 1
ATOM 2788 N N . ILE A 1 347 ? 22.530 1.403 -3.115 1.00 93.06 347 ILE A N 1
ATOM 2789 C CA . ILE A 1 347 ? 22.607 0.786 -4.442 1.00 93.06 347 ILE A CA 1
ATOM 2790 C C . ILE A 1 347 ? 22.658 1.911 -5.484 1.00 93.06 347 ILE A C 1
ATOM 2792 O O . ILE A 1 347 ? 21.648 2.579 -5.711 1.00 93.06 347 ILE A O 1
ATOM 2796 N N . PRO A 1 348 ? 23.802 2.168 -6.146 1.00 91.81 348 PRO A N 1
ATOM 2797 C CA . PRO A 1 348 ? 23.899 3.291 -7.072 1.00 91.81 348 PRO A CA 1
ATOM 2798 C C . PRO A 1 348 ? 23.026 3.106 -8.321 1.00 91.81 348 PRO A C 1
ATOM 2800 O O . PRO A 1 348 ? 22.941 2.004 -8.860 1.00 91.81 348 PRO A O 1
ATOM 2803 N N . ALA A 1 349 ? 22.451 4.208 -8.818 1.00 88.06 349 ALA A N 1
ATOM 2804 C CA . ALA A 1 349 ? 21.567 4.250 -9.994 1.00 88.06 349 ALA A CA 1
ATOM 2805 C C . ALA A 1 349 ? 22.231 3.829 -11.323 1.00 88.06 349 ALA A C 1
ATOM 2807 O O . ALA A 1 349 ? 21.546 3.437 -12.264 1.00 88.06 349 ALA A O 1
ATOM 2808 N N . ALA A 1 350 ? 23.561 3.926 -11.410 1.00 88.44 350 ALA A N 1
ATOM 2809 C CA . ALA A 1 350 ? 24.348 3.582 -12.592 1.00 88.44 350 ALA A CA 1
ATOM 2810 C C . ALA A 1 350 ? 25.297 2.404 -12.300 1.00 88.44 350 ALA A C 1
ATOM 2812 O O . ALA A 1 350 ? 25.827 2.343 -11.184 1.00 88.44 350 ALA A O 1
ATOM 2813 N N . PRO A 1 351 ? 25.592 1.531 -13.283 1.00 89.81 351 PRO A N 1
ATOM 2814 C CA . PRO A 1 351 ? 25.240 1.647 -14.705 1.00 89.81 351 PRO A CA 1
ATOM 2815 C C . PRO A 1 351 ? 23.779 1.292 -15.018 1.00 89.81 351 PRO A C 1
ATOM 2817 O O . PRO A 1 351 ? 23.187 0.425 -14.380 1.00 89.81 351 PRO A O 1
ATOM 2820 N N . ILE A 1 352 ? 23.213 1.963 -16.024 1.00 89.88 352 ILE A N 1
ATOM 2821 C CA . ILE A 1 352 ? 21.846 1.714 -16.503 1.00 89.88 352 ILE A CA 1
ATOM 2822 C C . ILE A 1 352 ? 21.827 0.419 -17.333 1.00 89.88 352 ILE A C 1
ATOM 2824 O O . ILE A 1 352 ? 22.797 0.107 -18.022 1.00 89.88 352 ILE A O 1
ATOM 2828 N N . VAL A 1 353 ? 20.743 -0.346 -17.234 1.00 91.44 353 VAL A N 1
ATOM 2829 C CA . VAL A 1 353 ? 20.454 -1.525 -18.051 1.00 91.44 353 VAL A CA 1
ATOM 2830 C C . VAL A 1 353 ? 19.542 -1.081 -19.189 1.00 91.44 353 VAL A C 1
ATOM 2832 O O . VAL A 1 353 ? 18.560 -0.374 -18.971 1.00 91.44 353 VAL A O 1
ATOM 2835 N N . GLU A 1 354 ? 19.893 -1.463 -20.411 1.00 90.88 354 GLU A N 1
ATOM 2836 C CA . GLU A 1 354 ? 19.134 -1.099 -21.605 1.00 90.88 354 GLU A CA 1
ATOM 2837 C C . GLU A 1 354 ? 18.067 -2.158 -21.890 1.00 90.88 354 GLU A C 1
ATOM 2839 O O . GLU A 1 354 ? 18.375 -3.335 -22.102 1.00 90.88 354 GLU A O 1
ATOM 2844 N N . LEU A 1 355 ? 16.805 -1.731 -21.890 1.00 89.44 355 LEU A N 1
ATOM 2845 C CA . LEU A 1 355 ? 15.678 -2.557 -22.304 1.00 89.44 355 LEU A CA 1
ATOM 2846 C C . LEU A 1 355 ? 15.585 -2.562 -23.832 1.00 89.44 355 LEU A C 1
ATOM 2848 O O . LEU A 1 355 ? 15.571 -1.506 -24.456 1.00 89.44 355 LEU A O 1
ATOM 2852 N N . ASN A 1 356 ? 15.494 -3.752 -24.416 1.00 92.56 356 ASN A N 1
ATOM 2853 C CA . ASN A 1 356 ? 15.370 -3.962 -25.854 1.00 92.56 356 ASN A CA 1
ATOM 2854 C C . ASN A 1 356 ? 14.055 -4.682 -26.163 1.00 92.56 356 ASN A C 1
ATOM 2856 O O . ASN A 1 356 ? 13.622 -5.525 -25.376 1.00 92.56 356 ASN A O 1
ATOM 2860 N N . GLY A 1 357 ? 13.464 -4.421 -27.331 1.00 91.94 357 GLY A N 1
ATOM 2861 C CA . GLY A 1 357 ? 12.344 -5.209 -27.851 1.00 91.94 357 GLY A CA 1
ATOM 2862 C C . GLY A 1 357 ? 11.005 -4.476 -27.844 1.00 91.94 357 GLY A C 1
ATOM 2863 O O . GLY A 1 357 ? 10.937 -3.265 -28.039 1.00 91.94 357 GLY A O 1
ATOM 2864 N N . THR A 1 358 ? 9.914 -5.227 -27.699 1.00 86.56 358 THR A N 1
ATOM 2865 C CA . THR A 1 358 ? 8.543 -4.714 -27.832 1.00 86.56 358 THR A CA 1
ATOM 2866 C C . THR A 1 358 ? 7.762 -4.897 -26.542 1.00 86.56 358 THR A C 1
ATOM 2868 O O . THR A 1 358 ? 7.635 -6.013 -26.055 1.00 86.56 358 THR A O 1
ATOM 2871 N N . VAL A 1 359 ? 7.162 -3.825 -26.029 1.00 82.50 359 VAL A N 1
ATOM 2872 C CA . VAL A 1 359 ? 6.145 -3.899 -24.970 1.00 82.50 359 VAL A CA 1
ATOM 2873 C C . VAL A 1 359 ? 4.770 -3.814 -25.620 1.00 82.50 359 VAL A C 1
ATOM 2875 O O . VAL A 1 359 ? 4.508 -2.887 -26.393 1.00 82.50 359 VAL A O 1
ATOM 2878 N N . ALA A 1 360 ? 3.884 -4.762 -25.309 1.00 77.88 360 ALA A N 1
ATOM 2879 C CA . ALA A 1 360 ? 2.494 -4.727 -25.742 1.00 77.88 360 ALA A CA 1
ATOM 2880 C C . ALA A 1 360 ? 1.561 -4.884 -24.540 1.00 77.88 360 ALA A C 1
ATOM 2882 O O . ALA A 1 360 ? 1.737 -5.782 -23.727 1.00 77.88 360 ALA A O 1
ATOM 2883 N N . ALA A 1 361 ? 0.549 -4.025 -24.437 1.00 69.88 361 ALA A N 1
ATOM 2884 C CA . ALA A 1 361 ? -0.380 -4.074 -23.314 1.00 69.88 361 ALA A CA 1
ATOM 2885 C C . ALA A 1 361 ? -1.795 -3.652 -23.713 1.00 69.88 361 ALA A C 1
ATOM 2887 O O . ALA A 1 361 ? -2.001 -2.719 -24.498 1.00 69.88 361 ALA A O 1
ATOM 2888 N N . ARG A 1 362 ? -2.783 -4.331 -23.136 1.00 64.50 362 ARG A N 1
ATOM 2889 C CA . ARG A 1 362 ? -4.199 -3.931 -23.097 1.00 64.50 362 ARG A CA 1
ATOM 2890 C C . ARG A 1 362 ? -4.686 -3.652 -21.681 1.00 64.50 362 ARG A C 1
ATOM 2892 O O . ARG A 1 362 ? -5.830 -3.241 -21.516 1.00 64.50 362 ARG A O 1
ATOM 2899 N N . ALA A 1 363 ? -3.852 -3.883 -20.675 1.00 59.84 363 ALA A N 1
ATOM 2900 C CA . ALA A 1 363 ? -4.170 -3.659 -19.275 1.00 59.84 363 ALA A CA 1
ATOM 2901 C C . ALA A 1 363 ? -2.972 -3.048 -18.543 1.00 59.84 363 ALA A C 1
ATOM 2903 O O . ALA A 1 363 ? -1.826 -3.307 -18.905 1.00 59.84 363 ALA A O 1
ATOM 2904 N N . SER A 1 364 ? -3.246 -2.255 -17.515 1.00 56.69 364 SER A N 1
ATOM 2905 C CA . SER A 1 364 ? -2.251 -1.703 -16.599 1.00 56.69 364 SER A CA 1
ATOM 2906 C C . SER A 1 364 ? -2.749 -1.795 -15.151 1.00 56.69 364 SER A C 1
ATOM 2908 O O . SER A 1 364 ? -3.831 -2.337 -14.897 1.00 56.69 364 SER A O 1
ATOM 2910 N N . HIS A 1 365 ? -1.977 -1.271 -14.188 1.00 53.84 365 HIS A N 1
ATOM 2911 C CA . HIS A 1 365 ? -2.380 -1.220 -12.772 1.00 53.84 365 HIS A CA 1
ATOM 2912 C C . HIS A 1 365 ? -3.747 -0.549 -12.581 1.00 53.84 365 HIS A C 1
ATOM 2914 O O . HIS A 1 365 ? -4.507 -0.849 -11.661 1.00 53.84 365 HIS A O 1
ATOM 2920 N N . ASN A 1 366 ? -4.088 0.318 -13.519 1.00 47.22 366 ASN A N 1
ATOM 2921 C CA . ASN A 1 366 ? -5.361 0.970 -13.609 1.00 47.22 366 ASN A CA 1
ATOM 2922 C C . ASN A 1 366 ? -6.107 0.356 -14.802 1.00 47.22 366 ASN A C 1
ATOM 2924 O O . ASN A 1 366 ? -6.172 0.945 -15.858 1.00 47.22 366 ASN A O 1
ATOM 2928 N N . GLY A 1 367 ? -6.626 -0.860 -14.716 1.00 52.88 367 GLY A N 1
ATOM 2929 C CA . GLY A 1 367 ? -7.532 -1.460 -15.715 1.00 52.88 367 GLY A CA 1
ATOM 2930 C C . GLY A 1 367 ? -7.135 -1.416 -17.205 1.00 52.88 367 GLY A C 1
ATOM 2931 O O . GLY A 1 367 ? -5.977 -1.611 -17.549 1.00 52.88 367 GLY A O 1
ATOM 2932 N N . TYR A 1 368 ? -8.127 -1.322 -18.102 1.00 58.41 368 TYR A N 1
ATOM 2933 C CA . TYR A 1 368 ? -8.014 -1.802 -19.491 1.00 58.41 368 TYR A CA 1
ATOM 2934 C C . TYR A 1 368 ? -8.072 -0.699 -20.554 1.00 58.41 368 TYR A C 1
ATOM 2936 O O . TYR A 1 368 ? -8.843 0.252 -20.437 1.00 58.41 368 TYR A O 1
ATOM 2944 N N . TYR A 1 369 ? -7.316 -0.888 -21.638 1.00 58.41 369 TYR A N 1
ATOM 2945 C CA . TYR A 1 369 ? -7.127 0.070 -22.725 1.00 58.41 369 TYR A CA 1
ATOM 2946 C C . TYR A 1 369 ? -7.180 -0.589 -24.104 1.00 58.41 369 TYR A C 1
ATOM 2948 O O . TYR A 1 369 ? -7.048 -1.806 -24.266 1.00 58.41 369 TYR A O 1
ATOM 2956 N N . SER A 1 370 ? -7.309 0.253 -25.134 1.00 66.25 370 SER A N 1
ATOM 2957 C CA . SER A 1 370 ? -6.969 -0.161 -26.498 1.00 66.25 370 SER A CA 1
ATOM 2958 C C . SER A 1 370 ? -5.504 -0.594 -26.552 1.00 66.25 370 SER A C 1
ATOM 2960 O O . SER A 1 370 ? -4.668 -0.025 -25.854 1.00 66.25 370 SER A O 1
ATOM 2962 N N . ARG A 1 371 ? -5.193 -1.599 -27.380 1.00 64.19 371 ARG A N 1
ATOM 2963 C CA . ARG A 1 371 ? -3.846 -2.180 -27.456 1.00 64.19 371 ARG A CA 1
ATOM 2964 C C . ARG A 1 371 ? -2.794 -1.098 -27.716 1.00 64.19 371 ARG A C 1
ATOM 2966 O O . ARG A 1 371 ? -2.832 -0.448 -28.759 1.00 64.19 371 ARG A O 1
ATOM 2973 N N . MET A 1 372 ? -1.838 -0.985 -26.803 1.00 61.41 372 MET A N 1
ATOM 2974 C CA . MET A 1 372 ? -0.642 -0.161 -26.942 1.00 61.41 372 MET A CA 1
ATOM 2975 C C . MET A 1 372 ? 0.532 -1.042 -27.362 1.00 61.41 372 MET A C 1
ATOM 2977 O O . MET A 1 372 ? 0.636 -2.187 -26.919 1.00 61.41 372 MET A O 1
ATOM 2981 N N . VAL A 1 373 ? 1.389 -0.523 -28.241 1.00 62.38 373 VAL A N 1
ATOM 2982 C CA . VAL A 1 373 ? 2.619 -1.192 -28.678 1.00 62.38 373 VAL A CA 1
ATOM 2983 C C . VAL A 1 373 ? 3.732 -0.156 -28.720 1.00 62.38 373 VAL A C 1
ATOM 2985 O O . VAL A 1 373 ? 3.590 0.864 -29.396 1.00 62.38 373 VAL A O 1
ATOM 2988 N N . GLN A 1 374 ? 4.831 -0.429 -28.022 1.00 68.62 374 GLN A N 1
ATOM 2989 C CA . GLN A 1 374 ? 6.039 0.390 -28.048 1.00 68.62 374 GLN A CA 1
ATOM 2990 C C . GLN A 1 374 ? 7.254 -0.481 -28.362 1.00 68.62 374 GLN A C 1
ATOM 2992 O O . GLN A 1 374 ? 7.378 -1.579 -27.825 1.00 68.62 374 GLN A O 1
ATOM 2997 N N . VAL A 1 375 ? 8.131 0.013 -29.236 1.00 64.56 375 VAL A N 1
ATOM 2998 C CA . VAL A 1 375 ? 9.342 -0.678 -29.696 1.00 64.56 375 VAL A CA 1
ATOM 2999 C C . VAL A 1 375 ? 10.553 0.156 -29.295 1.00 64.56 375 VAL A C 1
ATOM 3001 O O . VAL A 1 375 ? 10.539 1.371 -29.514 1.00 64.56 375 VAL A O 1
ATOM 3004 N N . TRP A 1 376 ? 11.555 -0.499 -28.717 1.00 61.69 376 TRP A N 1
ATOM 3005 C CA . TRP A 1 376 ? 12.811 0.089 -28.256 1.00 61.69 376 TRP A CA 1
ATOM 3006 C C . TRP A 1 376 ? 13.994 -0.489 -29.022 1.00 61.69 376 TRP A C 1
ATOM 3008 O O . TRP A 1 376 ? 14.045 -1.738 -29.165 1.00 61.69 376 TRP A O 1
#

Radius of gyration: 24.18 Å; chains: 1; bounding box: 65×65×56 Å

Secondary structure (DSSP, 8-state):
--EEEEEE----TTS--SSHHHHHHHHHHHHHS-----------PPP-----PPP--SHHHHHHHHHHHHH--B-SSBB-GGGPPTT-EEEEEE---SS---TTHHHHHHHHHHHHHHTT-EEEEEEHHHHTT--HHHHHHHHHHHHHHSTT-GGGSS--GGGSHHHHHHHHHH-HHHHHHHS--HHHHS-HHHHHHHHHHHTT-SS-TT-HHHHHHHHHHHH-TTEEEEEE-SSSSGGGGSSSGGGEEE----SSHHHHS-GGGTS-HHHHHHHHHHHHGGGGGEEEEEEE-TTS-EEEEE--HHHHHHHHHH-EETTEE--SGGGGSSEEEEPSSSTTPEEEEEE-S-SPPPPEEEEEEEE-SS-EEEEEEEE-

Sequence (376 aa):
MLKLQVESYPLDKNIYNISLLSITFLILFLFATLVVAQNDVGTDYPAPSYPNFVEINSIDDVMPYAREVARNENAFLGHGLGIAQPGEKVIIVTSTNNYYFSEHRDLFIEAIVRALNERGVETILWHDYEILGVTREQVLEYSQYITSIKGAVNTRGWDNGCSSFTMNDFLETTRPDLHELCNPDLESQMPAHLVDVHRRLSQPGGTSQQNPVIIHVNKYMAENPDVKGVFYGRGGAIWENIEPKEKWLGLFRFDNQWEVMTDARDFPSDVWMLSEEITMEPLGASDKATITDPEGTDVWWTLTEDQAQRWARGVYLRGHLFMFPQEAYGGYGLNVLNYPASVPEYIPAAPIVELNGTVAARASHNGYYSRMVQVW